Protein AF-0000000074024286 (afdb_homodimer)

Sequence (556 aa):
MKFRRRVKRRIKAISHGRWVHFLTFPLFAPNSTGPSRMLTDLTLEGIEQTVPRFRDLAAVGSNRNANVQSVEDFAMDSATQARSDALGEILTDEGSDKARKHNYNLLLAHVFTQPEQVTAMLEIGMGTNKTDVVSNMGKRGIPGASLRAFRRFLPNAHIYGADFDERILFQEDRISTFFVDQNKPDTLEALERNLPDELDLIIDDGLHSAHANLATLAFAPPRLRVGGWYICEDIADEALPVWEAATHMMRDGYVGHIIQTRGGLVFAVNRVSDLKSSMKFRRRVKRRIKAISHGRWVHFLTFPLFAPNSTGPSRMLTDLTLEGIEQTVPRFRDLAAVGSNRNANVQSVEDFAMDSATQARSDALGEILTDEGSDKARKHNYNLLLAHVFTQPEQVTAMLEIGMGTNKTDVVSNMGKRGIPGASLRAFRRFLPNAHIYGADFDERILFQEDRISTFFVDQNKPDTLEALERNLPDELDLIIDDGLHSAHANLATLAFAPPRLRVGGWYICEDIADEALPVWEAATHMMRDGYVGHIIQTRGGLVFAVNRVSDLKSS

Nearest PDB structures (foldseek):
  3ssn-assembly1_A  TM=6.584E-01  e=1.224E-09  Micromonospora griseorubida
  3ssm-assembly1_C  TM=6.765E-01  e=1.972E-09  Micromonospora griseorubida
  8iaa-assembly1_B  TM=6.190E-01  e=6.741E-10  Saccharopolyspora spinosa
  8ia9-assembly1_B-2  TM=7.475E-01  e=1.180E-08  Saccharopolyspora spinosa
  3ssm-assembly1_A  TM=6.328E-01  e=3.372E-09  Micromonospora griseorubida

Structure (mmCIF, N/CA/C/O backbone):
data_AF-0000000074024286-model_v1
#
loop_
_entity.id
_entity.type
_entity.pdbx_description
1 polymer "Mycinamicin VI 2''-O-methyltransferase"
#
loop_
_atom_site.group_PDB
_atom_site.id
_atom_site.type_symbol
_atom_site.label_atom_id
_atom_site.label_alt_id
_atom_site.label_comp_id
_atom_site.label_asym_id
_atom_site.label_entity_id
_atom_site.label_seq_id
_atom_site.pdbx_PDB_ins_code
_atom_site.Cartn_x
_atom_site.Cartn_y
_atom_site.Cartn_z
_atom_site.occupancy
_atom_site.B_iso_or_equiv
_atom_site.auth_seq_id
_atom_site.auth_comp_id
_atom_site.auth_asym_id
_atom_site.auth_atom_id
_atom_site.pdbx_PDB_model_num
ATOM 1 N N . MET A 1 1 ? 20.891 -29.531 4.359 1 17.72 1 MET A N 1
ATOM 2 C CA . MET A 1 1 ? 19.766 -28.641 4.543 1 17.72 1 MET A CA 1
ATOM 3 C C . MET A 1 1 ? 20.109 -27.219 4.098 1 17.72 1 MET A C 1
ATOM 5 O O . MET A 1 1 ? 20.922 -26.547 4.727 1 17.72 1 MET A O 1
ATOM 9 N N . LYS A 1 2 ? 20.328 -27.078 2.797 1 22.44 2 LYS A N 1
ATOM 10 C CA . LYS A 1 2 ? 21.078 -25.891 2.354 1 22.44 2 LYS A CA 1
ATOM 11 C C . LYS A 1 2 ? 20.453 -24.609 2.889 1 22.44 2 LYS A C 1
ATOM 13 O O . LYS A 1 2 ? 19.25 -24.375 2.709 1 22.44 2 LYS A O 1
ATOM 18 N N . PHE A 1 3 ? 20.922 -24.219 3.988 1 23.23 3 PHE A N 1
ATOM 19 C CA . PHE A 1 3 ? 20.766 -22.859 4.5 1 23.23 3 PHE A CA 1
ATOM 20 C C . PHE A 1 3 ? 20.781 -21.844 3.363 1 23.23 3 PHE A C 1
ATOM 22 O O . PHE A 1 3 ? 21.75 -21.797 2.598 1 23.23 3 PHE A O 1
ATOM 29 N N . ARG A 1 4 ? 19.641 -21.734 2.668 1 30.59 4 ARG A N 1
ATOM 30 C CA . ARG A 1 4 ? 19.703 -20.625 1.734 1 30.59 4 ARG A CA 1
ATOM 31 C C . ARG A 1 4 ? 20.359 -19.406 2.381 1 30.59 4 ARG A C 1
ATOM 33 O O . ARG A 1 4 ? 19.906 -18.938 3.438 1 30.59 4 ARG A O 1
ATOM 40 N N . ARG A 1 5 ? 21.609 -19.312 2.242 1 31.56 5 ARG A N 1
ATOM 41 C CA . ARG A 1 5 ? 22.359 -18.125 2.592 1 31.56 5 ARG A CA 1
ATOM 42 C C . ARG A 1 5 ? 21.562 -16.859 2.289 1 31.56 5 ARG A C 1
ATOM 44 O O . ARG A 1 5 ? 21.016 -16.703 1.19 1 31.56 5 ARG A O 1
ATOM 51 N N . ARG A 1 6 ? 20.922 -16.328 3.377 1 33.12 6 ARG A N 1
ATOM 52 C CA . ARG A 1 6 ? 20.375 -14.984 3.389 1 33.12 6 ARG A CA 1
ATOM 53 C C . ARG A 1 6 ? 21.188 -14.047 2.496 1 33.12 6 ARG A C 1
ATOM 55 O O . ARG A 1 6 ? 22.297 -13.664 2.844 1 33.12 6 ARG A O 1
ATOM 62 N N . VAL A 1 7 ? 21.25 -14.352 1.313 1 30.05 7 VAL A N 1
ATOM 63 C CA . VAL A 1 7 ? 21.953 -13.398 0.461 1 30.05 7 VAL A CA 1
ATOM 64 C C . VAL A 1 7 ? 21.562 -11.977 0.849 1 30.05 7 VAL A C 1
ATOM 66 O O . VAL A 1 7 ? 20.406 -11.578 0.69 1 30.05 7 VAL A O 1
ATOM 69 N N . LYS A 1 8 ? 22.172 -11.516 1.87 1 34.94 8 LYS A N 1
ATOM 70 C CA . LYS A 1 8 ? 22.234 -10.078 2.145 1 34.94 8 LYS A CA 1
ATOM 71 C C . LYS A 1 8 ? 22.469 -9.281 0.863 1 34.94 8 LYS A C 1
ATOM 73 O O . LYS A 1 8 ? 23.562 -9.305 0.3 1 34.94 8 LYS A O 1
ATOM 78 N N . ARG A 1 9 ? 21.5 -9.273 -0.082 1 38.06 9 ARG A N 1
ATOM 79 C CA . ARG A 1 9 ? 21.578 -8.469 -1.297 1 38.06 9 ARG A CA 1
ATOM 80 C C . ARG A 1 9 ? 21.875 -7.008 -0.968 1 38.06 9 ARG A C 1
ATOM 82 O O . ARG A 1 9 ? 21 -6.301 -0.454 1 38.06 9 ARG A O 1
ATOM 89 N N . ARG A 1 10 ? 23.062 -6.867 -0.649 1 40.66 10 ARG A N 1
ATOM 90 C CA . ARG A 1 10 ? 23.688 -5.609 -0.235 1 40.66 10 ARG A CA 1
ATOM 91 C C . ARG A 1 10 ? 23.672 -4.59 -1.369 1 40.66 10 ARG A C 1
ATOM 93 O O . ARG A 1 10 ? 24.047 -4.906 -2.5 1 40.66 10 ARG A O 1
ATOM 100 N N . ILE A 1 11 ? 22.672 -3.875 -1.455 1 45.5 11 ILE A N 1
ATOM 101 C CA . ILE A 1 11 ? 22.812 -2.689 -2.293 1 45.5 11 ILE A CA 1
ATOM 102 C C . ILE A 1 11 ? 23.906 -1.782 -1.717 1 45.5 11 ILE A C 1
ATOM 104 O O . ILE A 1 11 ? 23.875 -1.457 -0.527 1 45.5 11 ILE A O 1
ATOM 108 N N . LYS A 1 12 ? 25.031 -1.775 -2.311 1 44.12 12 LYS A N 1
ATOM 109 C CA . LYS A 1 12 ? 26.094 -0.872 -1.871 1 44.12 12 LYS A CA 1
ATOM 110 C C . LYS A 1 12 ? 25.672 0.586 -2.045 1 44.12 12 LYS A C 1
ATOM 112 O O . LYS A 1 12 ? 25.25 0.992 -3.131 1 44.12 12 LYS A O 1
ATOM 117 N N . ALA A 1 13 ? 25.125 1.12 -1 1 41.56 13 ALA A N 1
ATOM 118 C CA . ALA A 1 13 ? 24.922 2.566 -1.056 1 41.56 13 ALA A CA 1
ATOM 119 C C . ALA A 1 13 ? 26.141 3.311 -0.499 1 41.56 13 ALA A C 1
ATOM 121 O O . ALA A 1 13 ? 26.781 2.844 0.444 1 41.56 13 ALA A O 1
ATOM 122 N N . ILE A 1 14 ? 26.953 3.963 -1.316 1 39.34 14 ILE A N 1
ATOM 123 C CA . ILE A 1 14 ? 28.078 4.738 -0.808 1 39.34 14 ILE A CA 1
ATOM 124 C C . ILE A 1 14 ? 27.578 6.055 -0.22 1 39.34 14 ILE A C 1
ATOM 126 O O . ILE A 1 14 ? 26.844 6.801 -0.882 1 39.34 14 ILE A O 1
ATOM 130 N N . SER A 1 15 ? 27.469 6.066 0.969 1 39.69 15 SER A N 1
ATOM 131 C CA . SER A 1 15 ? 27.312 7.359 1.624 1 39.69 15 SER A CA 1
ATOM 132 C C . SER A 1 15 ? 28.656 7.898 2.096 1 39.69 15 SER A C 1
ATOM 134 O O . SER A 1 15 ? 29.422 7.195 2.768 1 39.69 15 SER A O 1
ATOM 136 N N . HIS A 1 16 ? 29.016 9.242 1.776 1 39.62 16 HIS A N 1
ATOM 137 C CA . HIS A 1 16 ? 30.141 10.094 2.141 1 39.62 16 HIS A CA 1
ATOM 138 C C . HIS A 1 16 ? 31.469 9.445 1.755 1 39.62 16 HIS A C 1
ATOM 140 O O . HIS A 1 16 ? 32.438 9.508 2.516 1 39.62 16 HIS A O 1
ATOM 146 N N . GLY A 1 17 ? 31.734 8.969 0.695 1 39.44 17 GLY A N 1
ATOM 147 C CA . GLY A 1 17 ? 33.031 8.555 0.216 1 39.44 17 GLY A CA 1
ATOM 148 C C . GLY A 1 17 ? 33.469 7.184 0.722 1 39.44 17 GLY A C 1
ATOM 149 O O . GLY A 1 17 ? 34.531 6.68 0.36 1 39.44 17 GLY A O 1
ATOM 150 N N . ARG A 1 18 ? 33.188 6.879 1.893 1 40.16 18 ARG A N 1
ATOM 151 C CA . ARG A 1 18 ? 33.5 5.582 2.475 1 40.16 18 ARG A CA 1
ATOM 152 C C . ARG A 1 18 ? 32.469 4.523 2.047 1 40.16 18 ARG A C 1
ATOM 154 O O . ARG A 1 18 ? 31.328 4.844 1.768 1 40.16 18 ARG A O 1
ATOM 161 N N . TRP A 1 19 ? 33.094 3.416 1.551 1 39.41 19 TRP A N 1
ATOM 162 C CA . TRP A 1 19 ? 32.375 2.199 1.183 1 39.41 19 TRP A CA 1
ATOM 163 C C . TRP A 1 19 ? 31.266 1.902 2.176 1 39.41 19 TRP A C 1
ATOM 165 O O . TRP A 1 19 ? 31.516 1.704 3.365 1 39.41 19 TRP A O 1
ATOM 175 N N . VAL A 1 20 ? 30.234 2.664 2.213 1 39.06 20 VAL A N 1
ATOM 176 C CA . VAL A 1 20 ? 29.25 2.24 3.207 1 39.06 20 VAL A CA 1
ATOM 177 C C . VAL A 1 20 ? 28.688 0.878 2.822 1 39.06 20 VAL A C 1
ATOM 179 O O . VAL A 1 20 ? 28.812 0.442 1.678 1 39.06 20 VAL A O 1
ATOM 182 N N . HIS A 1 21 ? 27.688 0.369 3.779 1 42.94 21 HIS A N 1
ATOM 183 C CA . HIS A 1 21 ? 26.953 -0.855 4.074 1 42.94 21 HIS A CA 1
ATOM 184 C C . HIS A 1 21 ? 26.016 -1.231 2.926 1 42.94 21 HIS A C 1
ATOM 186 O O . HIS A 1 21 ? 25.562 -0.362 2.18 1 42.94 21 HIS A O 1
ATOM 192 N N . PHE A 1 22 ? 26.266 -2.404 2.297 1 50.06 22 PHE A N 1
ATOM 193 C CA . PHE A 1 22 ? 25.328 -3.135 1.461 1 50.06 22 PHE A CA 1
ATOM 194 C C . PHE A 1 22 ? 23.906 -2.988 1.994 1 50.06 22 PHE A C 1
ATOM 196 O O . PHE A 1 22 ? 23.656 -3.221 3.178 1 50.06 22 PHE A O 1
ATOM 203 N N . LEU A 1 23 ? 23.203 -1.991 1.332 1 60.41 23 LEU A N 1
ATOM 204 C CA . LEU A 1 23 ? 21.812 -1.895 1.746 1 60.41 23 LEU A CA 1
ATOM 205 C C . LEU A 1 23 ? 21.016 -3.082 1.227 1 60.41 23 LEU A C 1
ATOM 207 O O . LEU A 1 23 ? 21.203 -3.518 0.089 1 60.41 23 LEU A O 1
ATOM 211 N N . THR A 1 24 ? 20.531 -3.895 2.068 1 74.31 24 THR A N 1
ATOM 212 C CA . THR A 1 24 ? 19.609 -4.965 1.726 1 74.31 24 THR A CA 1
ATOM 213 C C . THR A 1 24 ? 18.172 -4.531 1.973 1 74.31 24 THR A C 1
ATOM 215 O O . THR A 1 24 ? 17.875 -3.844 2.955 1 74.31 24 THR A O 1
ATOM 218 N N . PHE A 1 25 ? 17.406 -4.598 0.861 1 86.12 25 PHE A N 1
ATOM 219 C CA . PHE A 1 25 ? 15.969 -4.402 0.981 1 86.12 25 PHE A CA 1
ATOM 220 C C . PHE A 1 25 ? 15.227 -5.719 0.784 1 86.12 25 PHE A C 1
ATOM 222 O O . PHE A 1 25 ? 14.625 -5.949 -0.27 1 86.12 25 PHE A O 1
ATOM 229 N N . PRO A 1 26 ? 15.258 -6.508 1.831 1 87.5 26 PRO A N 1
ATOM 230 C CA . PRO A 1 26 ? 14.789 -7.883 1.662 1 87.5 26 PRO A CA 1
ATOM 231 C C . PRO A 1 26 ? 13.312 -7.953 1.262 1 87.5 26 PRO A C 1
ATOM 233 O O . PRO A 1 26 ? 12.906 -8.875 0.553 1 87.5 26 PRO A O 1
ATOM 236 N N . LEU A 1 27 ? 12.547 -7.016 1.682 1 92.19 27 LEU A N 1
ATOM 237 C CA . LEU A 1 27 ? 11.133 -7.008 1.329 1 92.19 27 LEU A CA 1
ATOM 238 C C . LEU A 1 27 ? 10.945 -6.934 -0.183 1 92.19 27 LEU A C 1
ATOM 240 O O . LEU A 1 27 ? 10 -7.504 -0.725 1 92.19 27 LEU A O 1
ATOM 244 N N . PHE A 1 28 ? 11.883 -6.312 -0.86 1 92.62 28 PHE A N 1
ATOM 245 C CA . PHE A 1 28 ? 11.703 -6.027 -2.279 1 92.62 28 PHE A CA 1
ATOM 246 C C . PHE A 1 28 ? 12.508 -7 -3.133 1 92.62 28 PHE A C 1
ATOM 248 O O . PHE A 1 28 ? 12.383 -7.008 -4.359 1 92.62 28 PHE A O 1
ATOM 255 N N . ALA A 1 29 ? 13.297 -7.789 -2.523 1 89.12 29 ALA A N 1
ATOM 256 C CA . ALA A 1 29 ? 14.133 -8.742 -3.254 1 89.12 29 ALA A CA 1
ATOM 257 C C . ALA A 1 29 ? 13.305 -9.938 -3.73 1 89.12 29 ALA A C 1
ATOM 259 O O . ALA A 1 29 ? 12.461 -10.445 -2.994 1 89.12 29 ALA A O 1
ATOM 260 N N . PRO A 1 30 ? 13.531 -10.344 -5.008 1 90.31 30 PRO A N 1
ATOM 261 C CA . PRO A 1 30 ? 12.859 -11.562 -5.449 1 90.31 30 PRO A CA 1
ATOM 262 C C . PRO A 1 30 ? 13.344 -12.805 -4.707 1 90.31 30 PRO A C 1
ATOM 264 O O . PRO A 1 30 ? 14.523 -12.914 -4.383 1 90.31 30 PRO A O 1
ATOM 267 N N . ASN A 1 31 ? 12.43 -13.656 -4.355 1 90.69 31 ASN A N 1
ATOM 268 C CA . ASN A 1 31 ? 12.75 -14.977 -3.824 1 90.69 31 ASN A CA 1
ATOM 269 C C . ASN A 1 31 ? 12.992 -15.984 -4.941 1 90.69 31 ASN A C 1
ATOM 271 O O . ASN A 1 31 ? 12.273 -16.984 -5.047 1 90.69 31 ASN A O 1
ATOM 275 N N . SER A 1 32 ? 13.969 -15.695 -5.734 1 87.56 32 SER A N 1
ATOM 276 C CA . SER A 1 32 ? 14.203 -16.453 -6.961 1 87.56 32 SER A CA 1
ATOM 277 C C . SER A 1 32 ? 15.688 -16.734 -7.16 1 87.56 32 SER A C 1
ATOM 279 O O . SER A 1 32 ? 16.547 -16.062 -6.578 1 87.56 32 SER A O 1
ATOM 281 N N . THR A 1 33 ? 15.969 -17.734 -7.949 1 84.31 33 THR A N 1
ATOM 282 C CA . THR A 1 33 ? 17.312 -18.016 -8.422 1 84.31 33 THR A CA 1
ATOM 283 C C . THR A 1 33 ? 17.688 -17.125 -9.594 1 84.31 33 THR A C 1
ATOM 285 O O . THR A 1 33 ? 16.812 -16.531 -10.227 1 84.31 33 THR A O 1
ATOM 288 N N . GLY A 1 34 ? 18.969 -16.922 -9.828 1 82.38 34 GLY A N 1
ATOM 289 C CA . GLY A 1 34 ? 19.422 -16.172 -10.992 1 82.38 34 GLY A CA 1
ATOM 290 C C . GLY A 1 34 ? 20.703 -15.406 -10.75 1 82.38 34 GLY A C 1
ATOM 291 O O . GLY A 1 34 ? 21.203 -15.367 -9.625 1 82.38 34 GLY A O 1
ATOM 292 N N . PRO A 1 35 ? 21.156 -14.875 -11.836 1 79.81 35 PRO A N 1
ATOM 293 C CA . PRO A 1 35 ? 22.391 -14.078 -11.695 1 79.81 35 PRO A CA 1
ATOM 294 C C . PRO A 1 35 ? 22.219 -12.906 -10.727 1 79.81 35 PRO A C 1
ATOM 296 O O . PRO A 1 35 ? 21.156 -12.266 -10.703 1 79.81 35 PRO A O 1
ATOM 299 N N . SER A 1 36 ? 23.234 -12.609 -10.023 1 77.62 36 SER A N 1
ATOM 300 C CA . SER A 1 36 ? 23.203 -11.602 -8.969 1 77.62 36 SER A CA 1
ATOM 301 C C . SER A 1 36 ? 22.812 -10.234 -9.516 1 77.62 36 SER A C 1
ATOM 303 O O . SER A 1 36 ? 22.016 -9.516 -8.898 1 77.62 36 SER A O 1
ATOM 305 N N . ARG A 1 37 ? 23.375 -9.93 -10.633 1 78.25 37 ARG A N 1
ATOM 306 C CA . ARG A 1 37 ? 23.078 -8.633 -11.242 1 78.25 37 ARG A CA 1
ATOM 307 C C . ARG A 1 37 ? 21.594 -8.484 -11.547 1 78.25 37 ARG A C 1
ATOM 309 O O . ARG A 1 37 ? 21.016 -7.426 -11.312 1 78.25 37 ARG A O 1
ATOM 316 N N . MET A 1 38 ? 21.016 -9.547 -12.031 1 82.38 38 MET A N 1
ATOM 317 C CA . MET A 1 38 ? 19.594 -9.508 -12.367 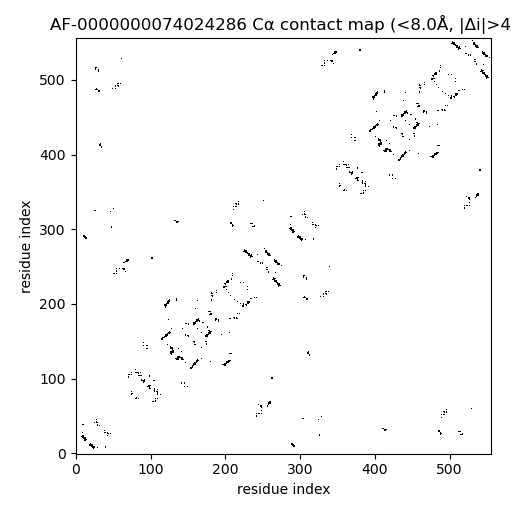1 82.38 38 MET A CA 1
ATOM 318 C C . MET A 1 38 ? 18.75 -9.398 -11.109 1 82.38 38 MET A C 1
ATOM 320 O O . MET A 1 38 ? 17.75 -8.672 -11.086 1 82.38 38 MET A O 1
ATOM 324 N N . LEU A 1 39 ? 19.156 -10.062 -10.07 1 83.81 39 LEU A N 1
ATOM 325 C CA . LEU A 1 39 ? 18.438 -10.023 -8.812 1 83.81 39 LEU A CA 1
ATOM 326 C C . LEU A 1 39 ? 18.5 -8.625 -8.188 1 83.81 39 LEU A C 1
ATOM 328 O O . LEU A 1 39 ? 17.516 -8.148 -7.621 1 83.81 39 LEU A O 1
ATOM 332 N N . THR A 1 40 ? 19.609 -7.973 -8.336 1 82.5 40 THR A N 1
ATOM 333 C CA . THR A 1 40 ? 19.766 -6.605 -7.852 1 82.5 40 THR A CA 1
ATOM 334 C C . THR A 1 40 ? 18.875 -5.648 -8.633 1 82.5 40 THR A C 1
ATOM 336 O O . THR A 1 40 ? 18.188 -4.816 -8.039 1 82.5 40 THR A O 1
ATOM 339 N N . ASP A 1 41 ? 18.891 -5.77 -9.938 1 84.56 41 ASP A N 1
ATOM 340 C CA . ASP A 1 41 ? 18.047 -4.922 -10.781 1 84.56 41 ASP A CA 1
ATOM 341 C C . ASP A 1 41 ? 16.578 -5.102 -10.445 1 84.56 41 ASP A C 1
ATOM 343 O O . ASP A 1 41 ? 15.82 -4.125 -10.383 1 84.56 41 ASP A O 1
ATOM 347 N N . LEU A 1 42 ? 16.219 -6.324 -10.227 1 87.44 42 LEU A N 1
ATOM 348 C CA . LEU A 1 42 ? 14.828 -6.621 -9.891 1 87.44 42 LEU A CA 1
ATOM 349 C C . LEU A 1 42 ? 14.469 -6.051 -8.523 1 87.44 42 LEU A C 1
ATOM 351 O O . LEU A 1 42 ? 13.328 -5.625 -8.305 1 87.44 42 LEU A O 1
ATOM 355 N N . THR A 1 43 ? 15.414 -6.051 -7.578 1 88.19 43 THR A N 1
ATOM 356 C CA . THR A 1 43 ? 15.18 -5.457 -6.266 1 88.19 43 THR A CA 1
ATOM 357 C C . THR A 1 43 ? 14.93 -3.957 -6.387 1 88.19 43 THR A C 1
ATOM 359 O O . THR A 1 43 ? 14 -3.426 -5.781 1 88.19 43 THR A O 1
ATOM 362 N N . LEU A 1 44 ? 15.734 -3.305 -7.199 1 85.62 44 LEU A N 1
ATOM 363 C CA . LEU A 1 44 ? 15.57 -1.873 -7.422 1 85.62 44 LEU A CA 1
ATOM 364 C C . LEU A 1 44 ? 14.227 -1.577 -8.094 1 85.62 44 LEU A C 1
ATOM 366 O O . LEU A 1 44 ? 13.539 -0.627 -7.715 1 85.62 44 LEU A O 1
ATOM 370 N N . GLU A 1 45 ? 13.906 -2.387 -9.031 1 89.31 45 GLU A N 1
ATOM 371 C CA . GLU A 1 45 ? 12.602 -2.26 -9.672 1 89.31 45 GLU A CA 1
ATOM 372 C C . GLU A 1 45 ? 11.469 -2.473 -8.664 1 89.31 45 GLU A C 1
ATOM 374 O O . GLU A 1 45 ? 10.461 -1.771 -8.703 1 89.31 45 GLU A O 1
ATOM 379 N N . GLY A 1 46 ? 11.664 -3.453 -7.797 1 92.81 46 GLY A N 1
ATOM 380 C CA . GLY A 1 46 ? 10.688 -3.705 -6.746 1 92.81 46 GLY A CA 1
ATOM 381 C C . GLY A 1 46 ? 10.469 -2.51 -5.84 1 92.81 46 GLY A C 1
ATOM 382 O O . GLY A 1 46 ? 9.328 -2.191 -5.492 1 92.81 46 GLY A O 1
ATOM 383 N N . ILE A 1 47 ? 11.547 -1.844 -5.488 1 91.31 47 ILE A N 1
ATOM 384 C CA . ILE A 1 47 ? 11.445 -0.655 -4.648 1 91.31 47 ILE A CA 1
ATOM 385 C C . ILE A 1 47 ? 10.609 0.407 -5.359 1 91.31 47 ILE A C 1
ATOM 387 O O . ILE A 1 47 ? 9.719 1.011 -4.754 1 91.31 47 ILE A O 1
ATOM 391 N N . GLU A 1 48 ? 10.789 0.578 -6.594 1 91.31 48 GLU A N 1
ATOM 392 C CA . GLU A 1 48 ? 10.141 1.639 -7.359 1 91.31 48 GLU A CA 1
ATOM 393 C C . GLU A 1 48 ? 8.688 1.288 -7.664 1 91.31 48 GLU A C 1
ATOM 395 O O . GLU A 1 48 ? 7.828 2.17 -7.723 1 91.31 48 GLU A O 1
ATOM 400 N N . GLN A 1 49 ? 8.43 0.005 -7.832 1 94.94 49 GLN A N 1
ATOM 401 C CA . GLN A 1 49 ? 7.156 -0.351 -8.453 1 94.94 49 GLN A CA 1
ATOM 402 C C . GLN A 1 49 ? 6.168 -0.883 -7.422 1 94.94 49 GLN A C 1
ATOM 404 O O . GLN A 1 49 ? 4.969 -0.983 -7.695 1 94.94 49 GLN A O 1
ATOM 409 N N . THR A 1 50 ? 6.59 -1.202 -6.238 1 96.69 50 THR A N 1
ATOM 410 C CA . THR A 1 50 ? 5.703 -1.848 -5.273 1 96.69 50 THR A CA 1
ATOM 411 C C . THR A 1 50 ? 4.547 -0.923 -4.902 1 96.69 50 THR A C 1
ATOM 413 O O . THR A 1 50 ? 3.387 -1.342 -4.895 1 96.69 50 THR A O 1
ATOM 416 N N . VAL A 1 51 ? 4.82 0.37 -4.684 1 96.69 51 VAL A N 1
ATOM 417 C CA . VAL A 1 51 ? 3.764 1.293 -4.273 1 96.69 51 VAL A CA 1
ATOM 418 C C . VAL A 1 51 ? 2.791 1.511 -5.43 1 96.69 51 VAL A C 1
ATOM 420 O O . VAL A 1 51 ? 1.577 1.38 -5.262 1 96.69 51 VAL A O 1
ATOM 423 N N . PRO A 1 52 ? 3.229 1.758 -6.645 1 96.38 52 PRO A N 1
ATOM 424 C CA . PRO A 1 52 ? 2.297 1.825 -7.773 1 96.38 52 PRO A CA 1
ATOM 425 C C . PRO A 1 52 ? 1.461 0.557 -7.926 1 96.38 52 PRO A C 1
ATOM 427 O O . PRO A 1 52 ? 0.28 0.63 -8.273 1 96.38 52 PRO A O 1
ATOM 430 N N . ARG A 1 53 ? 2.035 -0.585 -7.691 1 96.62 53 ARG A N 1
ATOM 431 C CA . ARG A 1 53 ? 1.279 -1.829 -7.797 1 96.62 53 ARG A CA 1
ATOM 432 C C . ARG A 1 53 ? 0.219 -1.918 -6.703 1 96.62 53 ARG A C 1
ATOM 434 O O . ARG A 1 53 ? -0.877 -2.432 -6.934 1 96.62 53 ARG A O 1
ATOM 441 N N . PHE A 1 54 ? 0.557 -1.436 -5.492 1 96.12 54 PHE A N 1
ATOM 442 C CA . PHE A 1 54 ? -0.447 -1.346 -4.441 1 96.12 54 PHE A CA 1
ATOM 443 C C . PHE A 1 54 ? -1.607 -0.458 -4.871 1 96.12 54 PHE A C 1
ATOM 445 O O . PHE A 1 54 ? -2.77 -0.783 -4.625 1 96.12 54 PHE A O 1
ATOM 452 N N . ARG A 1 55 ? -1.262 0.646 -5.445 1 96.56 55 ARG A N 1
ATOM 453 C CA . ARG A 1 55 ? -2.281 1.552 -5.961 1 96.56 55 ARG A CA 1
ATOM 454 C C . ARG A 1 55 ? -3.189 0.843 -6.961 1 96.56 55 ARG A C 1
ATOM 456 O O . ARG A 1 55 ? -4.414 0.951 -6.883 1 96.56 55 ARG A O 1
ATOM 463 N N . ASP A 1 56 ? -2.598 0.118 -7.91 1 95.25 56 ASP A N 1
ATOM 464 C CA . ASP A 1 56 ? -3.373 -0.604 -8.914 1 95.25 56 ASP A CA 1
ATOM 465 C C . ASP A 1 56 ? -4.285 -1.641 -8.266 1 95.25 56 ASP A C 1
ATOM 467 O O . ASP A 1 56 ? -5.445 -1.784 -8.648 1 95.25 56 ASP A O 1
ATOM 471 N N . LEU A 1 57 ? -3.75 -2.379 -7.301 1 94.69 57 LEU A N 1
ATOM 472 C CA . LEU A 1 57 ? -4.543 -3.379 -6.59 1 94.69 57 LEU A CA 1
ATOM 473 C C . LEU A 1 57 ? -5.723 -2.73 -5.871 1 94.69 57 LEU A C 1
ATOM 475 O O . LEU A 1 57 ? -6.852 -3.207 -5.977 1 94.69 57 LEU A O 1
ATOM 479 N N . ALA A 1 58 ? -5.41 -1.644 -5.125 1 94.56 58 ALA A N 1
ATOM 480 C CA . ALA A 1 58 ? -6.445 -0.95 -4.363 1 94.56 58 ALA A CA 1
ATOM 481 C C . ALA A 1 58 ? -7.531 -0.404 -5.285 1 94.56 58 ALA A C 1
ATOM 483 O O . ALA A 1 58 ? -8.688 -0.259 -4.879 1 94.56 58 ALA A O 1
ATOM 484 N N . ALA A 1 59 ? -7.203 -0.12 -6.492 1 94.44 59 ALA A N 1
ATOM 485 C CA . ALA A 1 59 ? -8.133 0.475 -7.445 1 94.44 59 ALA A CA 1
ATOM 486 C C . ALA A 1 59 ? -9.109 -0.567 -7.984 1 94.44 59 ALA A C 1
ATOM 488 O O . ALA A 1 59 ? -10.172 -0.221 -8.5 1 94.44 59 ALA A O 1
ATOM 489 N N . VAL A 1 60 ? -8.703 -1.798 -7.926 1 91.06 60 VAL A N 1
ATOM 490 C CA . VAL A 1 60 ? -9.555 -2.857 -8.453 1 91.06 60 VAL A CA 1
ATOM 491 C C . VAL A 1 60 ? -10.906 -2.84 -7.738 1 91.06 60 VAL A C 1
ATOM 493 O O . VAL A 1 60 ? -10.977 -3.043 -6.523 1 91.06 60 VAL A O 1
ATOM 496 N N . GLY A 1 61 ? -12.008 -2.541 -8.438 1 86.44 61 GLY A N 1
ATOM 497 C CA . GLY A 1 61 ? -13.359 -2.539 -7.906 1 86.44 61 GLY A CA 1
ATOM 498 C C . GLY A 1 61 ? -13.672 -1.306 -7.082 1 86.44 61 GLY A C 1
ATOM 499 O O . GLY A 1 61 ? -14.719 -1.24 -6.43 1 86.44 61 GLY A O 1
ATOM 500 N N . SER A 1 62 ? -12.672 -0.411 -7 1 90.25 62 SER A N 1
ATOM 501 C CA . SER A 1 62 ? -12.883 0.807 -6.227 1 90.25 62 SER A CA 1
ATOM 502 C C . SER A 1 62 ? -13.773 1.793 -6.973 1 90.25 62 SER A C 1
ATOM 504 O O . SER A 1 62 ? -13.648 1.953 -8.188 1 90.25 62 SER A O 1
ATOM 506 N N . ASN A 1 63 ? -14.664 2.426 -6.246 1 89.56 63 ASN A N 1
ATOM 507 C CA . ASN A 1 63 ? -15.492 3.477 -6.82 1 89.56 63 ASN A CA 1
ATOM 508 C C . ASN A 1 63 ? -15.016 4.863 -6.398 1 89.56 63 ASN A C 1
ATOM 510 O O . ASN A 1 63 ? -15.727 5.852 -6.582 1 89.56 63 ASN A O 1
ATOM 514 N N . ARG A 1 64 ? -13.883 4.914 -5.84 1 93 64 ARG A N 1
ATOM 515 C CA . ARG A 1 64 ? -13.352 6.188 -5.359 1 93 64 ARG A CA 1
ATOM 516 C C . ARG A 1 64 ? -12.695 6.969 -6.488 1 93 64 ARG A C 1
ATOM 518 O O . ARG A 1 64 ? -12.133 6.379 -7.414 1 93 64 ARG A O 1
ATOM 525 N N . ASN A 1 65 ? -12.742 8.242 -6.371 1 90.12 65 ASN A N 1
ATOM 526 C CA . ASN A 1 65 ? -12.094 9.141 -7.316 1 90.12 65 ASN A CA 1
ATOM 527 C C . ASN A 1 65 ? -10.703 9.547 -6.836 1 90.12 65 ASN A C 1
ATOM 529 O O . ASN A 1 65 ? -10.57 10.32 -5.887 1 90.12 65 ASN A O 1
ATOM 533 N N . ALA A 1 66 ? -9.68 9.055 -7.52 1 95.75 66 ALA A N 1
ATOM 534 C CA . ALA A 1 66 ? -8.32 9.383 -7.105 1 95.75 66 ALA A CA 1
ATOM 535 C C . ALA A 1 66 ? -7.68 10.383 -8.062 1 95.75 66 ALA A C 1
ATOM 537 O O . ALA A 1 66 ? -6.457 10.531 -8.094 1 95.75 66 ALA A O 1
ATOM 538 N N . ASN A 1 67 ? -8.516 11.07 -8.859 1 96.69 67 ASN A N 1
ATOM 539 C CA . ASN A 1 67 ? -7.988 12.109 -9.734 1 96.69 67 ASN A CA 1
ATOM 540 C C . ASN A 1 67 ? -7.574 13.352 -8.953 1 96.69 67 ASN A C 1
ATOM 542 O O . ASN A 1 67 ? -8.234 13.719 -7.98 1 96.69 67 ASN A O 1
ATOM 546 N N . VAL A 1 68 ? -6.547 13.977 -9.438 1 98.31 68 VAL A N 1
ATOM 547 C CA . VAL A 1 68 ? -6.074 15.211 -8.82 1 98.31 68 VAL A CA 1
ATOM 548 C C . VAL A 1 68 ? -7.039 16.359 -9.133 1 98.31 68 VAL A C 1
ATOM 550 O O . VAL A 1 68 ? -7.402 16.562 -10.289 1 98.31 68 VAL A O 1
ATOM 553 N N . GLN A 1 69 ? -7.43 17.031 -8.164 1 98.12 69 GLN A N 1
ATOM 554 C CA . GLN A 1 69 ? -8.289 18.203 -8.289 1 98.12 69 GLN A CA 1
ATOM 555 C C . GLN A 1 69 ? -7.488 19.484 -8.094 1 98.12 69 GLN A C 1
ATOM 557 O O . GLN A 1 69 ? -6.402 19.469 -7.512 1 98.12 69 GLN A O 1
ATOM 562 N N . SER A 1 70 ? -8.039 20.547 -8.609 1 97.75 70 SER A N 1
ATOM 563 C CA . SER A 1 70 ? -7.43 21.844 -8.344 1 97.75 70 SER A CA 1
ATOM 564 C C . SER A 1 70 ? -7.902 22.422 -7.008 1 97.75 70 SER A C 1
ATOM 566 O O . SER A 1 70 ? -9.078 22.312 -6.664 1 97.75 70 SER A O 1
ATOM 568 N N . VAL A 1 71 ? -7.031 23.062 -6.328 1 98.12 71 VAL A N 1
ATOM 569 C CA . VAL A 1 71 ? -7.402 23.656 -5.047 1 98.12 71 VAL A CA 1
ATOM 570 C C . VAL A 1 71 ? -8.477 24.719 -5.258 1 98.12 71 VAL A C 1
ATOM 572 O O . VAL A 1 71 ? -9.328 24.938 -4.387 1 98.12 71 VAL A O 1
ATOM 575 N N . GLU A 1 72 ? -8.531 25.312 -6.422 1 97.19 72 GLU A N 1
ATOM 576 C CA . GLU A 1 72 ? -9.508 26.344 -6.754 1 97.19 72 GLU A CA 1
ATOM 577 C C . GLU A 1 72 ? -10.922 25.781 -6.77 1 97.19 72 GLU A C 1
ATOM 579 O O . GLU A 1 72 ? -11.891 26.5 -6.531 1 97.19 72 GLU A O 1
ATOM 584 N N . ASP A 1 73 ? -11.062 24.469 -7.008 1 96.94 73 ASP A N 1
ATOM 585 C CA . ASP A 1 73 ? -12.367 23.812 -7.039 1 96.94 73 ASP A CA 1
ATOM 586 C C . ASP A 1 73 ? -13.039 23.859 -5.668 1 96.94 73 ASP A C 1
ATOM 588 O O . ASP A 1 73 ? -14.25 23.672 -5.559 1 96.94 73 ASP A O 1
ATOM 592 N N . PHE A 1 74 ? -12.289 24.156 -4.613 1 96.94 74 PHE A N 1
ATOM 593 C CA . PHE A 1 74 ? -12.805 24.156 -3.25 1 96.94 74 PHE A CA 1
ATOM 594 C C . PHE A 1 74 ? -13.18 25.578 -2.809 1 96.94 74 PHE A C 1
ATOM 596 O O . PHE A 1 74 ? -13.695 25.766 -1.706 1 96.94 74 PHE A O 1
ATOM 603 N N . ALA A 1 75 ? -12.891 26.547 -3.584 1 96 75 ALA A N 1
ATOM 604 C CA . ALA A 1 75 ? -13.156 27.938 -3.25 1 96 75 ALA A CA 1
ATOM 605 C C . ALA A 1 75 ? -13.797 28.672 -4.426 1 96 75 ALA A C 1
ATOM 607 O O . ALA A 1 75 ? -13.344 29.75 -4.805 1 96 75 ALA A O 1
ATOM 608 N N . MET A 1 76 ? -14.859 28.125 -4.883 1 92.5 76 MET A N 1
ATOM 609 C CA . MET A 1 76 ? -15.445 28.672 -6.109 1 92.5 76 MET A CA 1
ATOM 610 C C . MET A 1 76 ? -16.484 29.734 -5.797 1 92.5 76 MET A C 1
ATOM 612 O O . MET A 1 76 ? -16.641 30.703 -6.555 1 92.5 76 MET A O 1
ATOM 616 N N . ASP A 1 77 ? -17.203 29.672 -4.688 1 95.81 77 ASP A N 1
ATOM 617 C CA . ASP A 1 77 ? -18.266 30.625 -4.359 1 95.81 77 ASP A CA 1
ATOM 618 C C . ASP A 1 77 ? -17.703 31.844 -3.631 1 95.81 77 ASP A C 1
ATOM 620 O O . ASP A 1 77 ? -16.641 31.766 -3.004 1 95.81 77 ASP A O 1
ATOM 624 N N . SER A 1 78 ? -18.469 32.875 -3.621 1 96.75 78 SER A N 1
ATOM 625 C CA . SER A 1 78 ? -18 34.156 -3.115 1 96.75 78 SER A CA 1
ATOM 626 C C . SER A 1 78 ? -17.781 34.125 -1.608 1 96.75 78 SER A C 1
ATOM 628 O O . SER A 1 78 ? -16.844 34.75 -1.098 1 96.75 78 SER A O 1
ATOM 630 N N . ALA A 1 79 ? -18.578 33.469 -0.925 1 96.94 79 ALA A N 1
ATOM 631 C CA . ALA A 1 79 ? -18.453 33.406 0.528 1 96.94 79 ALA A CA 1
ATOM 632 C C . ALA A 1 79 ? -17.156 32.688 0.925 1 96.94 79 ALA A C 1
ATOM 634 O O . ALA A 1 79 ? -16.438 33.156 1.811 1 96.94 79 ALA A O 1
ATOM 635 N N . THR A 1 80 ? -16.812 31.625 0.288 1 97.62 80 THR A N 1
ATOM 636 C CA . THR A 1 80 ? -15.586 30.891 0.562 1 97.62 80 THR A CA 1
ATOM 637 C C . THR A 1 80 ? -14.359 31.703 0.173 1 97.62 80 THR A C 1
ATOM 639 O O . THR A 1 80 ? -13.352 31.703 0.879 1 97.62 80 THR A O 1
ATOM 642 N N . GLN A 1 81 ? -14.461 32.406 -0.903 1 97.44 81 GLN A N 1
ATOM 643 C CA . GLN A 1 81 ? -13.352 33.25 -1.335 1 97.44 81 GLN A CA 1
ATOM 644 C C . GLN A 1 81 ? -13.062 34.344 -0.312 1 97.44 81 GLN A C 1
ATOM 646 O O . GLN A 1 81 ? -11.906 34.625 -0.007 1 97.44 81 GLN A O 1
ATOM 651 N N . ALA A 1 82 ? -14.117 34.906 0.141 1 97.88 82 ALA A N 1
ATOM 652 C CA . ALA A 1 82 ? -13.953 35.938 1.152 1 97.88 82 ALA A CA 1
ATOM 653 C C . ALA A 1 82 ? -13.305 35.406 2.414 1 97.88 82 ALA A C 1
ATOM 655 O O . ALA A 1 82 ? -12.414 36.031 2.988 1 97.88 82 ALA A O 1
ATOM 656 N N . ARG A 1 83 ? -13.781 34.281 2.863 1 97.94 83 ARG A N 1
ATOM 657 C CA . ARG A 1 83 ? -13.195 33.594 4.02 1 97.94 83 ARG A CA 1
ATOM 658 C C . ARG A 1 83 ? -11.734 33.25 3.777 1 97.94 83 ARG A C 1
ATOM 660 O O . ARG A 1 83 ? -10.898 33.406 4.68 1 97.94 83 ARG A O 1
ATOM 667 N N . SER A 1 84 ? -11.43 32.812 2.574 1 98.06 84 SER A N 1
ATOM 668 C CA . SER A 1 84 ? -10.062 32.469 2.191 1 98.06 84 SER A CA 1
ATOM 669 C C . SER A 1 84 ? -9.156 33.688 2.266 1 98.06 84 SER A C 1
ATOM 671 O O . SER A 1 84 ? -8.047 33.625 2.787 1 98.06 84 SER A O 1
ATOM 673 N N . ASP A 1 85 ? -9.609 34.812 1.739 1 97.62 85 ASP A N 1
ATOM 674 C CA . ASP A 1 85 ? -8.844 36.062 1.773 1 97.62 85 ASP A CA 1
ATOM 675 C C . ASP A 1 85 ? -8.562 36.469 3.211 1 97.62 85 ASP A C 1
ATOM 677 O O . ASP A 1 85 ? -7.438 36.844 3.545 1 97.62 85 ASP A O 1
ATOM 681 N N . ALA A 1 86 ? -9.609 36.438 4.008 1 98.19 86 ALA A N 1
ATOM 682 C CA . ALA A 1 86 ? -9.461 36.812 5.41 1 98.19 86 ALA A CA 1
ATOM 683 C C . ALA A 1 86 ? -8.453 35.906 6.121 1 98.19 86 ALA A C 1
ATOM 685 O O . ALA A 1 86 ? -7.562 36.406 6.816 1 98.19 86 ALA A O 1
ATOM 686 N N . LEU A 1 87 ? -8.594 34.625 5.945 1 98.38 87 LEU A N 1
ATOM 687 C CA . LEU A 1 87 ? -7.668 33.688 6.547 1 98.38 87 LEU A CA 1
ATOM 688 C C . LEU A 1 87 ? -6.254 33.906 6.027 1 98.38 87 LEU A C 1
ATOM 690 O O . LEU A 1 87 ? -5.289 33.812 6.793 1 98.38 87 LEU A O 1
ATOM 694 N N . GLY A 1 88 ? -6.137 34.094 4.742 1 98.31 88 GLY A N 1
ATOM 695 C CA . GLY A 1 88 ? -4.836 34.344 4.141 1 98.31 88 GLY A CA 1
ATOM 696 C C . GLY A 1 88 ? -4.113 35.531 4.754 1 98.31 88 GLY A C 1
ATOM 697 O O . GLY A 1 88 ? -2.906 35.469 4.992 1 98.31 88 GLY A O 1
ATOM 698 N N . GLU A 1 89 ? -4.836 36.562 4.953 1 98.31 89 GLU A N 1
ATOM 699 C CA . GLU A 1 89 ? -4.266 37.75 5.582 1 98.31 89 GLU A CA 1
ATOM 700 C C . GLU A 1 89 ? -3.773 37.438 6.992 1 98.31 89 GLU A C 1
ATOM 702 O O . GLU A 1 89 ? -2.676 37.875 7.375 1 98.31 89 GLU A O 1
ATOM 707 N N . ILE A 1 90 ? -4.559 36.781 7.746 1 98.5 90 ILE A N 1
ATOM 708 C CA . ILE A 1 90 ? -4.215 36.438 9.125 1 98.5 90 ILE A CA 1
ATOM 709 C C . ILE A 1 90 ? -2.986 35.531 9.141 1 98.5 90 ILE A C 1
ATOM 711 O O . ILE A 1 90 ? -2.068 35.75 9.938 1 98.5 90 ILE A O 1
ATOM 715 N N . LEU A 1 91 ? -2.998 34.5 8.289 1 98.31 91 LEU A N 1
ATOM 716 C CA . LEU A 1 91 ? -1.853 33.625 8.188 1 98.31 91 LEU A CA 1
ATOM 717 C C . LEU A 1 91 ? -0.579 34.375 7.875 1 98.31 91 LEU A C 1
ATOM 719 O O . LEU A 1 91 ? 0.454 34.188 8.516 1 98.31 91 LEU A O 1
ATOM 723 N N . THR A 1 92 ? -0.656 35.281 6.938 1 97.12 92 THR A N 1
ATOM 724 C CA . THR A 1 92 ? 0.487 36.094 6.543 1 97.12 92 THR A CA 1
ATOM 725 C C . THR A 1 92 ? 0.946 36.969 7.695 1 97.12 92 THR A C 1
ATOM 727 O O . THR A 1 92 ? 2.143 37.062 7.977 1 97.12 92 THR A O 1
ATOM 730 N N . ASP A 1 93 ? -0.013 37.594 8.305 1 97.75 93 ASP A N 1
ATOM 731 C CA . ASP A 1 93 ? 0.279 38.5 9.422 1 97.75 93 ASP A CA 1
ATOM 732 C C . ASP A 1 93 ? 1.02 37.75 10.539 1 97.75 93 ASP A C 1
ATOM 734 O O . ASP A 1 93 ? 1.896 38.312 11.188 1 97.75 93 ASP A O 1
ATOM 738 N N . GLU A 1 94 ? 0.683 36.5 10.805 1 97.44 94 GLU A N 1
ATOM 739 C CA . GLU A 1 94 ? 1.267 35.719 11.891 1 97.44 94 GLU A CA 1
ATOM 740 C C . GLU A 1 94 ? 2.57 35.062 11.453 1 97.44 94 GLU A C 1
ATOM 742 O O . GLU A 1 94 ? 3.242 34.406 12.266 1 97.44 94 GLU A O 1
ATOM 747 N N . GLY A 1 95 ? 2.891 35.156 10.188 1 95.25 95 GLY A N 1
ATOM 748 C CA . GLY A 1 95 ? 4.184 34.688 9.719 1 95.25 95 GLY A CA 1
ATOM 749 C C . GLY A 1 95 ? 4.121 33.312 9.102 1 95.25 95 GLY A C 1
ATOM 750 O O . GLY A 1 95 ? 5.152 32.656 8.922 1 95.25 95 GLY A O 1
ATOM 751 N N . SER A 1 96 ? 2.973 32.781 8.828 1 95.5 96 SER A N 1
ATOM 752 C CA . SER A 1 96 ? 2.824 31.484 8.164 1 95.5 96 SER A CA 1
ATOM 753 C C . SER A 1 96 ? 2.893 31.641 6.648 1 95.5 96 SER A C 1
ATOM 755 O O . SER A 1 96 ? 2.414 32.625 6.094 1 95.5 96 SER A O 1
ATOM 757 N N . ASP A 1 97 ? 3.447 30.672 5.977 1 91.75 97 ASP A N 1
ATOM 758 C CA . ASP A 1 97 ? 3.572 30.734 4.527 1 91.75 97 ASP A CA 1
ATOM 759 C C . ASP A 1 97 ? 2.447 29.969 3.836 1 91.75 97 ASP A C 1
ATOM 761 O O . ASP A 1 97 ? 2.518 29.703 2.635 1 91.75 97 ASP A O 1
ATOM 765 N N . LYS A 1 98 ? 1.427 29.578 4.59 1 95.75 98 LYS A N 1
ATOM 766 C CA . LYS A 1 98 ? 0.342 28.75 4.078 1 95.75 98 LYS A CA 1
ATOM 767 C C . LYS A 1 98 ? -0.474 29.5 3.023 1 95.75 98 LYS A C 1
ATOM 769 O O . LYS A 1 98 ? -1.192 28.875 2.236 1 95.75 98 LYS A O 1
ATOM 774 N N . ALA A 1 99 ? -0.38 30.812 2.979 1 95 99 ALA A N 1
ATOM 775 C CA . ALA A 1 99 ? -1.178 31.594 2.037 1 95 99 ALA A CA 1
ATOM 776 C C . ALA A 1 99 ? -0.284 32.406 1.092 1 95 99 ALA A C 1
ATOM 778 O O . ALA A 1 99 ? -0.777 33.094 0.207 1 95 99 ALA A O 1
ATOM 779 N N . ARG A 1 100 ? 0.99 32.406 1.234 1 88.12 100 ARG A N 1
ATOM 780 C CA . ARG A 1 100 ? 1.906 33.156 0.375 1 88.12 100 ARG A CA 1
ATOM 781 C C . ARG A 1 100 ? 2.637 32.219 -0.583 1 88.12 100 ARG A C 1
ATOM 783 O O . ARG A 1 100 ? 2.355 32.188 -1.783 1 88.12 100 ARG A O 1
ATOM 790 N N . LYS A 1 101 ? 3.404 31.375 0.006 1 85.44 101 LYS A N 1
ATOM 791 C CA . LYS A 1 101 ? 4.133 30.391 -0.786 1 85.44 101 LYS A CA 1
ATOM 792 C C . LYS A 1 101 ? 3.199 29.297 -1.296 1 85.44 101 LYS A C 1
ATOM 794 O O . LYS A 1 101 ? 3.348 28.828 -2.426 1 85.44 101 LYS A O 1
ATOM 799 N N . HIS A 1 102 ? 2.291 29.078 -0.417 1 92.88 102 HIS A N 1
ATOM 800 C CA . HIS A 1 102 ? 1.281 28.078 -0.746 1 92.88 102 HIS A CA 1
ATOM 801 C C . HIS A 1 102 ? -0.097 28.719 -0.89 1 92.88 102 HIS A C 1
ATOM 803 O O . HIS A 1 102 ? -0.222 29.938 -0.882 1 92.88 102 HIS A O 1
ATOM 809 N N . ASN A 1 103 ? -1.053 28.141 -1.269 1 96.69 103 ASN A N 1
ATOM 810 C CA . ASN A 1 103 ? -2.434 28.609 -1.317 1 96.69 103 ASN A CA 1
ATOM 811 C C . ASN A 1 103 ? -3.381 27.641 -0.625 1 96.69 103 ASN A C 1
ATOM 813 O O . ASN A 1 103 ? -4.453 27.328 -1.147 1 96.69 103 ASN A O 1
ATOM 817 N N . TYR A 1 104 ? -2.865 27.156 0.549 1 97.81 104 TYR A N 1
ATOM 818 C CA . TYR A 1 104 ? -3.658 26.219 1.345 1 97.81 104 TYR A CA 1
ATOM 819 C C . TYR A 1 104 ? -4.895 26.906 1.913 1 97.81 104 TYR A C 1
ATOM 821 O O . TYR A 1 104 ? -5.852 26.25 2.316 1 97.81 104 TYR A O 1
ATOM 829 N N . ASN A 1 105 ? -4.867 28.312 2.037 1 97.69 105 ASN A N 1
ATOM 830 C CA . ASN A 1 105 ? -5.992 29.078 2.561 1 97.69 105 ASN A CA 1
ATOM 831 C C . ASN A 1 105 ? -7.266 28.812 1.755 1 97.69 105 ASN A C 1
ATOM 833 O O . ASN A 1 105 ? -8.375 28.891 2.291 1 97.69 105 ASN A O 1
ATOM 837 N N . LEU A 1 106 ? -7.105 28.453 0.457 1 97.81 106 LEU A N 1
ATOM 838 C CA . LEU A 1 106 ? -8.266 28.125 -0.367 1 97.81 106 LEU A CA 1
ATOM 839 C C . LEU A 1 106 ? -8.984 26.891 0.154 1 97.81 106 LEU A C 1
ATOM 841 O O . LEU A 1 106 ? -10.195 26.906 0.364 1 97.81 106 LEU A O 1
ATOM 845 N N . LEU A 1 107 ? -8.289 25.812 0.386 1 98.31 107 LEU A N 1
ATOM 846 C CA . LEU A 1 107 ? -8.867 24.578 0.918 1 98.31 107 LEU A CA 1
ATOM 847 C C . LEU A 1 107 ? -9.328 24.781 2.357 1 98.31 107 LEU A C 1
ATOM 849 O O . LEU A 1 107 ? -10.406 24.312 2.734 1 98.31 107 LEU A O 1
ATOM 853 N N . LEU A 1 108 ? -8.508 25.453 3.16 1 98.56 108 LEU A N 1
ATOM 854 C CA . LEU A 1 108 ? -8.836 25.656 4.566 1 98.56 108 LEU A CA 1
ATOM 855 C C . LEU A 1 108 ? -10.117 26.469 4.715 1 98.56 108 LEU A C 1
ATOM 857 O O . LEU A 1 108 ? -10.922 26.203 5.613 1 98.56 108 LEU A O 1
ATOM 861 N N . ALA A 1 109 ? -10.312 27.453 3.871 1 98.12 109 ALA A N 1
ATOM 862 C CA . ALA A 1 109 ? -11.531 28.25 3.896 1 98.12 109 ALA A CA 1
ATOM 863 C C . ALA A 1 109 ? -12.758 27.391 3.625 1 98.12 109 ALA A C 1
ATOM 865 O O . ALA A 1 109 ? -13.836 27.641 4.168 1 98.12 109 ALA A O 1
ATOM 866 N N . HIS A 1 110 ? -12.586 26.438 2.742 1 97.62 110 HIS A N 1
ATOM 867 C CA . HIS A 1 110 ? -13.648 25.484 2.457 1 97.62 110 HIS A CA 1
ATOM 868 C C . HIS A 1 110 ? -13.961 24.625 3.678 1 97.62 110 HIS A C 1
ATOM 870 O O . HIS A 1 110 ? -15.125 24.328 3.955 1 97.62 110 HIS A O 1
ATOM 876 N N . VAL A 1 111 ? -12.961 24.203 4.41 1 97.69 111 VAL A N 1
ATOM 877 C CA . VAL A 1 111 ? -13.086 23.344 5.59 1 97.69 111 VAL A CA 1
ATOM 878 C C . VAL A 1 111 ? -13.75 24.141 6.719 1 97.69 111 VAL A C 1
ATOM 880 O O . VAL A 1 111 ? -14.625 23.609 7.414 1 97.69 111 VAL A O 1
ATOM 883 N N . PHE A 1 112 ? -13.344 25.406 6.84 1 96.5 112 PHE A N 1
ATOM 884 C CA . PHE A 1 112 ? -13.867 26.281 7.891 1 96.5 112 PHE A CA 1
ATOM 885 C C . PHE A 1 112 ? -15.141 26.984 7.43 1 96.5 112 PHE A C 1
ATOM 887 O O . PHE A 1 112 ? -15.242 28.203 7.508 1 96.5 112 PHE A O 1
ATOM 894 N N . THR A 1 113 ? -16.094 26.312 7.035 1 94.69 113 THR A N 1
ATOM 895 C CA . THR A 1 113 ? -17.328 26.891 6.535 1 94.69 113 THR A CA 1
ATOM 896 C C . THR A 1 113 ? -17.984 27.781 7.602 1 94.69 113 THR A C 1
ATOM 898 O O . THR A 1 113 ? -18.562 28.812 7.285 1 94.69 113 THR A O 1
ATOM 901 N N . GLN A 1 114 ? -17.922 27.328 8.844 1 95.5 114 GLN A N 1
ATOM 902 C CA . GLN A 1 114 ? -18.406 28.062 10.016 1 95.5 114 GLN A CA 1
ATOM 903 C C . GLN A 1 114 ? -17.344 28.125 11.102 1 95.5 114 GLN A C 1
ATOM 905 O O . GLN A 1 114 ? -17.359 27.344 12.055 1 95.5 114 GLN A O 1
ATOM 910 N N . PRO A 1 115 ? -16.469 29.109 10.977 1 97.75 115 PRO A N 1
ATOM 911 C CA . PRO A 1 115 ? -15.32 29.188 11.883 1 97.75 115 PRO A CA 1
ATOM 912 C C . PRO A 1 115 ? -15.727 29.188 13.352 1 97.75 115 PRO A C 1
ATOM 914 O O . PRO A 1 115 ? -15.008 28.656 14.195 1 97.75 115 PRO A O 1
ATOM 917 N N . GLU A 1 116 ? -16.938 29.75 13.656 1 97.75 116 GLU A N 1
ATOM 918 C CA . GLU A 1 116 ? -17.375 29.875 15.039 1 97.75 116 GLU A CA 1
ATOM 919 C C . GLU A 1 116 ? -17.781 28.531 15.617 1 97.75 116 GLU A C 1
ATOM 921 O O . GLU A 1 116 ? -17.891 28.375 16.828 1 97.75 116 GLU A O 1
ATOM 926 N N . GLN A 1 117 ? -17.953 27.562 14.789 1 97.62 117 GLN A N 1
ATOM 927 C CA . GLN A 1 117 ? -18.406 26.25 15.234 1 97.62 117 GLN A CA 1
ATOM 928 C C . GLN A 1 117 ? -17.234 25.297 15.453 1 97.62 117 GLN A C 1
ATOM 930 O O . GLN A 1 117 ? -17.406 24.219 15.992 1 97.62 117 GLN A O 1
ATOM 935 N N . VAL A 1 118 ? -16.062 25.703 15.039 1 98.44 118 VAL A N 1
ATOM 936 C CA . VAL A 1 118 ? -14.883 24.875 15.25 1 98.44 118 VAL A CA 1
ATOM 937 C C . VAL A 1 118 ? -14.469 24.938 16.719 1 98.44 118 VAL A C 1
ATOM 939 O O . VAL A 1 118 ? -14.359 26.016 17.297 1 98.44 118 VAL A O 1
ATOM 942 N N . THR A 1 119 ? -14.234 23.75 17.312 1 98.38 119 THR A N 1
ATOM 943 C CA . THR A 1 119 ? -13.969 23.734 18.75 1 98.38 119 THR A CA 1
ATOM 944 C C . THR A 1 119 ? -12.57 23.203 19.031 1 98.38 119 THR A C 1
ATOM 946 O O . THR A 1 119 ? -11.969 23.516 20.062 1 98.38 119 THR A O 1
ATOM 949 N N . ALA A 1 120 ? -12.094 22.375 18.141 1 98.75 120 ALA A N 1
ATOM 950 C CA . ALA A 1 120 ? -10.789 21.766 18.391 1 98.75 120 ALA A CA 1
ATOM 951 C C . ALA A 1 120 ? -10.094 21.391 17.094 1 98.75 120 ALA A C 1
ATOM 953 O O . ALA A 1 120 ? -10.719 20.812 16.188 1 98.75 120 ALA A O 1
ATOM 954 N N . MET A 1 121 ? -8.82 21.688 16.969 1 98.62 121 MET A N 1
ATOM 955 C CA . MET A 1 121 ? -8.016 21.266 15.828 1 98.62 121 MET A CA 1
ATOM 956 C C . MET A 1 121 ? -6.598 20.906 16.25 1 98.62 121 MET A C 1
ATOM 958 O O . MET A 1 121 ? -6.125 21.359 17.297 1 98.62 121 MET A O 1
ATOM 962 N N . LEU A 1 122 ? -5.969 20.031 15.492 1 98.88 122 LEU A N 1
ATOM 963 C CA . LEU A 1 122 ? -4.59 19.609 15.703 1 98.88 122 LEU A CA 1
ATOM 964 C C . LEU A 1 122 ? -3.736 19.891 14.469 1 98.88 122 LEU A C 1
ATOM 966 O O . LEU A 1 122 ? -4.16 19.641 13.344 1 98.88 122 LEU A O 1
ATOM 970 N N . GLU A 1 123 ? -2.625 20.469 14.664 1 98.88 123 GLU A N 1
ATOM 971 C CA . GLU A 1 123 ? -1.607 20.562 13.625 1 98.88 123 GLU A CA 1
ATOM 972 C C . GLU A 1 123 ? -0.312 19.875 14.047 1 98.88 123 GLU A C 1
ATOM 974 O O . GLU A 1 123 ? 0.264 20.219 15.078 1 98.88 123 GLU A O 1
ATOM 979 N N . ILE A 1 124 ? 0.055 18.922 13.266 1 98.62 124 ILE A N 1
ATOM 980 C CA . ILE A 1 124 ? 1.352 18.281 13.445 1 98.62 124 ILE A CA 1
ATOM 981 C C . ILE A 1 124 ? 2.387 18.938 12.531 1 98.62 124 ILE A C 1
ATOM 983 O O . ILE A 1 124 ? 2.244 18.922 11.312 1 98.62 124 ILE A O 1
ATOM 987 N N . GLY A 1 125 ? 3.463 19.406 13.094 1 98.06 125 GLY A N 1
ATOM 988 C CA . GLY A 1 125 ? 4.418 20.266 12.422 1 98.06 125 GLY A CA 1
ATOM 989 C C . GLY A 1 125 ? 4.191 21.75 12.703 1 98.06 125 GLY A C 1
ATOM 990 O O . GLY A 1 125 ? 3.291 22.359 12.133 1 98.06 125 GLY A O 1
ATOM 991 N N . MET A 1 126 ? 5.043 22.312 13.531 1 97.75 126 MET A N 1
ATOM 992 C CA . MET A 1 126 ? 4.844 23.688 13.984 1 97.75 126 MET A CA 1
ATOM 993 C C . MET A 1 126 ? 5.922 24.609 13.414 1 97.75 126 MET A C 1
ATOM 995 O O . MET A 1 126 ? 5.895 25.812 13.648 1 97.75 126 MET A O 1
ATOM 999 N N . GLY A 1 127 ? 6.848 24.016 12.695 1 95.75 127 GLY A N 1
ATOM 1000 C CA . GLY A 1 127 ? 7.852 24.797 12 1 95.75 127 GLY A CA 1
ATOM 1001 C C . GLY A 1 127 ? 8.969 25.281 12.906 1 95.75 127 GLY A C 1
ATOM 1002 O O . GLY A 1 127 ? 9.039 26.469 13.234 1 95.75 127 GLY A O 1
ATOM 1003 N N . THR A 1 128 ? 9.906 24.375 13.195 1 96 128 THR A N 1
ATOM 1004 C CA . THR A 1 128 ? 11.031 24.719 14.062 1 96 128 THR A CA 1
ATOM 1005 C C . THR A 1 128 ? 11.992 25.656 13.344 1 96 128 THR A C 1
ATOM 1007 O O . THR A 1 128 ? 12.188 25.547 12.125 1 96 128 THR A O 1
ATOM 1010 N N . ASN A 1 129 ? 12.602 26.625 14.125 1 95.69 129 ASN A N 1
ATOM 1011 C CA . ASN A 1 129 ? 13.625 27.516 13.586 1 95.69 129 ASN A CA 1
ATOM 1012 C C . ASN A 1 129 ? 15.031 27.031 13.93 1 95.69 129 ASN A C 1
ATOM 1014 O O . ASN A 1 129 ? 16 27.766 13.781 1 95.69 129 ASN A O 1
ATOM 1018 N N . LYS A 1 130 ? 15.102 25.812 14.5 1 94.88 130 LYS A N 1
ATOM 1019 C CA . LYS A 1 130 ? 16.375 25.125 14.703 1 94.88 130 LYS A CA 1
ATOM 1020 C C . LYS A 1 130 ? 16.828 24.406 13.43 1 94.88 130 LYS A C 1
ATOM 1022 O O . LYS A 1 130 ? 16.156 23.5 12.961 1 94.88 130 LYS A O 1
ATOM 1027 N N . THR A 1 131 ? 17.938 24.75 12.914 1 92.19 131 THR A N 1
ATOM 1028 C CA . THR A 1 131 ? 18.328 24.312 11.57 1 92.19 131 THR A CA 1
ATOM 1029 C C . THR A 1 131 ? 19.031 22.969 11.609 1 92.19 131 THR A C 1
ATOM 1031 O O . THR A 1 131 ? 19.359 22.406 10.57 1 92.19 131 THR A O 1
ATOM 1034 N N . ASP A 1 132 ? 19.25 22.422 12.773 1 91 132 ASP A N 1
ATOM 1035 C CA . ASP A 1 132 ? 19.922 21.141 12.922 1 91 132 ASP A CA 1
ATOM 1036 C C . ASP A 1 132 ? 18.938 19.969 12.844 1 91 132 ASP A C 1
ATOM 1038 O O . ASP A 1 132 ? 19.312 18.812 13.023 1 91 132 ASP A O 1
ATOM 1042 N N . VAL A 1 133 ? 17.656 20.297 12.625 1 90.75 133 VAL A N 1
ATOM 1043 C CA . VAL A 1 133 ? 16.625 19.281 12.469 1 90.75 133 VAL A CA 1
ATOM 1044 C C . VAL A 1 133 ? 16.031 19.344 11.062 1 90.75 133 VAL A C 1
ATOM 1046 O O . VAL A 1 133 ? 16.031 20.406 10.438 1 90.75 133 VAL A O 1
ATOM 1049 N N . VAL A 1 134 ? 15.555 18.188 10.57 1 90 134 VAL A N 1
ATOM 1050 C CA . VAL A 1 134 ? 14.922 18.141 9.258 1 90 134 VAL A CA 1
ATOM 1051 C C . VAL A 1 134 ? 13.578 18.875 9.305 1 90 134 VAL A C 1
ATOM 1053 O O . VAL A 1 134 ? 12.945 18.953 10.367 1 90 134 VAL A O 1
ATOM 1056 N N . SER A 1 135 ? 13.195 19.469 8.125 1 91.38 135 SER A N 1
ATOM 1057 C CA . SER A 1 135 ? 11.914 20.141 7.961 1 91.38 135 SER A CA 1
ATOM 1058 C C . SER A 1 135 ? 11.82 21.375 8.844 1 91.38 135 SER A C 1
ATOM 1060 O O . SER A 1 135 ? 10.805 21.609 9.5 1 91.38 135 SER A O 1
ATOM 1062 N N . ASN A 1 136 ? 12.914 22.047 8.977 1 92.31 136 ASN A N 1
ATOM 1063 C CA . ASN A 1 136 ? 12.93 23.312 9.711 1 92.31 136 ASN A CA 1
ATOM 1064 C C . ASN A 1 136 ? 12.516 24.484 8.82 1 92.31 136 ASN A C 1
ATOM 1066 O O . ASN A 1 136 ? 12.461 24.344 7.598 1 92.31 136 ASN A O 1
ATOM 1070 N N . MET A 1 137 ? 12.203 25.625 9.422 1 90.81 137 MET A N 1
ATOM 1071 C CA . MET A 1 137 ? 11.734 26.797 8.672 1 90.81 137 MET A CA 1
ATOM 1072 C C . MET A 1 137 ? 12.82 27.859 8.594 1 90.81 137 MET A C 1
ATOM 1074 O O . MET A 1 137 ? 12.531 29.016 8.297 1 90.81 137 MET A O 1
ATOM 1078 N N . GLY A 1 138 ? 14.047 27.422 8.891 1 91.06 138 GLY A N 1
ATOM 1079 C CA . GLY A 1 138 ? 15.141 28.375 8.891 1 91.06 138 GLY A CA 1
ATOM 1080 C C . GLY A 1 138 ? 15.211 29.188 10.172 1 91.06 138 GLY A C 1
ATOM 1081 O O . GLY A 1 138 ? 14.273 29.188 10.969 1 91.06 138 GLY A O 1
ATOM 1082 N N . LYS A 1 139 ? 16.234 29.953 10.297 1 92.69 139 LYS A N 1
ATOM 1083 C CA . LYS A 1 139 ? 16.547 30.688 11.523 1 92.69 139 LYS A CA 1
ATOM 1084 C C . LYS A 1 139 ? 15.508 31.766 11.797 1 92.69 139 LYS A C 1
ATOM 1086 O O . LYS A 1 139 ? 15.242 32.094 12.953 1 92.69 139 LYS A O 1
ATOM 1091 N N . ARG A 1 140 ? 14.883 32.25 10.812 1 91.81 140 ARG A N 1
ATOM 1092 C CA . ARG A 1 140 ? 13.961 33.375 10.969 1 91.81 140 ARG A CA 1
ATOM 1093 C C . ARG A 1 140 ? 12.523 32.906 11.102 1 91.81 140 ARG A C 1
ATOM 1095 O O . ARG A 1 140 ? 11.602 33.688 11.227 1 91.81 140 ARG A O 1
ATOM 1102 N N . GLY A 1 141 ? 12.359 31.609 11.039 1 92.12 141 GLY A N 1
ATOM 1103 C CA . GLY A 1 141 ? 11.023 31.047 11.211 1 92.12 141 GLY A CA 1
ATOM 1104 C C . GLY A 1 141 ? 10.43 31.328 12.578 1 92.12 141 GLY A C 1
ATOM 1105 O O . GLY A 1 141 ? 11.156 31.547 13.547 1 92.12 141 GLY A O 1
ATOM 1106 N N . ILE A 1 142 ? 9.102 31.359 12.633 1 93.94 142 ILE A N 1
ATOM 1107 C CA . ILE A 1 142 ? 8.375 31.594 13.875 1 93.94 142 ILE A CA 1
ATOM 1108 C C . ILE A 1 142 ? 7.57 30.344 14.25 1 93.94 142 ILE A C 1
ATOM 1110 O O . ILE A 1 142 ? 6.461 30.141 13.75 1 93.94 142 ILE A O 1
ATOM 1114 N N . PRO A 1 143 ? 8.18 29.562 15.148 1 96.88 143 PRO A N 1
ATOM 1115 C CA . PRO A 1 143 ? 7.441 28.359 15.531 1 96.88 143 PRO A CA 1
ATOM 1116 C C . PRO A 1 143 ? 6.023 28.672 16.016 1 96.88 143 PRO A C 1
ATOM 1118 O O . PRO A 1 143 ? 5.824 29.578 16.812 1 96.88 143 PRO A O 1
ATOM 1121 N N . GLY A 1 144 ? 5.043 27.938 15.438 1 98.25 144 GLY A N 1
ATOM 1122 C CA . GLY A 1 144 ? 3.662 28.094 15.867 1 98.25 144 GLY A CA 1
ATOM 1123 C C . GLY A 1 144 ? 2.934 29.219 15.156 1 98.25 144 GLY A C 1
ATOM 1124 O O . GLY A 1 144 ? 1.826 29.594 15.547 1 98.25 144 GLY A O 1
ATOM 1125 N N . ALA A 1 145 ? 3.537 29.766 14.133 1 97.88 145 ALA A N 1
ATOM 1126 C CA . ALA A 1 145 ? 2.914 30.859 13.398 1 97.88 145 ALA A CA 1
ATOM 1127 C C . ALA A 1 145 ? 1.511 30.484 12.938 1 97.88 145 ALA A C 1
ATOM 1129 O O . ALA A 1 145 ? 0.559 31.25 13.133 1 97.88 145 ALA A O 1
ATOM 1130 N N . SER A 1 146 ? 1.349 29.344 12.336 1 98.12 146 SER A N 1
ATOM 1131 C CA . SER A 1 146 ? 0.032 28.938 11.852 1 98.12 146 SER A CA 1
ATOM 1132 C C . SER A 1 146 ? -0.923 28.672 13.008 1 98.12 146 SER A C 1
ATOM 1134 O O . SER A 1 146 ? -2.121 28.953 12.906 1 98.12 146 SER A O 1
ATOM 1136 N N . LEU A 1 147 ? -0.434 28.109 14.156 1 98.81 147 LEU A N 1
ATOM 1137 C CA . LEU A 1 147 ? -1.285 27.891 15.32 1 98.81 147 LEU A CA 1
ATOM 1138 C C . LEU A 1 147 ? -1.908 29.203 15.789 1 98.81 147 LEU A C 1
ATOM 1140 O O . LEU A 1 147 ? -3.111 29.266 16.047 1 98.81 147 LEU A O 1
ATOM 1144 N N . ARG A 1 148 ? -1.117 30.219 15.875 1 98.75 148 ARG A N 1
ATOM 1145 C CA . ARG A 1 148 ? -1.604 31.516 16.328 1 98.75 148 ARG A CA 1
ATOM 1146 C C . ARG A 1 148 ? -2.574 32.125 15.312 1 98.75 148 ARG A C 1
ATOM 1148 O O . ARG A 1 148 ? -3.539 32.781 15.688 1 98.75 148 ARG A O 1
ATOM 1155 N N . ALA A 1 149 ? -2.27 31.891 14.055 1 98.69 149 ALA A N 1
ATOM 1156 C CA . ALA A 1 149 ? -3.201 32.344 13.023 1 98.69 149 ALA A CA 1
ATOM 1157 C C . ALA A 1 149 ? -4.555 31.656 13.164 1 98.69 149 ALA A C 1
ATOM 1159 O O . ALA A 1 149 ? -5.602 32.312 13.102 1 98.69 149 ALA A O 1
ATOM 1160 N N . PHE A 1 150 ? -4.562 30.328 13.383 1 98.81 150 PHE A N 1
ATOM 1161 C CA . PHE A 1 150 ? -5.805 29.578 13.539 1 98.81 150 PHE A CA 1
ATOM 1162 C C . PHE A 1 150 ? -6.555 30.016 14.789 1 98.81 150 PHE A C 1
ATOM 1164 O O . PHE A 1 150 ? -7.781 30.125 14.773 1 98.81 150 PHE A O 1
ATOM 1171 N N . ARG A 1 151 ? -5.812 30.312 15.852 1 98.75 151 ARG A N 1
ATOM 1172 C CA . ARG A 1 151 ? -6.453 30.812 17.062 1 98.75 151 ARG A CA 1
ATOM 1173 C C . ARG A 1 151 ? -7.203 32.125 16.797 1 98.75 151 ARG A C 1
ATOM 1175 O O . ARG A 1 151 ? -8.312 32.312 17.297 1 98.75 151 ARG A O 1
ATOM 1182 N N . ARG A 1 152 ? -6.613 33 16.047 1 98.56 152 ARG A N 1
ATOM 1183 C CA . ARG A 1 152 ? -7.227 34.281 15.719 1 98.56 152 ARG A CA 1
ATOM 1184 C C . ARG A 1 152 ? -8.445 34.062 14.828 1 98.56 152 ARG A C 1
ATOM 1186 O O . ARG A 1 152 ? -9.453 34.781 14.984 1 98.56 152 ARG A O 1
ATOM 1193 N N . PHE A 1 153 ? -8.375 33.188 13.906 1 98.69 153 PHE A N 1
ATOM 1194 C CA . PHE A 1 153 ? -9.406 32.969 12.891 1 98.69 153 PHE A CA 1
ATOM 1195 C C . PHE A 1 153 ? -10.578 32.188 13.461 1 98.69 153 PHE A C 1
ATOM 1197 O O . PHE A 1 153 ? -11.719 32.375 13.047 1 98.69 153 PHE A O 1
ATOM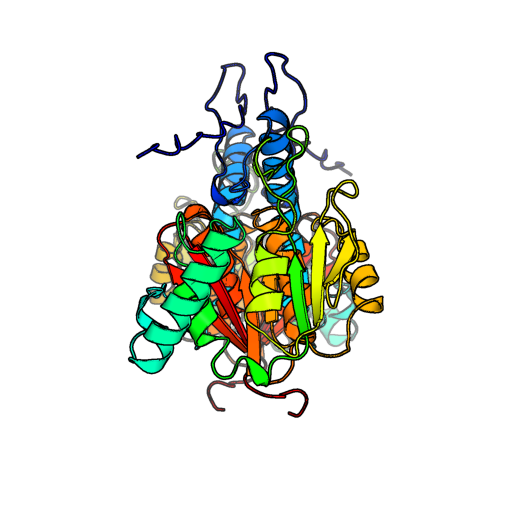 1204 N N . LEU A 1 154 ? -10.336 31.266 14.414 1 98.75 154 LEU A N 1
ATOM 1205 C CA . LEU A 1 154 ? -11.336 30.406 15.016 1 98.75 154 LEU A CA 1
ATOM 1206 C C . LEU A 1 154 ? -11.594 30.797 16.469 1 98.75 154 LEU A C 1
ATOM 1208 O O . LEU A 1 154 ? -11 30.219 17.391 1 98.75 154 LEU A O 1
ATOM 1212 N N . PRO A 1 155 ? -12.562 31.578 16.688 1 98.19 155 PRO A N 1
ATOM 1213 C CA . PRO A 1 155 ? -12.68 32.281 17.969 1 98.19 155 PRO A CA 1
ATOM 1214 C C . PRO A 1 155 ? -13.016 31.312 19.109 1 98.19 155 PRO A C 1
ATOM 1216 O O . PRO A 1 155 ? -12.773 31.641 20.281 1 98.19 155 PRO A O 1
ATOM 1219 N N . ASN A 1 156 ? -13.523 30.125 18.859 1 98.44 156 ASN A N 1
ATOM 1220 C CA . ASN A 1 156 ? -13.953 29.234 19.938 1 98.44 156 ASN A CA 1
ATOM 1221 C C . ASN A 1 156 ? -13.109 27.953 19.969 1 98.44 156 ASN A C 1
ATOM 1223 O O . ASN A 1 156 ? -13.383 27.047 20.75 1 98.44 156 ASN A O 1
ATOM 1227 N N . ALA A 1 157 ? -12.125 27.875 19.172 1 98.75 157 ALA A N 1
ATOM 1228 C CA . ALA A 1 157 ? -11.375 26.641 19.016 1 98.75 157 ALA A CA 1
ATOM 1229 C C . ALA A 1 157 ? -10.188 26.594 19.969 1 98.75 157 ALA A C 1
ATOM 1231 O O . ALA A 1 157 ? -9.508 27.594 20.172 1 98.75 157 ALA A O 1
ATOM 1232 N N . HIS A 1 158 ? -9.992 25.469 20.594 1 98.81 158 HIS A N 1
ATOM 1233 C CA . HIS A 1 158 ? -8.68 25.156 21.141 1 98.81 158 HIS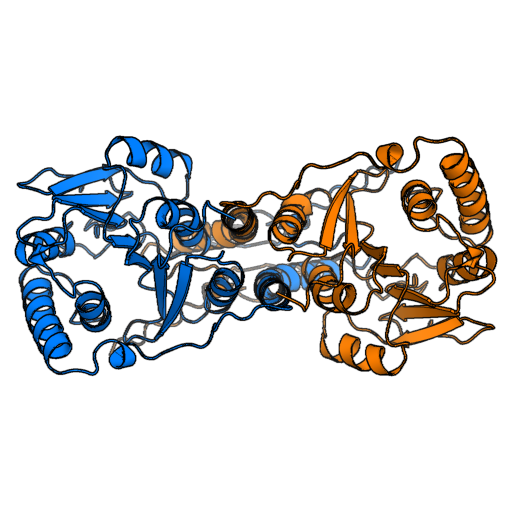 A CA 1
ATOM 1234 C C . HIS A 1 158 ? -7.758 24.578 20.078 1 98.81 158 HIS A C 1
ATOM 1236 O O . HIS A 1 158 ? -8.141 23.656 19.359 1 98.81 158 HIS A O 1
ATOM 1242 N N . ILE A 1 159 ? -6.578 25.156 19.953 1 98.88 159 ILE A N 1
ATOM 1243 C CA . ILE A 1 159 ? -5.617 24.766 18.938 1 98.88 159 ILE A CA 1
ATOM 1244 C C . ILE A 1 159 ? -4.531 23.891 19.562 1 98.88 159 ILE A C 1
ATOM 1246 O O . ILE A 1 159 ? -3.773 24.344 20.422 1 98.88 159 ILE A O 1
ATOM 1250 N N . TYR A 1 160 ? -4.48 22.672 19.125 1 98.88 160 TYR A N 1
ATOM 1251 C CA . TYR A 1 160 ? -3.434 21.75 19.562 1 98.88 160 TYR A CA 1
ATOM 1252 C C . TYR A 1 160 ? -2.316 21.672 18.531 1 98.88 160 TYR A C 1
ATOM 1254 O O . TYR A 1 160 ? -2.576 21.656 17.328 1 98.88 160 TYR A O 1
ATOM 1262 N N . GLY A 1 161 ? -1.082 21.703 18.969 1 98.81 161 GLY A N 1
ATOM 1263 C CA . GLY A 1 161 ? 0.088 21.531 18.125 1 98.81 161 GLY A CA 1
ATOM 1264 C C . GLY A 1 161 ? 0.982 20.391 18.562 1 98.81 161 GLY A C 1
ATOM 1265 O O . GLY A 1 161 ? 1.022 20.031 19.734 1 98.81 161 GLY A O 1
ATOM 1266 N N . ALA A 1 162 ? 1.671 19.797 17.625 1 98.75 162 ALA A N 1
ATOM 1267 C CA . ALA A 1 162 ? 2.652 18.766 17.922 1 98.75 162 ALA A CA 1
ATOM 1268 C C . ALA A 1 162 ? 3.879 18.891 17.031 1 98.75 162 ALA A C 1
ATOM 1270 O O . ALA A 1 162 ? 3.762 19.234 15.852 1 98.75 162 ALA A O 1
ATOM 1271 N N . ASP A 1 163 ? 4.988 18.609 17.547 1 98.5 163 ASP A N 1
ATOM 1272 C CA . ASP A 1 163 ? 6.238 18.688 16.797 1 98.5 163 ASP A CA 1
ATOM 1273 C C . ASP A 1 163 ? 7.289 17.734 17.359 1 98.5 163 ASP A C 1
ATOM 1275 O O . ASP A 1 163 ? 7.23 17.375 18.531 1 98.5 163 ASP A O 1
ATOM 1279 N N . PHE A 1 164 ? 8.125 17.375 16.438 1 97.19 164 PHE A N 1
ATOM 1280 C CA . PHE A 1 164 ? 9.25 16.531 16.812 1 97.19 164 PHE A CA 1
ATOM 1281 C C . PHE A 1 164 ? 10.25 17.281 17.672 1 97.19 164 PHE A C 1
ATOM 1283 O O . PHE A 1 164 ? 10.867 16.719 18.578 1 97.19 164 PHE A O 1
ATOM 1290 N N . ASP A 1 165 ? 10.484 18.609 17.406 1 97.56 165 ASP A N 1
ATOM 1291 C CA . ASP A 1 165 ? 11.453 19.422 18.141 1 97.56 165 ASP A CA 1
ATOM 1292 C C . ASP A 1 165 ? 10.859 19.922 19.453 1 97.56 165 ASP A C 1
ATOM 1294 O O . ASP A 1 165 ? 10.117 20.922 19.469 1 97.56 165 ASP A O 1
ATOM 1298 N N . GLU A 1 166 ? 11.328 19.344 20.516 1 97.88 166 GLU A N 1
ATOM 1299 C CA . GLU A 1 166 ? 10.766 19.672 21.812 1 97.88 166 GLU A CA 1
ATOM 1300 C C . GLU A 1 166 ? 11.102 21.094 22.234 1 97.88 166 GLU A C 1
ATOM 1302 O O . GLU A 1 166 ? 10.43 21.688 23.078 1 97.88 166 GLU A O 1
ATOM 1307 N N . ARG A 1 167 ? 12.094 21.688 21.594 1 97.44 167 ARG A N 1
ATOM 1308 C CA . ARG A 1 167 ? 12.594 23.016 21.984 1 97.44 167 ARG A CA 1
ATOM 1309 C C . ARG A 1 167 ? 11.594 24.109 21.625 1 97.44 167 ARG A C 1
ATOM 1311 O O . ARG A 1 167 ? 11.664 25.219 22.141 1 97.44 167 ARG A O 1
ATOM 1318 N N . ILE A 1 168 ? 10.617 23.734 20.781 1 98.25 168 ILE A N 1
ATOM 1319 C CA . ILE A 1 168 ? 9.742 24.812 20.312 1 98.25 168 ILE A CA 1
ATOM 1320 C C . ILE A 1 168 ? 8.336 24.594 20.859 1 98.25 168 ILE A C 1
ATOM 1322 O O . ILE A 1 168 ? 7.387 25.266 20.438 1 98.25 168 ILE A O 1
ATOM 1326 N N . LEU A 1 169 ? 8.164 23.688 21.797 1 98.62 169 LEU A N 1
ATOM 1327 C CA . LEU A 1 169 ? 6.859 23.469 22.422 1 98.62 169 LEU A CA 1
ATOM 1328 C C . LEU A 1 169 ? 6.516 24.625 23.359 1 98.62 169 LEU A C 1
ATOM 1330 O O . LEU A 1 169 ? 7.402 25.203 24 1 98.62 169 LEU A O 1
ATOM 1334 N N . PHE A 1 170 ? 5.191 24.984 23.438 1 98.44 170 PHE A N 1
ATOM 1335 C CA . PHE A 1 170 ? 4.746 26.094 24.297 1 98.44 170 PHE A CA 1
ATOM 1336 C C . PHE A 1 170 ? 3.277 25.922 24.656 1 98.44 170 PHE A C 1
ATOM 1338 O O . PHE A 1 170 ? 2.588 25.047 24.125 1 98.44 170 PHE A O 1
ATOM 1345 N N . GLN A 1 171 ? 2.809 26.719 25.641 1 98.31 171 GLN A N 1
ATOM 1346 C CA . GLN A 1 171 ? 1.412 26.875 26.031 1 98.31 171 GLN A CA 1
ATOM 1347 C C . GLN A 1 171 ? 0.999 28.344 25.984 1 98.31 171 GLN A C 1
ATOM 1349 O O . GLN A 1 171 ? 1.732 29.219 26.453 1 98.31 171 GLN A O 1
ATOM 1354 N N . GLU A 1 172 ? -0.037 28.609 25.312 1 98.25 172 GLU A N 1
ATOM 1355 C CA . GLU A 1 172 ? -0.671 29.922 25.266 1 98.25 172 GLU A CA 1
ATOM 1356 C C . GLU A 1 172 ? -2.186 29.812 25.422 1 98.25 172 GLU A C 1
ATOM 1358 O O . GLU A 1 172 ? -2.717 28.719 25.594 1 98.25 172 GLU A O 1
ATOM 1363 N N . ASP A 1 173 ? -2.83 30.984 25.469 1 98 173 ASP A N 1
ATOM 1364 C CA . ASP A 1 173 ? -4.289 31 25.5 1 98 173 ASP A CA 1
ATOM 1365 C C . ASP A 1 173 ? -4.875 30.172 24.359 1 98 173 ASP A C 1
ATOM 1367 O O . ASP A 1 173 ? -4.629 30.469 23.188 1 98 173 ASP A O 1
ATOM 1371 N N . ARG A 1 174 ? -5.547 29.141 24.672 1 98.62 174 ARG A N 1
ATOM 1372 C CA . ARG A 1 174 ? -6.246 28.234 23.781 1 98.62 174 ARG A CA 1
ATOM 1373 C C . ARG A 1 174 ? -5.273 27.547 22.828 1 98.62 174 ARG A C 1
ATOM 1375 O O . ARG A 1 174 ? -5.656 27.141 21.719 1 98.62 174 ARG A O 1
ATOM 1382 N N . ILE A 1 175 ? -3.986 27.453 23.109 1 98.88 175 ILE A N 1
ATOM 1383 C CA . ILE A 1 175 ? -3.004 26.688 22.359 1 98.88 175 ILE A CA 1
ATOM 1384 C C . ILE A 1 175 ? -2.244 25.75 23.297 1 98.88 175 ILE A C 1
ATOM 1386 O O . ILE A 1 175 ? -1.706 26.188 24.312 1 98.88 175 ILE A O 1
ATOM 1390 N N . SER A 1 176 ? -2.207 24.484 23.047 1 98.88 176 SER A N 1
ATOM 1391 C CA . SER A 1 176 ? -1.415 23.484 23.75 1 98.88 176 SER A CA 1
ATOM 1392 C C . SER A 1 176 ? -0.568 22.672 22.766 1 98.88 176 SER A C 1
ATOM 1394 O O . SER A 1 176 ? -1.073 22.188 21.75 1 98.88 176 SER A O 1
ATOM 1396 N N . THR A 1 177 ? 0.714 22.547 23.078 1 98.81 177 THR A N 1
ATOM 1397 C CA . THR A 1 177 ? 1.587 21.844 22.141 1 98.81 177 THR A CA 1
ATOM 1398 C C . THR A 1 177 ? 2.254 20.656 22.828 1 98.81 177 THR A C 1
ATOM 1400 O O . THR A 1 177 ? 2.49 20.672 24.031 1 98.81 177 THR A O 1
ATOM 1403 N N . PHE A 1 178 ? 2.549 19.562 22.031 1 98.75 178 PHE A N 1
ATOM 1404 C CA . PHE A 1 178 ? 3.051 18.297 22.547 1 98.75 178 PHE A CA 1
ATOM 1405 C C . PHE A 1 178 ? 4.121 17.734 21.609 1 98.75 178 PHE A C 1
ATOM 1407 O O . PHE A 1 178 ? 4.285 18.203 20.484 1 98.75 178 PHE A O 1
ATOM 1414 N N . PHE A 1 179 ? 4.82 16.781 22.109 1 98.56 179 PHE A N 1
ATOM 1415 C CA . PHE A 1 179 ? 5.844 16.094 21.344 1 98.56 179 PHE A CA 1
ATOM 1416 C C . PHE A 1 179 ? 5.227 14.992 20.484 1 98.56 179 PHE A C 1
ATOM 1418 O O . PHE A 1 179 ? 4.363 14.242 20.953 1 98.56 179 PHE A O 1
ATOM 1425 N N . VAL A 1 180 ? 5.66 14.859 19.234 1 98.19 180 VAL A N 1
ATOM 1426 C CA . VAL A 1 180 ? 5.332 13.727 18.375 1 98.19 180 VAL A CA 1
ATOM 1427 C C . VAL A 1 180 ? 6.504 13.43 17.438 1 98.19 180 VAL A C 1
ATOM 1429 O O . VAL A 1 180 ? 7.121 14.352 16.906 1 98.19 180 VAL A O 1
ATOM 1432 N N . ASP A 1 181 ? 6.898 12.242 17.406 1 97.25 181 ASP A N 1
ATOM 1433 C CA . ASP A 1 181 ? 7.73 11.695 16.344 1 97.25 181 ASP A CA 1
ATOM 1434 C C . ASP A 1 181 ? 6.898 10.844 15.383 1 97.25 181 ASP A C 1
ATOM 1436 O O . ASP A 1 181 ? 6.574 9.695 15.695 1 97.25 181 ASP A O 1
ATOM 1440 N N . GLN A 1 182 ? 6.57 11.344 14.219 1 96 182 GLN A N 1
ATOM 1441 C CA . GLN A 1 182 ? 5.664 10.672 13.289 1 96 182 GLN A CA 1
ATOM 1442 C C . GLN A 1 182 ? 6.215 9.312 12.875 1 96 182 GLN A C 1
ATOM 1444 O O . GLN A 1 182 ? 5.48 8.469 12.352 1 96 182 GLN A O 1
ATOM 1449 N N . ASN A 1 183 ? 7.5 9.102 13.016 1 92.12 183 ASN A N 1
ATOM 1450 C CA . ASN A 1 183 ? 8.094 7.816 12.672 1 92.12 183 ASN A CA 1
ATOM 1451 C C . ASN A 1 183 ? 7.93 6.805 13.797 1 92.12 183 ASN A C 1
ATOM 1453 O O . ASN A 1 183 ? 8.312 5.641 13.656 1 92.12 183 ASN A O 1
ATOM 1457 N N . LYS A 1 184 ? 7.457 7.27 14.914 1 94.56 184 LYS A N 1
ATOM 1458 C CA . LYS A 1 184 ? 7.156 6.41 16.047 1 94.56 184 LYS A CA 1
ATOM 1459 C C . LYS A 1 184 ? 5.676 6.469 16.406 1 94.56 184 LYS A C 1
ATOM 1461 O O . LYS A 1 184 ? 5.266 7.273 17.25 1 94.56 184 LYS A O 1
ATOM 1466 N N . PRO A 1 185 ? 4.926 5.543 15.898 1 91.38 185 PRO A N 1
ATOM 1467 C CA . PRO A 1 185 ? 3.469 5.578 16.062 1 91.38 185 PRO A CA 1
ATOM 1468 C C . PRO A 1 185 ? 3.041 5.629 17.531 1 91.38 185 PRO A C 1
ATOM 1470 O O . PRO A 1 185 ? 1.986 6.184 17.844 1 91.38 185 PRO A O 1
ATOM 1473 N N . ASP A 1 186 ? 3.85 5.152 18.406 1 94.81 186 ASP A N 1
ATOM 1474 C CA . ASP A 1 186 ? 3.512 5.176 19.812 1 94.81 186 ASP A CA 1
ATOM 1475 C C . ASP A 1 186 ? 3.41 6.609 20.344 1 94.81 186 ASP A C 1
ATOM 1477 O O . ASP A 1 186 ? 2.652 6.883 21.266 1 94.81 186 ASP A O 1
ATOM 1481 N N . THR A 1 187 ? 4.16 7.512 19.75 1 97.19 187 THR A N 1
ATOM 1482 C CA . THR A 1 187 ? 4.102 8.906 20.188 1 97.19 187 THR A CA 1
ATOM 1483 C C . THR A 1 187 ? 2.807 9.562 19.719 1 97.19 187 THR A C 1
ATOM 1485 O O . THR A 1 187 ? 2.305 10.484 20.359 1 97.19 187 THR A O 1
ATOM 1488 N N . LEU A 1 188 ? 2.268 9.133 18.609 1 95.5 188 LEU A N 1
ATOM 1489 C CA . LEU A 1 188 ? 0.953 9.586 18.172 1 95.5 188 LEU A CA 1
ATOM 1490 C C . LEU A 1 188 ? -0.137 9.102 19.125 1 95.5 188 LEU A C 1
ATOM 1492 O O . LEU A 1 188 ? -1.052 9.852 19.469 1 95.5 188 LEU A O 1
ATOM 1496 N N . GLU A 1 189 ? 0.022 7.914 19.547 1 93.31 189 GLU A N 1
ATOM 1497 C CA . GLU A 1 189 ? -0.917 7.359 20.516 1 93.31 189 GLU A CA 1
ATOM 1498 C C . GLU A 1 189 ? -0.863 8.125 21.844 1 93.31 189 GLU A C 1
ATOM 1500 O O . GLU A 1 189 ? -1.899 8.391 22.453 1 93.31 189 GLU A O 1
ATOM 1505 N N . ALA A 1 190 ? 0.304 8.398 22.25 1 96.44 190 ALA A N 1
ATOM 1506 C CA . ALA A 1 190 ? 0.476 9.18 23.484 1 96.44 190 ALA A CA 1
ATOM 1507 C C . ALA A 1 190 ? -0.161 10.555 23.359 1 96.44 190 ALA A C 1
ATOM 1509 O O . ALA A 1 190 ? -0.725 11.078 24.312 1 96.44 190 ALA A O 1
ATOM 1510 N N . LEU A 1 191 ? -0.045 11.156 22.188 1 97.25 191 LEU A N 1
ATOM 1511 C CA . LEU A 1 191 ? -0.646 12.453 21.922 1 97.25 191 LEU A CA 1
ATOM 1512 C C . LEU A 1 191 ? -2.156 12.406 22.125 1 97.25 191 LEU A C 1
ATOM 1514 O O . LEU A 1 191 ? -2.752 13.383 22.594 1 97.25 191 LEU A O 1
ATOM 1518 N N . GLU A 1 192 ? -2.768 11.312 21.844 1 94.31 192 GLU A N 1
ATOM 1519 C CA . GLU A 1 192 ? -4.215 11.133 21.922 1 94.31 192 GLU A CA 1
ATOM 1520 C C . GLU A 1 192 ? -4.734 11.438 23.328 1 94.31 192 GLU A C 1
ATOM 1522 O O . GLU A 1 192 ? -5.828 11.977 23.484 1 94.31 192 GLU A O 1
ATOM 1527 N N . ARG A 1 193 ? -3.963 11.164 24.312 1 94.69 193 ARG A N 1
ATOM 1528 C CA . ARG A 1 193 ? -4.363 11.359 25.703 1 94.69 193 ARG A CA 1
ATOM 1529 C C . ARG A 1 193 ? -4.543 12.844 26.016 1 94.69 193 ARG A C 1
ATOM 1531 O O . ARG A 1 193 ? -5.227 13.195 26.984 1 94.69 193 ARG A O 1
ATOM 1538 N N . ASN A 1 194 ? -3.959 13.625 25.219 1 96.81 194 ASN A N 1
ATOM 1539 C CA . ASN A 1 194 ? -3.988 15.07 25.469 1 96.81 194 ASN A CA 1
ATOM 1540 C C . ASN A 1 194 ? -5.016 15.766 24.578 1 96.81 194 ASN A C 1
ATOM 1542 O O . ASN A 1 194 ? -5.141 16.984 24.609 1 96.81 194 ASN A O 1
ATOM 1546 N N . LEU A 1 195 ? -5.719 15.062 23.797 1 97.81 195 LEU A N 1
ATOM 1547 C CA . LEU A 1 195 ? -6.664 15.617 22.828 1 97.81 195 LEU A CA 1
ATOM 1548 C C . LEU A 1 195 ? -8.102 15.273 23.219 1 97.81 195 LEU A C 1
ATOM 1550 O O . LEU A 1 195 ? -8.344 14.297 23.938 1 97.81 195 LEU A O 1
ATOM 1554 N N . PRO A 1 196 ? -9.047 16.109 22.828 1 97.38 196 PRO A N 1
ATOM 1555 C CA . PRO A 1 196 ? -10.445 15.672 22.969 1 97.38 196 PRO A CA 1
ATOM 1556 C C . PRO A 1 196 ? -10.773 14.453 22.109 1 97.38 196 PRO A C 1
ATOM 1558 O O . PRO A 1 196 ? -9.969 14.055 21.266 1 97.38 196 PRO A O 1
ATOM 1561 N N . ASP A 1 197 ? -11.953 13.859 22.297 1 94 197 ASP A N 1
ATOM 1562 C CA . ASP A 1 197 ? -12.359 12.633 21.609 1 94 197 ASP A CA 1
ATOM 1563 C C . ASP A 1 197 ? -12.516 12.859 20.109 1 94 197 ASP A C 1
ATOM 1565 O O . ASP A 1 197 ? -12.234 11.961 19.312 1 94 197 ASP A O 1
ATOM 1569 N N . GLU A 1 198 ? -13 14.023 19.781 1 96.25 198 GLU A N 1
ATOM 1570 C CA . GLU A 1 198 ? -13.211 14.328 18.375 1 96.25 198 GLU A CA 1
ATOM 1571 C C . GLU A 1 198 ? -12.602 15.68 18.016 1 96.25 198 GLU A C 1
ATOM 1573 O O . GLU A 1 198 ? -12.625 16.609 18.812 1 96.25 198 GLU A O 1
ATOM 1578 N N . LEU A 1 199 ? -12.094 15.727 16.859 1 98.38 199 LEU A N 1
ATOM 1579 C CA . LEU A 1 199 ? -11.5 16.953 16.344 1 98.38 199 LEU A CA 1
ATOM 1580 C C . LEU A 1 199 ? -12.219 17.406 15.078 1 98.38 199 LEU A C 1
ATOM 1582 O O . LEU A 1 199 ? -12.75 16.578 14.32 1 98.38 199 LEU A O 1
ATOM 1586 N N . ASP A 1 200 ? -12.219 18.688 14.883 1 98.69 200 ASP A N 1
ATOM 1587 C CA . ASP A 1 200 ? -12.82 19.266 13.68 1 98.69 200 ASP A CA 1
ATOM 1588 C C . ASP A 1 200 ? -11.852 19.188 12.492 1 98.69 200 ASP A C 1
ATOM 1590 O O . ASP A 1 200 ? -12.281 19.047 11.352 1 98.69 200 ASP A O 1
ATOM 1594 N N . LEU A 1 201 ? -10.562 19.312 12.789 1 98.75 201 LEU A N 1
ATOM 1595 C CA . LEU A 1 201 ? -9.539 19.375 11.75 1 98.75 201 LEU A CA 1
ATOM 1596 C C . LEU A 1 201 ? -8.203 18.875 12.281 1 98.75 201 LEU A C 1
ATOM 1598 O O . LEU A 1 201 ? -7.812 19.188 13.406 1 98.75 201 LEU A O 1
ATOM 1602 N N . ILE A 1 202 ? -7.578 18.047 11.531 1 98.81 202 ILE A N 1
ATOM 1603 C CA . ILE A 1 202 ? -6.195 17.641 11.758 1 98.81 202 ILE A CA 1
ATOM 1604 C C . ILE A 1 202 ? -5.344 17.984 10.539 1 98.81 202 ILE A C 1
ATOM 1606 O O . ILE A 1 202 ? -5.668 17.594 9.414 1 98.81 202 ILE A O 1
ATOM 1610 N N . ILE A 1 203 ? -4.285 18.719 10.727 1 98.81 203 ILE A N 1
ATOM 1611 C CA . ILE A 1 203 ? -3.342 19.078 9.672 1 98.81 203 ILE A CA 1
ATOM 1612 C C . ILE A 1 203 ? -2.01 18.359 9.906 1 98.81 203 ILE A C 1
ATOM 1614 O O . ILE A 1 203 ? -1.446 18.438 11 1 98.81 203 ILE A O 1
ATOM 1618 N N . ASP A 1 204 ? -1.596 17.641 8.953 1 98.62 204 ASP A N 1
ATOM 1619 C CA . ASP A 1 204 ? -0.252 17.078 8.922 1 98.62 204 ASP A CA 1
ATOM 1620 C C . ASP A 1 204 ? 0.691 17.938 8.086 1 98.62 204 ASP A C 1
ATOM 1622 O O . ASP A 1 204 ? 0.722 17.828 6.863 1 98.62 204 ASP A O 1
ATOM 1626 N N . ASP A 1 205 ? 1.447 18.781 8.688 1 97.62 205 ASP A N 1
ATOM 1627 C CA . ASP A 1 205 ? 2.488 19.625 8.117 1 97.62 205 ASP A CA 1
ATOM 1628 C C . ASP A 1 205 ? 3.848 19.328 8.742 1 97.62 205 ASP A C 1
ATOM 1630 O O . ASP A 1 205 ? 4.602 20.234 9.086 1 97.62 205 ASP A O 1
ATOM 1634 N N . GLY A 1 206 ? 4.098 18 8.969 1 95.94 206 GLY A N 1
ATOM 1635 C CA . GLY A 1 206 ? 5.273 17.562 9.688 1 95.94 206 GLY A CA 1
ATOM 1636 C C . GLY A 1 206 ? 6.449 17.234 8.781 1 95.94 206 GLY A C 1
ATOM 1637 O O . GLY A 1 206 ? 6.953 18.109 8.078 1 95.94 206 GLY A O 1
ATOM 1638 N N . LEU A 1 207 ? 6.824 16.031 8.789 1 94.19 207 LEU A N 1
ATOM 1639 C CA . LEU A 1 207 ? 8.078 15.586 8.188 1 94.19 207 LEU A CA 1
ATOM 1640 C C . LEU A 1 207 ? 7.996 15.625 6.668 1 94.19 207 LEU A C 1
ATOM 1642 O O . LEU A 1 207 ? 9.023 15.695 5.988 1 94.19 207 LEU A O 1
ATOM 1646 N N . HIS A 1 208 ? 6.879 15.5 6.023 1 94.88 208 HIS A N 1
ATOM 1647 C CA . HIS A 1 208 ? 6.637 15.539 4.582 1 94.88 208 HIS A CA 1
ATOM 1648 C C . HIS A 1 208 ? 7.297 14.359 3.881 1 94.88 208 HIS A C 1
ATOM 1650 O O . HIS A 1 208 ? 7.973 14.531 2.863 1 94.88 208 HIS A O 1
ATOM 1656 N N . SER A 1 209 ? 7.242 13.258 4.465 1 95.31 209 SER A N 1
ATOM 1657 C CA . SER A 1 209 ? 7.637 11.992 3.867 1 95.31 209 SER A CA 1
ATOM 1658 C C . SER A 1 209 ? 6.488 10.984 3.887 1 95.31 209 SER A C 1
ATOM 1660 O O . SER A 1 209 ? 5.703 10.953 4.836 1 95.31 209 SER A O 1
ATOM 1662 N N . ALA A 1 210 ? 6.453 10.164 2.906 1 96.31 210 ALA A N 1
ATOM 1663 C CA . ALA A 1 210 ? 5.309 9.281 2.711 1 96.31 210 ALA A CA 1
ATOM 1664 C C . ALA A 1 210 ? 5.07 8.414 3.945 1 96.31 210 ALA A C 1
ATOM 1666 O O . ALA A 1 210 ? 3.945 8.328 4.445 1 96.31 210 ALA A O 1
ATOM 1667 N N . HIS A 1 211 ? 6.117 7.797 4.434 1 96.38 211 HIS A N 1
ATOM 1668 C CA . HIS A 1 211 ? 5.938 6.859 5.535 1 96.38 211 HIS A CA 1
ATOM 1669 C C . HIS A 1 211 ? 5.473 7.578 6.797 1 96.38 211 HIS A C 1
ATOM 1671 O O . HIS A 1 211 ? 4.602 7.086 7.516 1 96.38 211 HIS A O 1
ATOM 1677 N N . ALA A 1 212 ? 6.016 8.727 7.086 1 97.12 212 ALA A N 1
ATOM 1678 C CA . ALA A 1 212 ? 5.578 9.5 8.242 1 97.12 212 ALA A CA 1
ATOM 1679 C C . ALA A 1 212 ? 4.141 9.977 8.07 1 97.12 212 ALA A C 1
ATOM 1681 O O . ALA A 1 212 ? 3.342 9.914 9.008 1 97.12 212 ALA A O 1
ATOM 1682 N N . ASN A 1 213 ? 3.844 10.469 6.902 1 97.94 213 ASN A N 1
ATOM 1683 C CA . ASN A 1 213 ? 2.506 10.984 6.629 1 97.94 213 ASN A CA 1
ATOM 1684 C C . ASN A 1 213 ? 1.457 9.875 6.684 1 97.94 213 ASN A C 1
ATOM 1686 O O . ASN A 1 213 ? 0.333 10.102 7.137 1 97.94 213 ASN A O 1
ATOM 1690 N N . LEU A 1 214 ? 1.839 8.711 6.211 1 97.69 214 LEU A N 1
ATOM 1691 C CA . LEU A 1 214 ? 0.929 7.574 6.281 1 97.69 214 LEU A CA 1
ATOM 1692 C C . LEU A 1 214 ? 0.635 7.207 7.73 1 97.69 214 LEU A C 1
ATOM 1694 O O . LEU A 1 214 ? -0.482 6.801 8.062 1 97.69 214 LEU A O 1
ATOM 1698 N N . ALA A 1 215 ? 1.622 7.277 8.594 1 97.12 215 ALA A N 1
ATOM 1699 C CA . ALA A 1 215 ? 1.399 7.027 10.016 1 97.12 215 ALA A CA 1
ATOM 1700 C C . ALA A 1 215 ? 0.369 7.996 10.586 1 97.12 215 ALA A C 1
ATOM 1702 O O . ALA A 1 215 ? -0.524 7.59 11.336 1 97.12 215 ALA A O 1
ATOM 1703 N N . THR A 1 216 ? 0.499 9.234 10.227 1 97.81 216 THR A N 1
ATOM 1704 C CA . THR A 1 216 ? -0.447 10.234 10.703 1 97.81 216 THR A CA 1
ATOM 1705 C C . THR A 1 216 ? -1.831 10 10.102 1 97.81 216 THR A C 1
ATOM 1707 O O . THR A 1 216 ? -2.844 10.18 10.781 1 97.81 216 THR A O 1
ATOM 1710 N N . LEU A 1 217 ? -1.847 9.633 8.812 1 97.94 217 LEU A N 1
ATOM 1711 C CA . LEU A 1 217 ? -3.121 9.344 8.164 1 97.94 217 LEU A CA 1
ATOM 1712 C C . LEU A 1 217 ? -3.834 8.188 8.844 1 97.94 217 LEU A C 1
ATOM 1714 O O . LEU A 1 217 ? -5.059 8.188 8.969 1 97.94 217 LEU A O 1
ATOM 1718 N N . ALA A 1 218 ? -3.107 7.18 9.266 1 95.81 218 ALA A N 1
ATOM 1719 C CA . ALA A 1 218 ? -3.709 6.055 9.977 1 95.81 218 ALA A CA 1
ATOM 1720 C C . ALA A 1 218 ? -4.25 6.488 11.336 1 95.81 218 ALA A C 1
ATOM 1722 O O . ALA A 1 218 ? -5.238 5.93 11.82 1 95.81 218 ALA A O 1
ATOM 1723 N N . PHE A 1 219 ? -3.713 7.449 11.891 1 95.31 219 PHE A N 1
ATOM 1724 C CA . PHE A 1 219 ? -4.035 7.949 13.219 1 95.31 219 PHE A CA 1
ATOM 1725 C C . PHE A 1 219 ? -5.238 8.891 13.172 1 95.31 219 PHE A C 1
ATOM 1727 O O . PHE A 1 219 ? -6.109 8.836 14.039 1 95.31 219 PHE A O 1
ATOM 1734 N N . ALA A 1 220 ? -5.41 9.648 12.219 1 95.44 220 ALA A N 1
ATOM 1735 C CA . ALA A 1 220 ? -6.172 10.898 12.273 1 95.44 220 ALA A CA 1
ATOM 1736 C C . ALA A 1 220 ? -7.652 10.648 11.992 1 95.44 220 ALA A C 1
ATOM 1738 O O . ALA A 1 220 ? -8.516 11.062 12.766 1 95.44 220 ALA A O 1
ATOM 1739 N N . PRO A 1 221 ? -7.988 9.945 10.906 1 92.75 221 PRO A N 1
ATOM 1740 C CA . PRO A 1 221 ? -9.383 9.938 10.469 1 92.75 221 PRO A CA 1
ATOM 1741 C C . PRO A 1 221 ? -10.336 9.406 11.547 1 92.75 221 PRO A C 1
ATOM 1743 O O . PRO A 1 221 ? -11.398 9.984 11.773 1 92.75 221 PRO A O 1
ATOM 1746 N N . PRO A 1 222 ? -9.914 8.406 12.359 1 91.06 222 PRO A N 1
ATOM 1747 C CA . PRO A 1 222 ? -10.836 7.906 13.383 1 91.06 222 PRO A CA 1
ATOM 1748 C C . PRO A 1 222 ? -11.078 8.922 14.5 1 91.06 222 PRO A C 1
ATOM 1750 O O . PRO A 1 222 ? -11.977 8.742 15.32 1 91.06 222 PRO A O 1
ATOM 1753 N N . ARG A 1 223 ? -10.398 9.984 14.5 1 94.88 223 ARG A N 1
ATOM 1754 C CA . ARG A 1 223 ? -10.477 10.969 15.57 1 94.88 223 ARG A CA 1
ATOM 1755 C C . ARG A 1 223 ? -11.227 12.219 15.109 1 94.88 223 ARG A C 1
ATOM 1757 O O . ARG A 1 223 ? -11.359 13.18 15.859 1 94.88 223 ARG A O 1
ATOM 1764 N N . LEU A 1 224 ? -11.711 12.164 13.961 1 97 224 LEU A N 1
ATOM 1765 C CA . LEU A 1 224 ? -12.484 13.266 13.414 1 97 224 LEU A CA 1
ATOM 1766 C C . LEU A 1 224 ? -13.961 13.117 13.742 1 97 224 LEU A C 1
ATOM 1768 O O . LEU A 1 224 ? -14.5 12.008 13.703 1 97 224 LEU A O 1
ATOM 1772 N N . ARG A 1 225 ? -14.57 14.164 14.078 1 96.81 225 ARG A N 1
ATOM 1773 C CA . ARG A 1 225 ? -16.031 14.164 14.117 1 96.81 225 ARG A CA 1
ATOM 1774 C C . ARG A 1 225 ? -16.609 14.008 12.711 1 96.81 225 ARG A C 1
ATOM 1776 O O . ARG A 1 225 ? -15.914 14.25 11.719 1 96.81 225 ARG A O 1
ATOM 1783 N N . VAL A 1 226 ? -17.922 13.594 12.648 1 96.25 226 VAL A N 1
ATOM 1784 C CA . VAL A 1 226 ? -18.578 13.617 11.352 1 96.25 226 VAL A CA 1
ATOM 1785 C C . VAL A 1 226 ? -18.594 15.039 10.805 1 96.25 226 VAL A C 1
ATOM 1787 O O . VAL A 1 226 ? -18.938 15.992 11.516 1 96.25 226 VAL A O 1
ATOM 1790 N N . GLY A 1 227 ? -18.156 15.164 9.602 1 96.94 227 GLY A N 1
ATOM 1791 C CA . GLY A 1 227 ? -18 16.469 9 1 96.94 227 GLY A CA 1
ATOM 1792 C C . GLY A 1 227 ? -16.594 17.031 9.117 1 96.94 227 GLY A C 1
ATOM 1793 O O . GLY A 1 227 ? -16.234 18 8.461 1 96.94 227 GLY A O 1
ATOM 1794 N N . GLY A 1 228 ? -15.742 16.391 9.961 1 98.06 228 GLY A N 1
ATOM 1795 C CA . GLY A 1 228 ? -14.367 16.828 10.172 1 98.06 228 GLY A CA 1
ATOM 1796 C C . GLY A 1 228 ? -13.445 16.484 9.016 1 98.06 228 GLY A C 1
ATOM 1797 O O . GLY A 1 228 ? -13.812 15.695 8.141 1 98.06 228 GLY A O 1
ATOM 1798 N N . TRP A 1 229 ? -12.211 17.125 9.055 1 98.5 229 TRP A N 1
ATOM 1799 C CA . TRP A 1 229 ? -11.289 16.969 7.934 1 98.5 229 TRP A CA 1
ATOM 1800 C C . TRP A 1 229 ? -9.883 16.641 8.422 1 98.5 229 TRP A C 1
ATOM 1802 O O . TRP A 1 229 ? -9.484 17.078 9.508 1 98.5 229 TRP A O 1
ATOM 1812 N N . TYR A 1 230 ? -9.203 15.867 7.664 1 98.69 230 TYR A N 1
ATOM 1813 C CA . TYR A 1 230 ? -7.754 15.672 7.719 1 98.69 230 TYR A CA 1
ATOM 1814 C C . TYR A 1 230 ? -7.078 16.25 6.484 1 98.69 230 TYR A C 1
ATOM 1816 O O . TYR A 1 230 ? -7.57 16.094 5.363 1 98.69 230 TYR A O 1
ATOM 1824 N N . ILE A 1 231 ? -5.949 16.984 6.688 1 98.81 231 ILE A N 1
ATOM 1825 C CA . ILE A 1 231 ? -5.207 17.594 5.582 1 98.81 231 ILE A CA 1
ATOM 1826 C C . ILE A 1 231 ? -3.717 17.297 5.746 1 98.81 231 ILE A C 1
ATOM 1828 O O . ILE A 1 231 ? -3.123 17.641 6.773 1 98.81 231 ILE A O 1
ATOM 1832 N N . CYS A 1 232 ? -3.145 16.672 4.762 1 98.69 232 CYS A N 1
ATOM 1833 C CA . CYS A 1 232 ? -1.699 16.5 4.676 1 98.69 232 CYS A CA 1
ATOM 1834 C C . CYS A 1 232 ? -1.088 17.453 3.66 1 98.69 232 CYS A C 1
ATOM 1836 O O . CYS A 1 232 ? -1.43 17.406 2.477 1 98.69 232 CYS A O 1
ATOM 1838 N N . GLU A 1 233 ? -0.177 18.297 4.102 1 97.81 233 GLU A N 1
ATOM 1839 C CA . GLU A 1 233 ? 0.379 19.375 3.273 1 97.81 233 GLU A CA 1
ATOM 1840 C C . GLU A 1 233 ? 1.753 18.984 2.73 1 97.81 233 GLU A C 1
ATOM 1842 O O . GLU A 1 233 ? 2.346 18 3.17 1 97.81 233 GLU A O 1
ATOM 1847 N N . ASP A 1 234 ? 2.26 19.688 1.742 1 96.25 234 ASP A N 1
ATOM 1848 C CA . ASP A 1 234 ? 3.625 19.672 1.226 1 96.25 234 ASP A CA 1
ATOM 1849 C C . ASP A 1 234 ? 4 18.281 0.695 1 96.25 234 ASP A C 1
ATOM 1851 O O . ASP A 1 234 ? 5.094 17.797 0.964 1 96.25 234 ASP A O 1
ATOM 1855 N N . ILE A 1 235 ? 3.068 17.703 0.009 1 97 235 ILE A N 1
ATOM 1856 C CA . ILE A 1 235 ? 3.33 16.422 -0.637 1 97 235 ILE A CA 1
ATOM 1857 C C . ILE A 1 235 ? 4.027 16.641 -1.977 1 97 235 ILE A C 1
ATOM 1859 O O . ILE A 1 235 ? 3.547 17.422 -2.809 1 97 235 ILE A O 1
ATOM 1863 N N . ALA A 1 236 ? 5.172 16.031 -2.135 1 94.25 236 ALA A N 1
ATOM 1864 C CA . ALA A 1 236 ? 5.855 16.109 -3.422 1 94.25 236 ALA A CA 1
ATOM 1865 C C . ALA A 1 236 ? 5.051 15.398 -4.512 1 94.25 236 ALA A C 1
ATOM 1867 O O . ALA A 1 236 ? 4.418 14.367 -4.258 1 94.25 236 ALA A O 1
ATOM 1868 N N . ASP A 1 237 ? 5.148 15.836 -5.727 1 94.69 237 ASP A N 1
ATOM 1869 C CA . ASP A 1 237 ? 4.395 15.266 -6.84 1 94.69 237 ASP A CA 1
ATOM 1870 C C . ASP A 1 237 ? 4.746 13.797 -7.047 1 94.69 237 ASP A C 1
ATOM 1872 O O . ASP A 1 237 ? 3.895 13 -7.445 1 94.69 237 ASP A O 1
ATOM 1876 N N . GLU A 1 238 ? 5.949 13.445 -6.766 1 93.5 238 GLU A N 1
ATOM 1877 C CA . GLU A 1 238 ? 6.449 12.094 -6.996 1 93.5 238 GLU A CA 1
ATOM 1878 C C . GLU A 1 238 ? 5.773 11.094 -6.066 1 93.5 238 GLU A C 1
ATOM 1880 O O . GLU A 1 238 ? 5.812 9.883 -6.312 1 93.5 238 GLU A O 1
ATOM 1885 N N . ALA A 1 239 ? 5.16 11.586 -5.039 1 96.12 239 ALA A N 1
ATOM 1886 C CA . ALA A 1 239 ? 4.531 10.695 -4.07 1 96.12 239 ALA A CA 1
ATOM 1887 C C . ALA A 1 239 ? 3.068 10.438 -4.43 1 96.12 239 ALA A C 1
ATOM 1889 O O . ALA A 1 239 ? 2.344 9.781 -3.682 1 96.12 239 ALA A O 1
ATOM 1890 N N . LEU A 1 240 ? 2.605 10.891 -5.582 1 97.75 240 LEU A N 1
ATOM 1891 C CA . LEU A 1 240 ? 1.212 10.812 -6.008 1 97.75 240 LEU A CA 1
ATOM 1892 C C . LEU A 1 240 ? 0.686 9.391 -5.879 1 97.75 240 LEU A C 1
ATOM 1894 O O . LEU A 1 240 ? -0.412 9.172 -5.363 1 97.75 240 LEU A O 1
ATOM 1898 N N . PRO A 1 241 ? 1.441 8.305 -6.234 1 97.69 241 PRO A N 1
ATOM 1899 C CA . PRO A 1 241 ? 0.899 6.949 -6.141 1 97.69 241 PRO A CA 1
ATOM 1900 C C . PRO A 1 241 ? 0.538 6.555 -4.711 1 97.69 241 PRO A C 1
ATOM 1902 O O . PRO A 1 241 ? -0.385 5.762 -4.504 1 97.69 241 PRO A O 1
ATOM 1905 N N . VAL A 1 242 ? 1.271 7.086 -3.736 1 98.25 242 VAL A N 1
ATOM 1906 C CA . VAL A 1 242 ? 0.974 6.809 -2.334 1 98.25 242 VAL A CA 1
ATOM 1907 C C . VAL A 1 242 ? -0.448 7.262 -2.008 1 98.25 242 VAL A C 1
ATOM 1909 O O . VAL A 1 242 ? -1.22 6.512 -1.402 1 98.25 242 VAL A O 1
ATOM 1912 N N . TRP A 1 243 ? -0.787 8.352 -2.475 1 98.5 243 TRP A N 1
ATOM 1913 C CA . TRP A 1 243 ? -2.043 8.984 -2.08 1 98.5 243 TRP A CA 1
ATOM 1914 C C . TRP A 1 243 ? -3.197 8.477 -2.939 1 98.5 243 TRP A C 1
ATOM 1916 O O . TRP A 1 243 ? -4.34 8.414 -2.482 1 98.5 243 TRP A O 1
ATOM 1926 N N . GLU A 1 244 ? -2.908 8.117 -4.207 1 98.38 244 GLU A N 1
ATOM 1927 C CA . GLU A 1 244 ? -3.904 7.379 -4.977 1 98.38 244 GLU A CA 1
ATOM 1928 C C . GLU A 1 244 ? -4.277 6.07 -4.289 1 98.38 244 GLU A C 1
ATOM 1930 O O . GLU A 1 244 ? -5.457 5.742 -4.16 1 98.38 244 GLU A O 1
ATOM 1935 N N . ALA A 1 245 ? -3.256 5.355 -3.85 1 97.25 245 ALA A N 1
ATOM 1936 C CA . ALA A 1 245 ? -3.502 4.113 -3.127 1 97.25 245 ALA A CA 1
ATOM 1937 C C . ALA A 1 245 ? -4.32 4.363 -1.864 1 97.25 245 ALA A C 1
ATOM 1939 O O . ALA A 1 245 ? -5.305 3.666 -1.606 1 97.25 245 ALA A O 1
ATOM 1940 N N . ALA A 1 246 ? -3.914 5.348 -1.091 1 96.94 246 ALA A N 1
ATOM 1941 C CA . ALA A 1 246 ? -4.625 5.684 0.141 1 96.94 246 ALA A CA 1
ATOM 1942 C C . ALA A 1 246 ? -6.09 6 -0.141 1 96.94 246 ALA A C 1
ATOM 1944 O O . ALA A 1 246 ? -6.977 5.582 0.609 1 96.94 246 ALA A O 1
ATOM 1945 N N . THR A 1 247 ? -6.379 6.734 -1.205 1 97.12 247 THR A N 1
ATOM 1946 C CA . THR A 1 247 ? -7.738 7.098 -1.578 1 97.12 247 THR A CA 1
ATOM 1947 C C . THR A 1 247 ? -8.578 5.848 -1.841 1 97.12 247 THR A C 1
ATOM 1949 O O . THR A 1 247 ? -9.688 5.715 -1.315 1 97.12 247 THR A O 1
ATOM 1952 N N . HIS A 1 248 ? -8.023 4.945 -2.59 1 94.88 248 HIS A N 1
ATOM 1953 C CA . HIS A 1 248 ? -8.758 3.736 -2.955 1 94.88 248 HIS A CA 1
ATOM 1954 C C . HIS A 1 248 ? -8.961 2.826 -1.747 1 94.88 248 HIS A C 1
ATOM 1956 O O . HIS A 1 248 ? -9.891 2.023 -1.718 1 94.88 248 HIS A O 1
ATOM 1962 N N . MET A 1 249 ? -8.156 2.959 -0.725 1 90.38 249 MET A N 1
ATOM 1963 C CA . MET A 1 249 ? -8.211 2.1 0.456 1 90.38 249 MET A CA 1
ATOM 1964 C C . MET A 1 249 ? -9.195 2.65 1.482 1 90.38 249 MET A C 1
ATOM 1966 O O . MET A 1 249 ? -9.523 1.979 2.463 1 90.38 249 MET A O 1
ATOM 1970 N N . MET A 1 250 ? -9.633 3.836 1.293 1 90.19 250 MET A N 1
ATOM 1971 C CA . MET A 1 250 ? -10.477 4.48 2.293 1 90.19 250 MET A CA 1
ATOM 1972 C C . MET A 1 250 ? -11.773 3.705 2.492 1 90.19 250 MET A C 1
ATOM 1974 O O . MET A 1 250 ? -12.359 3.205 1.528 1 90.19 250 MET A O 1
ATOM 1978 N N . ARG A 1 251 ? -12.172 3.654 3.656 1 87.75 251 ARG A N 1
ATOM 1979 C CA . ARG A 1 251 ? -13.406 2.963 4.004 1 87.75 251 ARG A CA 1
ATOM 1980 C C . ARG A 1 251 ? -14.617 3.871 3.814 1 87.75 251 ARG A C 1
ATOM 1982 O O . ARG A 1 251 ? -14.469 5.086 3.646 1 87.75 251 ARG A O 1
ATOM 1989 N N . ASP A 1 252 ? -15.758 3.199 3.889 1 87.69 252 ASP A N 1
ATOM 1990 C CA . ASP A 1 252 ? -16.984 3.977 3.779 1 87.69 252 ASP A CA 1
ATOM 1991 C C . ASP A 1 252 ? -17.094 5.008 4.902 1 87.69 252 ASP A C 1
ATOM 1993 O O . ASP A 1 252 ? -16.656 4.75 6.027 1 87.69 252 ASP A O 1
ATOM 1997 N N . GLY A 1 253 ? -17.547 6.078 4.668 1 92.75 253 GLY A N 1
ATOM 1998 C CA . GLY A 1 253 ? -17.688 7.156 5.637 1 92.75 253 GLY A CA 1
ATOM 1999 C C . GLY A 1 253 ? -16.609 8.219 5.512 1 92.75 253 GLY A C 1
ATOM 2000 O O . GLY A 1 253 ? -16.688 9.266 6.156 1 92.75 253 GLY A O 1
ATOM 2001 N N . TYR A 1 254 ? -15.641 7.871 4.691 1 94.69 254 TYR A N 1
ATOM 2002 C CA . TYR A 1 254 ? -14.57 8.836 4.438 1 94.69 254 TYR A CA 1
ATOM 2003 C C . TYR A 1 254 ? -14.43 9.109 2.945 1 94.69 254 TYR A C 1
ATOM 2005 O O . TYR A 1 254 ? -14.578 8.195 2.125 1 94.69 254 TYR A O 1
ATOM 2013 N N . VAL A 1 255 ? -14.148 10.32 2.619 1 96.19 255 VAL A N 1
ATOM 2014 C CA . VAL A 1 255 ? -13.914 10.719 1.236 1 96.19 255 VAL A CA 1
ATOM 2015 C C . VAL A 1 255 ? -12.531 11.359 1.115 1 96.19 255 VAL A C 1
ATOM 2017 O O . VAL A 1 255 ? -12.219 12.312 1.833 1 96.19 255 VAL A O 1
ATOM 2020 N N . GLY A 1 256 ? -11.742 10.797 0.237 1 97.31 256 GLY A N 1
ATOM 2021 C CA . GLY A 1 256 ? -10.398 11.312 0.009 1 97.31 256 GLY A CA 1
ATOM 2022 C C . GLY A 1 256 ? -10.312 12.227 -1.199 1 97.31 256 GLY A C 1
ATOM 2023 O O . GLY A 1 256 ? -11.039 12.047 -2.178 1 97.31 256 GLY A O 1
ATOM 2024 N N . HIS A 1 257 ? -9.398 13.211 -1.124 1 98.25 257 HIS A N 1
ATOM 2025 C CA . HIS A 1 257 ? -9.133 14.164 -2.195 1 98.25 257 HIS A CA 1
ATOM 2026 C C . HIS A 1 257 ? -7.633 14.359 -2.391 1 98.25 257 HIS A C 1
ATOM 2028 O O . HIS A 1 257 ? -6.902 14.602 -1.427 1 98.25 257 HIS A O 1
ATOM 2034 N N . ILE A 1 258 ? -7.207 14.219 -3.57 1 98.75 258 ILE A N 1
ATOM 2035 C CA . ILE A 1 258 ? -5.867 14.641 -3.951 1 98.75 258 ILE A CA 1
ATOM 2036 C C . ILE A 1 258 ? -5.934 16 -4.648 1 98.75 258 ILE A C 1
ATOM 2038 O O . ILE A 1 258 ? -6.633 16.156 -5.652 1 98.75 258 ILE A O 1
ATOM 2042 N N . ILE A 1 259 ? -5.195 16.953 -4.129 1 98.69 259 ILE A N 1
ATOM 2043 C CA . ILE A 1 259 ? -5.422 18.344 -4.531 1 98.69 259 ILE A CA 1
ATOM 2044 C C . ILE A 1 259 ? -4.105 18.969 -4.977 1 98.69 259 ILE A C 1
ATOM 2046 O O . ILE A 1 259 ? -3.115 18.938 -4.242 1 98.69 259 ILE A O 1
ATOM 2050 N N . GLN A 1 260 ? -4.086 19.531 -6.137 1 98.19 260 GLN A N 1
ATOM 2051 C CA . GLN A 1 260 ? -2.939 20.297 -6.629 1 98.19 260 GLN A CA 1
ATOM 2052 C C . GLN A 1 260 ? -2.959 21.719 -6.098 1 98.19 260 GLN A C 1
ATOM 2054 O O . GLN A 1 260 ? -3.963 22.422 -6.227 1 98.19 260 GLN A O 1
ATOM 2059 N N . THR A 1 261 ? -1.926 22.156 -5.527 1 97.12 261 THR A N 1
ATOM 2060 C CA . THR A 1 261 ? -1.742 23.531 -5.051 1 97.12 261 THR A CA 1
ATOM 2061 C C . THR A 1 261 ? -0.475 24.141 -5.641 1 97.12 261 THR A C 1
ATOM 2063 O O . THR A 1 261 ? 0.228 23.484 -6.422 1 97.12 261 THR A O 1
ATOM 2066 N N . ARG A 1 262 ? -0.234 25.391 -5.379 1 92.38 262 ARG A N 1
ATOM 2067 C CA . ARG A 1 262 ? 0.973 26.062 -5.848 1 92.38 262 ARG A CA 1
ATOM 2068 C C . ARG A 1 262 ? 2.225 25.406 -5.27 1 92.38 262 ARG A C 1
ATOM 2070 O O . ARG A 1 262 ? 3.262 25.344 -5.934 1 92.38 262 ARG A O 1
ATOM 2077 N N . GLY A 1 263 ? 2.168 24.797 -4.113 1 85 263 GLY A N 1
ATOM 2078 C CA . GLY A 1 263 ? 3.328 24.234 -3.441 1 85 263 GLY A CA 1
ATOM 2079 C C . GLY A 1 263 ? 3.387 22.719 -3.512 1 85 263 GLY A C 1
ATOM 2080 O O . GLY A 1 263 ? 4.109 22.078 -2.742 1 85 263 GLY A O 1
ATOM 2081 N N . GLY A 1 264 ? 2.703 22.141 -4.453 1 92.94 264 GLY A N 1
ATOM 2082 C CA . GLY A 1 264 ? 2.678 20.688 -4.559 1 92.94 264 GLY A CA 1
ATOM 2083 C C . GLY A 1 264 ? 1.306 20.094 -4.305 1 92.94 264 GLY A C 1
ATOM 2084 O O . GLY A 1 264 ? 0.287 20.719 -4.605 1 92.94 264 GLY A O 1
ATOM 2085 N N . LEU A 1 265 ? 1.295 18.891 -3.865 1 97.62 265 LEU A N 1
ATOM 2086 C CA . LEU A 1 265 ? 0.027 18.219 -3.625 1 97.62 265 LEU A CA 1
ATOM 2087 C C . LEU A 1 265 ? -0.389 18.328 -2.162 1 97.62 265 LEU A C 1
ATOM 2089 O O . LEU A 1 265 ? 0.458 18.516 -1.286 1 97.62 265 LEU A O 1
ATOM 2093 N N . VAL A 1 266 ? -1.59 18.344 -1.984 1 98.56 266 VAL A N 1
ATOM 2094 C CA . VAL A 1 266 ? -2.238 18.172 -0.688 1 98.56 266 VAL A CA 1
ATOM 2095 C C . VAL A 1 266 ? -3.186 16.984 -0.729 1 98.56 266 VAL A C 1
ATOM 2097 O O . VAL A 1 266 ? -3.834 16.734 -1.748 1 98.56 266 VAL A O 1
ATOM 2100 N N . PHE A 1 267 ? -3.176 16.172 0.31 1 98.75 267 PHE A N 1
ATOM 2101 C CA . PHE A 1 267 ? -4.168 15.117 0.472 1 98.75 267 PHE A CA 1
ATOM 2102 C C . PHE A 1 267 ? -5.141 15.461 1.594 1 98.75 267 PHE A C 1
ATOM 2104 O O . PHE A 1 267 ? -4.727 15.836 2.691 1 98.75 267 PHE A O 1
ATOM 2111 N N . ALA A 1 268 ? -6.441 15.336 1.289 1 98.69 268 ALA A N 1
ATOM 2112 C CA . ALA A 1 268 ? -7.457 15.664 2.285 1 98.69 268 ALA A CA 1
ATOM 2113 C C . ALA A 1 268 ? -8.484 14.547 2.408 1 98.69 268 ALA A C 1
ATOM 2115 O O . ALA A 1 268 ? -8.805 13.875 1.423 1 98.69 268 ALA A O 1
ATOM 2116 N N . VAL A 1 269 ? -8.938 14.305 3.605 1 98 269 VAL A N 1
ATOM 2117 C CA . VAL A 1 269 ? -9.984 13.328 3.893 1 98 269 VAL A CA 1
ATOM 2118 C C . VAL A 1 269 ? -11.109 13.984 4.688 1 98 269 VAL A C 1
ATOM 2120 O O . VAL A 1 269 ? -10.859 14.672 5.68 1 98 269 VAL A O 1
ATOM 2123 N N . ASN A 1 270 ? -12.305 13.828 4.262 1 97.31 270 ASN A N 1
ATOM 2124 C CA . ASN A 1 270 ? -13.5 14.258 4.988 1 97.31 270 ASN A CA 1
ATOM 2125 C C . ASN A 1 270 ? -14.273 13.07 5.547 1 97.31 270 ASN A C 1
ATOM 2127 O O . ASN A 1 270 ? -14.555 12.109 4.82 1 97.31 270 ASN A O 1
ATOM 2131 N N . ARG A 1 271 ? -14.547 13.125 6.84 1 96.88 271 ARG A N 1
ATOM 2132 C CA . ARG A 1 271 ? -15.461 12.133 7.402 1 96.88 271 ARG A CA 1
ATOM 2133 C C . ARG A 1 271 ? -16.922 12.523 7.145 1 96.88 271 ARG A C 1
ATOM 2135 O O . ARG A 1 271 ? -17.391 13.539 7.656 1 96.88 271 ARG A O 1
ATOM 2142 N N . VAL A 1 272 ? -17.688 11.633 6.434 1 95.31 272 VAL A N 1
ATOM 2143 C CA . VAL A 1 272 ? -19 12.062 5.961 1 95.31 272 VAL A CA 1
ATOM 2144 C C . VAL A 1 272 ? -20.094 11.273 6.668 1 95.31 272 VAL A C 1
ATOM 2146 O O . VAL A 1 272 ? -21.266 11.633 6.609 1 95.31 272 VAL A O 1
ATOM 2149 N N . SER A 1 273 ? -19.812 10.164 7.254 1 91.25 273 SER A N 1
ATOM 2150 C CA . SER A 1 273 ? -20.844 9.398 7.957 1 91.25 273 SER A CA 1
ATOM 2151 C C . SER A 1 273 ? -20.234 8.562 9.078 1 91.25 273 SER A C 1
ATOM 2153 O O . SER A 1 273 ? -19.016 8.461 9.188 1 91.25 273 SER A O 1
ATOM 2155 N N . ASP A 1 274 ? -21.156 8.109 10.023 1 74.62 274 ASP A N 1
ATOM 2156 C CA . ASP A 1 274 ? -20.766 7.262 11.148 1 74.62 274 ASP A CA 1
ATOM 2157 C C . ASP A 1 274 ? -20.656 5.801 10.719 1 74.62 274 ASP A C 1
ATOM 2159 O O . ASP A 1 274 ? -20.469 4.918 11.562 1 74.62 274 ASP A O 1
ATOM 2163 N N . LEU A 1 275 ? -20.594 5.422 9.719 1 56.84 275 LEU A N 1
ATOM 2164 C CA . LEU A 1 275 ? -20.844 4.051 9.289 1 56.84 275 LEU A CA 1
ATOM 2165 C C . LEU A 1 275 ? -20.297 3.057 10.305 1 56.84 275 LEU A C 1
ATOM 2167 O O . LEU A 1 275 ? -20.172 1.865 10.016 1 56.84 275 LEU A O 1
ATOM 2171 N N . LYS A 1 276 ? -20.031 3.176 11.648 1 43.38 276 LYS A N 1
ATOM 2172 C CA . LYS A 1 276 ? -19.906 1.899 12.352 1 43.38 276 LYS A CA 1
ATOM 2173 C C . LYS A 1 276 ? -20.969 0.91 11.875 1 43.38 276 LYS A C 1
ATOM 2175 O O . LYS A 1 276 ? -20.984 -0.245 12.305 1 43.38 276 LYS A O 1
ATOM 2180 N N . SER A 1 277 ? -22.234 1.268 11.617 1 33.88 277 SER A N 1
ATOM 2181 C CA . SER A 1 277 ? -23.484 0.533 11.758 1 33.88 277 SER A CA 1
ATOM 2182 C C . SER A 1 277 ? -23.625 -0.549 10.695 1 33.88 277 SER A C 1
ATOM 2184 O O . SER A 1 277 ? -24.594 -1.306 10.688 1 33.88 277 SER A O 1
ATOM 2186 N N . SER A 1 278 ? -23.219 -0.652 9.406 1 27.64 278 SER A N 1
ATOM 2187 C CA . SER A 1 278 ? -23.766 -1.953 9.023 1 27.64 278 SER A CA 1
ATOM 2188 C C . SER A 1 278 ? -22.953 -3.09 9.641 1 27.64 278 SER A C 1
ATOM 2190 O O . SER A 1 278 ? -21.734 -2.963 9.828 1 27.64 278 SER A O 1
ATOM 2192 N N . MET B 1 1 ? 12.867 32.938 -8.641 1 17.84 1 MET B N 1
ATOM 2193 C CA . MET B 1 1 ? 11.906 31.828 -8.594 1 17.84 1 MET B CA 1
ATOM 2194 C C . MET B 1 1 ? 12.609 30.5 -8.305 1 17.84 1 MET B C 1
ATOM 2196 O O . MET B 1 1 ? 13.352 30 -9.141 1 17.84 1 MET B O 1
ATOM 2200 N N . LYS B 1 2 ? 13.195 30.438 -7.094 1 22.27 2 LYS B N 1
ATOM 2201 C CA . LYS B 1 2 ? 14.227 29.438 -6.891 1 22.27 2 LYS B CA 1
ATOM 2202 C C . LYS B 1 2 ? 13.734 28.047 -7.293 1 22.27 2 LYS B C 1
ATOM 2204 O O . LYS B 1 2 ? 12.68 27.594 -6.832 1 22.27 2 LYS B O 1
ATOM 2209 N N . PHE B 1 3 ? 13.984 27.688 -8.508 1 22.91 3 PHE B N 1
ATOM 2210 C CA . PHE B 1 3 ? 13.969 26.312 -9.016 1 22.91 3 PHE B CA 1
ATOM 2211 C C . PHE B 1 3 ? 14.461 25.328 -7.961 1 22.91 3 PHE B C 1
ATOM 2213 O O . PHE B 1 3 ? 15.578 25.484 -7.449 1 22.91 3 PHE B O 1
ATOM 2220 N N . ARG B 1 4 ? 13.586 25.016 -7.016 1 30.8 4 ARG B N 1
ATOM 2221 C CA . ARG B 1 4 ? 14.07 23.938 -6.164 1 30.8 4 ARG B CA 1
ATOM 2222 C C . ARG B 1 4 ? 14.805 22.875 -6.988 1 30.8 4 ARG B C 1
ATOM 2224 O O . ARG B 1 4 ? 14.242 22.328 -7.93 1 30.8 4 ARG B O 1
ATOM 2231 N N . ARG B 1 5 ? 16.047 23.062 -7.152 1 31.22 5 ARG B N 1
ATOM 2232 C CA . ARG B 1 5 ? 16.922 22.031 -7.684 1 31.22 5 ARG B CA 1
ATOM 2233 C C . ARG B 1 5 ? 16.484 20.656 -7.223 1 31.22 5 ARG B C 1
ATOM 2235 O O . ARG B 1 5 ? 16.281 20.422 -6.031 1 31.22 5 ARG B O 1
ATOM 2242 N N . ARG B 1 6 ? 15.719 19.953 -8.133 1 33.47 6 ARG B N 1
ATOM 2243 C CA . ARG B 1 6 ? 15.469 18.516 -8.039 1 33.47 6 ARG B CA 1
ATOM 2244 C C . ARG B 1 6 ? 16.656 17.797 -7.402 1 33.47 6 ARG B C 1
ATOM 2246 O O . ARG B 1 6 ? 17.703 17.625 -8.039 1 33.47 6 ARG B O 1
ATOM 2253 N N . VAL B 1 7 ? 16.969 18.141 -6.246 1 31.47 7 VAL B N 1
ATOM 2254 C CA . VAL B 1 7 ? 18.031 17.406 -5.578 1 31.47 7 VAL B CA 1
ATOM 2255 C C . VAL B 1 7 ? 17.922 15.914 -5.926 1 31.47 7 VAL B C 1
ATOM 2257 O O . VAL B 1 7 ? 16.938 15.266 -5.574 1 31.47 7 VAL B O 1
ATOM 2260 N N . LYS B 1 8 ? 18.438 15.578 -7.051 1 34.69 8 LYS B N 1
ATOM 2261 C CA . LYS B 1 8 ? 18.766 14.203 -7.414 1 34.69 8 LYS B CA 1
ATOM 2262 C C . LYS B 1 8 ? 19.344 13.445 -6.227 1 34.69 8 LYS B C 1
ATOM 2264 O O . LYS B 1 8 ? 20.5 13.68 -5.84 1 34.69 8 LYS B O 1
ATOM 2269 N N . ARG B 1 9 ? 18.625 13.258 -5.168 1 38.84 9 ARG B N 1
ATOM 2270 C CA . ARG B 1 9 ? 19.047 12.469 -4.012 1 38.84 9 ARG B CA 1
ATOM 2271 C C . ARG B 1 9 ? 19.547 11.094 -4.441 1 38.84 9 ARG B C 1
ATOM 2273 O O . ARG B 1 9 ? 18.75 10.211 -4.766 1 38.84 9 ARG B O 1
ATOM 2280 N N . ARG B 1 10 ? 20.641 11.234 -5.102 1 41.5 10 ARG B N 1
ATOM 2281 C CA . ARG B 1 10 ? 21.391 10.125 -5.68 1 41.5 10 ARG B CA 1
ATOM 2282 C C . ARG B 1 10 ? 21.859 9.156 -4.594 1 41.5 10 ARG B C 1
ATOM 2284 O O . ARG B 1 10 ? 22.438 9.578 -3.59 1 41.5 10 ARG B O 1
ATOM 2291 N N . ILE B 1 11 ? 21.094 8.273 -4.301 1 45.56 11 ILE B N 1
ATOM 2292 C CA . ILE B 1 11 ? 21.688 7.18 -3.537 1 45.56 11 ILE B CA 1
ATOM 2293 C C . ILE B 1 11 ? 22.781 6.508 -4.359 1 45.56 11 ILE B C 1
ATOM 2295 O O . ILE B 1 11 ? 22.562 6.152 -5.523 1 45.56 11 ILE B O 1
ATOM 2299 N N . LYS B 1 12 ? 24 6.828 -4.066 1 44.88 12 LYS B N 1
ATOM 2300 C CA . LYS B 1 12 ? 25.109 6.164 -4.746 1 44.88 12 LYS B CA 1
ATOM 2301 C C . LYS B 1 12 ? 25.094 4.66 -4.5 1 44.88 12 LYS B C 1
ATOM 2303 O O . LYS B 1 12 ? 24.984 4.215 -3.354 1 44.88 12 LYS B O 1
ATOM 2308 N N . ALA B 1 13 ? 24.5 3.996 -5.438 1 42.09 13 ALA B N 1
ATOM 2309 C CA . ALA B 1 13 ? 24.641 2.543 -5.359 1 42.09 13 ALA B CA 1
ATOM 2310 C C . ALA B 1 13 ? 25.859 2.068 -6.141 1 42.09 13 ALA B C 1
ATOM 2312 O O . ALA B 1 13 ? 26.219 2.658 -7.164 1 42.09 13 ALA B O 1
ATOM 2313 N N . ILE B 1 14 ? 26.906 1.595 -5.5 1 40.06 14 ILE B N 1
ATOM 2314 C CA . ILE B 1 14 ? 28.062 1.045 -6.211 1 40.06 14 ILE B CA 1
ATOM 2315 C C . ILE B 1 14 ? 27.719 -0.337 -6.762 1 40.06 14 ILE B C 1
ATOM 2317 O O . ILE B 1 14 ? 27.234 -1.204 -6.023 1 40.06 14 ILE B O 1
ATOM 2321 N N . SER B 1 15 ? 27.453 -0.346 -7.938 1 40.12 15 SER B N 1
ATOM 2322 C CA . SER B 1 15 ? 27.438 -1.642 -8.609 1 40.12 15 SER B CA 1
ATOM 2323 C C . SER B 1 15 ? 28.766 -1.91 -9.312 1 40.12 15 SER B C 1
ATOM 2325 O O . SER B 1 15 ? 29.25 -1.069 -10.07 1 40.12 15 SER B O 1
ATOM 2327 N N . HIS B 1 16 ? 29.406 -3.168 -9.055 1 39.78 16 HIS B N 1
ATOM 2328 C CA . HIS B 1 16 ? 30.625 -3.752 -9.625 1 39.78 16 HIS B CA 1
ATOM 2329 C C . HIS B 1 16 ? 31.828 -2.832 -9.422 1 39.78 16 HIS B C 1
ATOM 2331 O O . HIS B 1 16 ? 32.656 -2.676 -10.328 1 39.78 16 HIS B O 1
ATOM 2337 N N . GLY B 1 17 ? 32.125 -2.283 -8.422 1 39.66 17 GLY B N 1
ATOM 2338 C CA . GLY B 1 17 ? 33.375 -1.595 -8.125 1 39.66 17 GLY B CA 1
ATOM 2339 C C . GLY B 1 17 ? 33.375 -0.153 -8.602 1 39.66 17 GLY B C 1
ATOM 2340 O O . GLY B 1 17 ? 34.344 0.569 -8.383 1 39.66 17 GLY B O 1
ATOM 2341 N N . ARG B 1 18 ? 32.781 0.138 -9.664 1 40.5 18 ARG B N 1
ATOM 2342 C CA . ARG B 1 18 ? 32.688 1.487 -10.219 1 40.5 18 ARG B CA 1
ATOM 2343 C C . ARG B 1 18 ? 31.516 2.254 -9.602 1 40.5 18 ARG B C 1
ATOM 2345 O O . ARG B 1 18 ? 30.5 1.662 -9.242 1 40.5 18 ARG B O 1
ATOM 2352 N N . TRP B 1 19 ? 31.922 3.41 -9.062 1 40.56 19 TRP B N 1
ATOM 2353 C CA . TRP B 1 19 ? 30.969 4.395 -8.578 1 40.56 19 TRP B CA 1
ATOM 2354 C C . TRP B 1 19 ? 29.844 4.613 -9.594 1 40.56 19 TRP B C 1
ATOM 2356 O O . TRP B 1 19 ? 30.109 5.047 -10.719 1 40.56 19 TRP B O 1
ATOM 2366 N N . VAL B 1 20 ? 28.938 3.699 -9.953 1 40.72 20 VAL B N 1
ATOM 2367 C CA . VAL B 1 20 ? 28.094 4.121 -11.078 1 40.72 20 VAL B CA 1
ATOM 2368 C C . VAL B 1 20 ? 27.141 5.223 -10.625 1 40.72 20 VAL B C 1
ATOM 2370 O O . VAL B 1 20 ? 27.125 6.312 -11.203 1 40.72 20 VAL B O 1
ATOM 2373 N N . HIS B 1 21 ? 25.594 4.848 -10.641 1 42.59 21 HIS B N 1
ATOM 2374 C CA . HIS B 1 21 ? 24.422 5.695 -10.812 1 42.59 21 HIS B CA 1
ATOM 2375 C C . HIS B 1 21 ? 23.781 6.027 -9.477 1 42.59 21 HIS B C 1
ATOM 2377 O O . HIS B 1 21 ? 23.812 5.215 -8.547 1 42.59 21 HIS B O 1
ATOM 2383 N N . PHE B 1 22 ? 23.859 7.316 -9 1 50.22 22 PHE B N 1
ATOM 2384 C CA . PHE B 1 22 ? 23.016 7.93 -7.98 1 50.22 22 PHE B CA 1
ATOM 2385 C C . PHE B 1 22 ? 21.562 7.469 -8.125 1 50.22 22 PHE B C 1
ATOM 2387 O O . PHE B 1 22 ? 20.984 7.57 -9.203 1 50.22 22 PHE B O 1
ATOM 2394 N N . LEU B 1 23 ? 21.25 6.41 -7.211 1 60.66 23 LEU B N 1
ATOM 2395 C CA . LEU B 1 23 ? 19.844 6.016 -7.266 1 60.66 23 LEU B CA 1
ATOM 2396 C C . LEU B 1 23 ? 18.969 7.027 -6.535 1 60.66 23 LEU B C 1
ATOM 2398 O O . LEU B 1 23 ? 19.344 7.531 -5.477 1 60.66 23 LEU B O 1
ATOM 2402 N N . THR B 1 24 ? 18.141 7.684 -7.188 1 74.69 24 THR B N 1
ATOM 2403 C CA . THR B 1 24 ? 17.109 8.547 -6.598 1 74.69 24 THR B CA 1
ATOM 2404 C C . THR B 1 24 ? 15.781 7.805 -6.492 1 74.69 24 THR B C 1
ATOM 2406 O O . THR B 1 24 ? 15.414 7.043 -7.391 1 74.69 24 THR B O 1
ATOM 2409 N N . PHE B 1 25 ? 15.32 7.742 -5.215 1 86.25 25 PHE B N 1
ATOM 2410 C CA . PHE B 1 25 ? 13.969 7.242 -4.977 1 86.25 25 PHE B CA 1
ATOM 2411 C C . PHE B 1 25 ? 13.039 8.375 -4.566 1 86.25 25 PHE B C 1
ATOM 2413 O O . PHE B 1 25 ? 12.68 8.5 -3.393 1 86.25 25 PHE B O 1
ATOM 2420 N N . PRO B 1 26 ? 12.648 9.133 -5.57 1 87.5 26 PRO B N 1
ATOM 2421 C CA . PRO B 1 26 ? 11.953 10.383 -5.25 1 87.5 26 PRO B CA 1
ATOM 2422 C C . PRO B 1 26 ? 10.641 10.156 -4.508 1 87.5 26 PRO B C 1
ATOM 2424 O O . PRO B 1 26 ? 10.234 10.992 -3.695 1 87.5 26 PRO B O 1
ATOM 2427 N N . LEU B 1 27 ? 10.008 9.07 -4.754 1 92.44 27 LEU B N 1
ATOM 2428 C CA . LEU B 1 27 ? 8.75 8.773 -4.074 1 92.44 27 LEU B CA 1
ATOM 2429 C C . LEU B 1 27 ? 8.953 8.703 -2.564 1 92.44 27 LEU B C 1
ATOM 2431 O O . LEU B 1 27 ? 8.062 9.078 -1.795 1 92.44 27 LEU B O 1
ATOM 2435 N N . PHE B 1 28 ? 10.133 8.305 -2.145 1 92.88 28 PHE B N 1
ATOM 2436 C CA . PHE B 1 28 ? 10.375 8.023 -0.733 1 92.88 28 PHE B CA 1
ATOM 2437 C C . PHE B 1 28 ? 11.133 9.164 -0.075 1 92.88 28 PHE B C 1
ATOM 2439 O O . PHE B 1 28 ? 11.312 9.18 1.146 1 92.88 28 PHE B O 1
ATOM 2446 N N . ALA B 1 29 ? 11.578 10.094 -0.838 1 89.44 29 ALA B N 1
ATOM 2447 C CA . ALA B 1 29 ? 12.344 11.211 -0.304 1 89.44 29 ALA B CA 1
ATOM 2448 C C . ALA B 1 29 ? 11.43 12.219 0.388 1 89.44 29 ALA B C 1
ATOM 2450 O O . ALA B 1 29 ? 10.344 12.531 -0.109 1 89.44 29 ALA B O 1
ATOM 2451 N N . PRO B 1 30 ? 11.859 12.695 1.584 1 90.69 30 PRO B N 1
ATOM 2452 C CA . PRO B 1 30 ? 11.078 13.766 2.207 1 90.69 30 PRO B CA 1
ATOM 2453 C C . PRO B 1 30 ? 11.094 15.062 1.397 1 90.69 30 PRO B C 1
ATOM 2455 O O . PRO B 1 30 ? 12.117 15.398 0.796 1 90.69 30 PRO B O 1
ATOM 2458 N N . ASN B 1 31 ? 9.984 15.688 1.298 1 91.06 31 ASN B N 1
ATOM 2459 C CA . ASN B 1 31 ? 9.883 17.031 0.739 1 91.06 31 ASN B CA 1
ATOM 2460 C C . ASN B 1 31 ? 10.164 18.094 1.792 1 91.06 31 ASN B C 1
ATOM 2462 O O . ASN B 1 31 ? 9.297 18.922 2.09 1 91.06 31 ASN B O 1
ATOM 2466 N N . SER B 1 32 ? 11.344 18.047 2.33 1 87.81 32 SER B N 1
ATOM 2467 C CA . SER B 1 32 ? 11.703 18.859 3.482 1 87.81 32 SER B CA 1
ATOM 2468 C C . SER B 1 32 ? 13.102 19.453 3.324 1 87.81 32 SER B C 1
ATOM 2470 O O . SER B 1 32 ? 13.906 18.969 2.529 1 87.81 32 SER B O 1
ATOM 2472 N N . THR B 1 33 ? 13.344 20.516 4.047 1 84.56 33 THR B N 1
ATOM 2473 C CA . THR B 1 33 ? 14.68 21.094 4.18 1 84.56 33 THR B CA 1
ATOM 2474 C C . THR B 1 33 ? 15.5 20.312 5.203 1 84.56 33 THR B C 1
ATOM 2476 O O . THR B 1 33 ? 14.945 19.562 6.004 1 84.56 33 THR B O 1
ATOM 2479 N N . GLY B 1 34 ? 16.812 20.375 5.113 1 82.81 34 GLY B N 1
ATOM 2480 C CA . GLY B 1 34 ? 17.672 19.766 6.113 1 82.81 34 GLY B CA 1
ATOM 2481 C C . GLY B 1 34 ? 18.984 19.281 5.547 1 82.81 34 GLY B C 1
ATOM 2482 O O . GLY B 1 34 ? 19.203 19.328 4.332 1 82.81 34 GLY B O 1
ATOM 2483 N N . PRO B 1 35 ? 19.812 18.906 6.477 1 79.75 35 PRO B N 1
ATOM 2484 C CA . PRO B 1 35 ? 21.094 18.375 6.02 1 79.75 35 PRO B CA 1
ATOM 2485 C C . PRO B 1 35 ? 20.953 17.172 5.094 1 79.75 35 PRO B C 1
ATOM 2487 O O . PRO B 1 35 ? 20.078 16.328 5.316 1 79.75 35 PRO B O 1
ATOM 2490 N N . SER B 1 36 ? 21.812 17.078 4.152 1 77.44 36 SER B N 1
ATOM 2491 C CA . SER B 1 36 ? 21.719 16.047 3.113 1 77.44 36 SER B CA 1
ATOM 2492 C C . SER B 1 36 ? 21.766 14.648 3.711 1 77.44 36 SER B C 1
ATOM 2494 O O . SER B 1 36 ? 21.031 13.766 3.287 1 77.44 36 SER B O 1
ATOM 2496 N N . ARG B 1 37 ? 22.625 14.5 4.652 1 78.31 37 ARG B N 1
ATOM 2497 C CA . ARG B 1 37 ? 22.781 13.195 5.277 1 78.31 37 ARG B CA 1
ATOM 2498 C C . ARG B 1 37 ? 21.469 12.75 5.93 1 78.31 37 ARG B C 1
ATOM 2500 O O . ARG B 1 37 ? 21.078 11.586 5.82 1 78.31 37 ARG B O 1
ATOM 2507 N N . MET B 1 38 ? 20.828 13.664 6.555 1 82.44 38 MET B N 1
ATOM 2508 C CA . MET B 1 38 ? 19.562 13.344 7.223 1 82.44 38 MET B CA 1
ATOM 2509 C C . MET B 1 38 ? 18.469 13.023 6.207 1 82.44 38 MET B C 1
ATOM 2511 O O . MET B 1 38 ? 17.672 12.102 6.41 1 82.44 38 MET B O 1
ATOM 2515 N N . LEU B 1 39 ? 18.484 13.734 5.117 1 83.88 39 LEU B N 1
ATOM 2516 C CA . LEU B 1 39 ? 17.5 13.508 4.066 1 83.88 39 LEU B CA 1
ATOM 2517 C C . LEU B 1 39 ? 17.688 12.141 3.418 1 83.88 39 LEU B C 1
ATOM 2519 O O . LEU B 1 39 ? 16.719 11.453 3.094 1 83.88 39 LEU B O 1
ATOM 2523 N N . THR B 1 40 ? 18.922 11.75 3.277 1 82.69 40 THR B N 1
ATOM 2524 C CA . THR B 1 40 ? 19.234 10.43 2.732 1 82.69 40 THR B CA 1
ATOM 2525 C C . THR B 1 40 ? 18.781 9.328 3.68 1 82.69 40 THR B C 1
ATOM 2527 O O . THR B 1 40 ? 18.156 8.352 3.252 1 82.69 40 THR B O 1
ATOM 2530 N N . ASP B 1 41 ? 19.094 9.492 4.953 1 84.69 41 ASP B N 1
ATOM 2531 C CA . ASP B 1 41 ? 18.688 8.508 5.949 1 84.69 41 ASP B CA 1
ATOM 2532 C C . ASP B 1 41 ? 17.156 8.359 5.984 1 84.69 41 ASP B C 1
ATOM 2534 O O . ASP B 1 41 ? 16.641 7.25 6.078 1 84.69 41 ASP B O 1
ATOM 2538 N N . LEU B 1 42 ? 16.516 9.469 5.887 1 87.62 42 LEU B N 1
ATOM 2539 C CA . LEU B 1 42 ? 15.062 9.461 5.906 1 87.62 42 LEU B CA 1
ATOM 2540 C C . LEU B 1 42 ? 14.5 8.789 4.656 1 87.62 42 LEU B C 1
ATOM 2542 O O . LEU B 1 42 ? 13.461 8.133 4.711 1 87.62 42 LEU B O 1
ATOM 2546 N N . THR B 1 43 ? 15.164 8.961 3.51 1 88.31 43 THR B N 1
ATOM 2547 C CA . THR B 1 43 ? 14.75 8.297 2.277 1 88.31 43 THR B CA 1
ATOM 2548 C C . THR B 1 43 ? 14.859 6.785 2.414 1 88.31 43 THR B C 1
ATOM 2550 O O . THR B 1 43 ? 13.945 6.051 2.041 1 88.31 43 THR B O 1
ATOM 2553 N N . LEU B 1 44 ? 15.961 6.336 2.99 1 85.88 44 LEU B N 1
ATOM 2554 C CA . LEU B 1 44 ? 16.156 4.91 3.205 1 85.88 44 LEU B CA 1
ATOM 2555 C C . LEU B 1 44 ? 15.117 4.352 4.172 1 85.88 44 LEU B C 1
ATOM 2557 O O . LEU B 1 44 ? 14.57 3.271 3.947 1 85.88 44 LEU B O 1
ATOM 2561 N N . GLU B 1 45 ? 14.867 5.102 5.188 1 89.5 45 GLU B N 1
ATOM 2562 C CA . GLU B 1 45 ? 13.812 4.719 6.117 1 89.5 45 GLU B CA 1
ATOM 2563 C C . GLU B 1 45 ? 12.453 4.66 5.422 1 89.5 45 GLU B C 1
ATOM 2565 O O . GLU B 1 45 ? 11.656 3.76 5.68 1 89.5 45 GLU B O 1
ATOM 2570 N N . GLY B 1 46 ? 12.219 5.637 4.559 1 92.94 46 GLY B N 1
ATOM 2571 C CA . GLY B 1 46 ? 10.984 5.652 3.787 1 92.94 46 GLY B CA 1
ATOM 2572 C C . GLY B 1 46 ? 10.805 4.414 2.926 1 92.94 46 GLY B C 1
ATOM 2573 O O . GLY B 1 46 ? 9.711 3.857 2.854 1 92.94 46 GLY B O 1
ATOM 2574 N N . ILE B 1 47 ? 11.891 3.986 2.301 1 91.5 47 ILE B N 1
ATOM 2575 C CA . ILE B 1 47 ? 11.844 2.783 1.479 1 91.5 47 ILE B CA 1
ATOM 2576 C C . ILE B 1 47 ? 11.445 1.586 2.34 1 91.5 47 ILE B C 1
ATOM 2578 O O . ILE B 1 47 ? 10.578 0.793 1.951 1 91.5 47 ILE B O 1
ATOM 2582 N N . GLU B 1 48 ? 11.945 1.486 3.49 1 91.5 48 GLU B N 1
ATOM 2583 C CA . GLU B 1 48 ? 11.734 0.335 4.363 1 91.5 48 GLU B CA 1
ATOM 2584 C C . GLU B 1 48 ? 10.359 0.383 5.02 1 91.5 48 GLU B C 1
ATOM 2586 O O . GLU B 1 48 ? 9.742 -0.657 5.262 1 91.5 48 GLU B O 1
ATOM 2591 N N . GLN B 1 49 ? 9.883 1.585 5.277 1 95 49 GLN B N 1
ATOM 2592 C CA . GLN B 1 49 ? 8.75 1.687 6.199 1 95 49 GLN B CA 1
ATOM 2593 C C . GLN B 1 49 ? 7.457 1.974 5.449 1 95 49 GLN B C 1
ATOM 2595 O O . GLN B 1 49 ? 6.367 1.831 6.008 1 95 49 GLN B O 1
ATOM 2600 N N . THR B 1 50 ? 7.496 2.346 4.211 1 96.69 50 THR B N 1
ATOM 2601 C CA . THR B 1 50 ? 6.285 2.764 3.508 1 96.69 50 THR B CA 1
ATOM 2602 C C . THR B 1 50 ? 5.293 1.61 3.402 1 96.69 50 THR B C 1
ATOM 2604 O O . THR B 1 50 ? 4.105 1.777 3.686 1 96.69 50 THR B O 1
ATOM 2607 N N . VAL B 1 51 ? 5.777 0.4 3.09 1 96.69 51 VAL B N 1
ATOM 2608 C CA . VAL B 1 51 ? 4.871 -0.733 2.928 1 96.69 51 VAL B CA 1
ATOM 2609 C C . VAL B 1 51 ? 4.277 -1.117 4.281 1 96.69 51 VAL B C 1
ATOM 2611 O O . VAL B 1 51 ? 3.057 -1.245 4.414 1 96.69 51 VAL B O 1
ATOM 2614 N N . PRO B 1 52 ? 5.035 -1.246 5.344 1 96.31 52 PRO B N 1
ATOM 2615 C CA . PRO B 1 52 ? 4.441 -1.475 6.66 1 96.31 52 PRO B CA 1
ATOM 2616 C C . PRO B 1 52 ? 3.42 -0.405 7.043 1 96.31 52 PRO B C 1
ATOM 2618 O O . PRO B 1 52 ? 2.4 -0.713 7.664 1 96.31 52 PRO B O 1
ATOM 2621 N N . ARG B 1 53 ? 3.666 0.833 6.707 1 96.5 53 ARG B N 1
ATOM 2622 C CA . ARG B 1 53 ? 2.715 1.894 7.02 1 96.5 53 ARG B CA 1
ATOM 2623 C C . ARG B 1 53 ? 1.427 1.729 6.223 1 96.5 53 ARG B C 1
ATOM 2625 O O . ARG B 1 53 ? 0.337 2.008 6.727 1 96.5 53 ARG B O 1
ATOM 2632 N N . PHE B 1 54 ? 1.548 1.283 4.953 1 96 54 PHE B N 1
ATOM 2633 C CA . PHE B 1 54 ? 0.361 0.959 4.172 1 96 54 PHE B CA 1
ATOM 2634 C C . PHE B 1 54 ? -0.449 -0.141 4.848 1 96 54 PHE B C 1
ATOM 2636 O O . PHE B 1 54 ? -1.679 -0.071 4.898 1 96 54 PHE B O 1
ATOM 2643 N N . ARG B 1 55 ? 0.254 -1.133 5.289 1 96.5 55 ARG B N 1
ATOM 2644 C CA . ARG B 1 55 ? -0.397 -2.219 6.016 1 96.5 55 ARG B CA 1
ATOM 2645 C C . ARG B 1 55 ? -1.163 -1.688 7.223 1 96.5 55 ARG B C 1
ATOM 2647 O O . ARG B 1 55 ? -2.322 -2.049 7.438 1 96.5 55 ARG B O 1
ATOM 2654 N N . ASP B 1 56 ? -0.526 -0.828 8.023 1 95.12 56 ASP B N 1
ATOM 2655 C CA . ASP B 1 56 ? -1.168 -0.261 9.203 1 95.12 56 ASP B CA 1
ATOM 2656 C C . ASP B 1 56 ? -2.406 0.547 8.82 1 95.12 56 ASP B C 1
ATOM 2658 O O . ASP B 1 56 ? -3.441 0.456 9.484 1 95.12 56 ASP B O 1
ATOM 2662 N N . LEU B 1 57 ? -2.285 1.356 7.773 1 94.69 57 LEU B N 1
ATOM 2663 C CA . LEU B 1 57 ? -3.414 2.152 7.305 1 94.69 57 LEU B CA 1
ATOM 2664 C C . LEU B 1 57 ? -4.57 1.254 6.875 1 94.69 57 LEU B C 1
ATOM 2666 O O . LEU B 1 57 ? -5.719 1.488 7.262 1 94.69 57 LEU B O 1
ATOM 2670 N N . ALA B 1 58 ? -4.234 0.24 6.043 1 94.56 58 ALA B N 1
ATOM 2671 C CA . ALA B 1 58 ? -5.254 -0.672 5.535 1 94.56 58 ALA B CA 1
ATOM 2672 C C . ALA B 1 58 ? -5.945 -1.412 6.676 1 94.56 58 ALA B C 1
ATOM 2674 O O . ALA B 1 58 ? -7.109 -1.807 6.551 1 94.56 58 ALA B O 1
ATOM 2675 N N . ALA B 1 59 ? -5.281 -1.587 7.762 1 94.44 59 ALA B N 1
ATOM 2676 C CA . ALA B 1 59 ? -5.809 -2.342 8.898 1 94.44 59 ALA B CA 1
ATOM 2677 C C . ALA B 1 59 ? -6.82 -1.514 9.68 1 94.44 59 ALA B C 1
ATOM 2679 O O . ALA B 1 59 ? -7.633 -2.062 10.43 1 94.44 59 ALA B O 1
ATOM 2680 N N . VAL B 1 60 ? -6.707 -0.225 9.562 1 91 60 VAL B N 1
ATOM 2681 C CA . VAL B 1 60 ? -7.609 0.645 10.312 1 91 60 VAL B CA 1
ATOM 2682 C C . VAL B 1 60 ? -9.055 0.332 9.938 1 91 60 VAL B C 1
ATOM 2684 O O . VAL B 1 60 ? -9.453 0.488 8.781 1 91 60 VAL B O 1
ATOM 2687 N N . GLY B 1 61 ? -9.867 -0.176 10.875 1 86.38 61 GLY B N 1
ATOM 2688 C CA . GLY B 1 61 ? -11.281 -0.469 10.68 1 86.38 61 GLY B CA 1
ATOM 2689 C C . GLY B 1 61 ? -11.523 -1.761 9.914 1 86.38 61 GLY B C 1
ATOM 2690 O O . GLY B 1 61 ? -12.656 -2.057 9.531 1 86.38 61 GLY B O 1
ATOM 2691 N N . SER B 1 62 ? -10.406 -2.434 9.578 1 90.25 62 SER B N 1
ATOM 2692 C CA . SER B 1 62 ? -10.539 -3.686 8.836 1 90.25 62 SER B CA 1
ATOM 2693 C C . SER B 1 62 ? -11 -4.82 9.75 1 90.25 62 SER B C 1
ATOM 2695 O O . SER B 1 62 ? -10.555 -4.922 10.898 1 90.25 62 SER B O 1
ATOM 2697 N N . ASN B 1 63 ? -11.875 -5.637 9.242 1 89.5 63 ASN B N 1
ATOM 2698 C CA . ASN B 1 63 ? -12.305 -6.824 9.977 1 89.5 63 ASN B CA 1
ATOM 2699 C C . ASN B 1 63 ? -11.672 -8.094 9.414 1 89.5 63 ASN B C 1
ATOM 2701 O O . ASN B 1 63 ? -12.094 -9.203 9.734 1 89.5 63 ASN B O 1
ATOM 2705 N N . ARG B 1 64 ? -10.719 -7.93 8.602 1 93 64 ARG B N 1
ATOM 2706 C CA . ARG B 1 64 ? -10.07 -9.07 7.973 1 93 64 ARG B CA 1
ATOM 2707 C C . ARG B 1 64 ? -9 -9.664 8.883 1 93 64 ARG B C 1
ATOM 2709 O O . ARG B 1 64 ? -8.367 -8.945 9.656 1 93 64 ARG B O 1
ATOM 2716 N N . ASN B 1 65 ? -8.812 -10.922 8.734 1 90.19 65 ASN B N 1
ATOM 2717 C CA . ASN B 1 65 ? -7.773 -11.633 9.477 1 90.19 65 ASN B CA 1
ATOM 2718 C C . ASN B 1 65 ? -6.488 -11.75 8.664 1 90.19 65 ASN B C 1
ATOM 2720 O O . ASN B 1 65 ? -6.434 -12.508 7.684 1 90.19 65 ASN B O 1
ATOM 2724 N N . ALA B 1 66 ? -5.461 -11.062 9.094 1 95.81 66 ALA B N 1
ATOM 2725 C CA . ALA B 1 66 ? -4.203 -11.109 8.359 1 95.81 66 ALA B CA 1
ATOM 2726 C C . ALA B 1 66 ? -3.158 -11.938 9.102 1 95.81 66 ALA B C 1
ATOM 2728 O O . ALA B 1 66 ? -1.961 -11.828 8.828 1 95.81 66 ALA B O 1
ATOM 2729 N N . ASN B 1 67 ? -3.6 -12.742 10.055 1 96.69 67 ASN B N 1
ATOM 2730 C CA . ASN B 1 67 ? -2.676 -13.633 10.758 1 96.69 67 ASN B CA 1
ATOM 2731 C C . ASN B 1 67 ? -2.209 -14.773 9.859 1 96.69 67 ASN B C 1
ATOM 2733 O O . ASN B 1 67 ? -2.986 -15.297 9.062 1 96.69 67 ASN B O 1
ATOM 2737 N N . VAL B 1 68 ? -0.989 -15.172 10.078 1 98.31 68 VAL B N 1
ATOM 2738 C CA . VAL B 1 68 ? -0.428 -16.297 9.336 1 98.31 68 VAL B CA 1
ATOM 2739 C C . VAL B 1 68 ? -1.031 -17.609 9.844 1 98.31 68 VAL B C 1
ATOM 2741 O O . VAL B 1 68 ? -1.051 -17.859 11.047 1 98.31 68 VAL B O 1
ATOM 2744 N N . GLN B 1 69 ? -1.494 -18.359 8.984 1 98.19 69 GLN B N 1
ATOM 2745 C CA . GLN B 1 69 ? -2.031 -19.688 9.273 1 98.19 69 GLN B CA 1
ATOM 2746 C C . GLN B 1 69 ? -1.058 -20.781 8.852 1 98.19 69 GLN B C 1
ATOM 2748 O O . GLN B 1 69 ? -0.176 -20.547 8.023 1 98.19 69 GLN B O 1
ATOM 2753 N N . SER B 1 70 ? -1.23 -21.922 9.461 1 97.75 70 SER B N 1
ATOM 2754 C CA . SER B 1 70 ? -0.445 -23.078 9.023 1 97.75 70 SER B CA 1
ATOM 2755 C C . SER B 1 70 ? -1.096 -23.766 7.824 1 97.75 70 SER B C 1
ATOM 2757 O O . SER B 1 70 ? -2.318 -23.922 7.781 1 97.75 70 SER B O 1
ATOM 2759 N N . VAL B 1 71 ? -0.294 -24.234 6.938 1 98.12 71 VAL B N 1
ATOM 2760 C CA . VAL B 1 71 ? -0.833 -24.922 5.77 1 98.12 71 VAL B CA 1
ATOM 2761 C C . VAL B 1 71 ? -1.578 -26.172 6.207 1 98.12 71 VAL B C 1
ATOM 2763 O O . VAL B 1 71 ? -2.543 -26.594 5.562 1 98.12 71 VAL B O 1
ATOM 2766 N N . GLU B 1 72 ? -1.221 -26.75 7.328 1 97.19 72 GLU B N 1
ATOM 2767 C CA . GLU B 1 72 ? -1.851 -27.953 7.859 1 97.19 72 GLU B CA 1
ATOM 2768 C C . GLU B 1 72 ? -3.309 -27.703 8.227 1 97.19 72 GLU B C 1
ATOM 2770 O O . GLU B 1 72 ? -4.129 -28.625 8.211 1 97.19 72 GLU B O 1
ATOM 2775 N N . ASP B 1 73 ? -3.66 -26.438 8.539 1 96.94 73 ASP B N 1
ATOM 2776 C CA . ASP B 1 73 ? -5.027 -26.062 8.898 1 96.94 73 ASP B CA 1
ATOM 2777 C C . ASP B 1 73 ? -5.984 -26.297 7.73 1 96.94 73 ASP B C 1
ATOM 2779 O O . ASP B 1 73 ? -7.199 -26.375 7.922 1 96.94 73 ASP B O 1
ATOM 2783 N N . PHE B 1 74 ? -5.461 -26.453 6.52 1 96.94 74 PHE B N 1
ATOM 2784 C CA . PHE B 1 74 ? -6.281 -26.594 5.32 1 96.94 74 PHE B CA 1
ATOM 2785 C C . PHE B 1 74 ? -6.445 -28.062 4.945 1 96.94 74 PHE B C 1
ATOM 2787 O O . PHE B 1 74 ? -7.16 -28.391 3.996 1 96.94 74 PHE B O 1
ATOM 2794 N N . ALA B 1 75 ? -5.777 -28.938 5.586 1 95.94 75 ALA B N 1
ATOM 2795 C CA . ALA B 1 75 ? -5.82 -30.359 5.289 1 95.94 75 ALA B CA 1
ATOM 2796 C C . ALA B 1 75 ? -5.992 -31.188 6.562 1 95.94 75 ALA B C 1
ATOM 2798 O O . ALA B 1 75 ? -5.25 -32.156 6.801 1 95.94 75 ALA B O 1
ATOM 2799 N N . MET B 1 76 ? -7.004 -30.859 7.277 1 92.5 76 MET B N 1
ATOM 2800 C CA . MET B 1 76 ? -7.148 -31.469 8.594 1 92.5 76 MET B CA 1
ATOM 2801 C C . MET B 1 76 ? -7.988 -32.75 8.508 1 92.5 76 MET B C 1
ATOM 2803 O O . MET B 1 76 ? -7.754 -33.688 9.258 1 92.5 76 MET B O 1
ATOM 2807 N N . ASP B 1 77 ? -8.961 -32.875 7.617 1 95.81 77 ASP B N 1
ATOM 2808 C CA . ASP B 1 77 ? -9.844 -34.031 7.531 1 95.81 77 ASP B CA 1
ATOM 2809 C C . ASP B 1 77 ? -9.234 -35.125 6.652 1 95.81 77 ASP B C 1
ATOM 2811 O O . ASP B 1 77 ? -8.391 -34.844 5.797 1 95.81 77 ASP B O 1
ATOM 2815 N N . SER B 1 78 ? -9.734 -36.281 6.805 1 96.75 78 SER B N 1
ATOM 2816 C CA . SER B 1 78 ? -9.148 -37.469 6.168 1 96.75 78 SER B CA 1
ATOM 2817 C C . SER B 1 78 ? -9.305 -37.406 4.652 1 96.75 78 SER B C 1
ATOM 2819 O O . SER B 1 78 ? -8.414 -37.812 3.916 1 96.75 78 SER B O 1
ATOM 2821 N N . ALA B 1 79 ? -10.375 -36.969 4.203 1 96.88 79 ALA B N 1
ATOM 2822 C CA . ALA B 1 79 ? -10.617 -36.906 2.764 1 96.88 79 ALA B CA 1
ATOM 2823 C C . ALA B 1 79 ? -9.633 -35.938 2.084 1 96.88 79 ALA B C 1
ATOM 2825 O O . ALA B 1 79 ? -9.07 -36.281 1.038 1 96.88 79 ALA B O 1
ATOM 2826 N N . THR B 1 80 ? -9.375 -34.812 2.643 1 97.62 80 THR B N 1
ATOM 2827 C CA . THR B 1 80 ? -8.438 -33.844 2.1 1 97.62 80 THR B CA 1
ATOM 2828 C C . THR B 1 80 ? -7.008 -34.375 2.162 1 97.62 80 THR B C 1
ATOM 2830 O O . THR B 1 80 ? -6.227 -34.188 1.23 1 97.62 80 THR B O 1
ATOM 2833 N N . GLN B 1 81 ? -6.695 -35.062 3.203 1 97.38 81 GLN B N 1
ATOM 2834 C CA . GLN B 1 81 ? -5.363 -35.625 3.332 1 97.38 81 GLN B CA 1
ATOM 2835 C C . GLN B 1 81 ? -5.109 -36.656 2.242 1 97.38 81 GLN B C 1
ATOM 2837 O O . GLN B 1 81 ? -4.027 -36.719 1.657 1 97.38 81 GLN B O 1
ATOM 2842 N N . ALA B 1 82 ? -6.098 -37.469 2.051 1 97.88 82 ALA B N 1
ATOM 2843 C CA . ALA B 1 82 ? -5.969 -38.469 1.004 1 97.88 82 ALA B CA 1
ATOM 2844 C C . ALA B 1 82 ? -5.773 -37.812 -0.363 1 97.88 82 ALA B C 1
ATOM 2846 O O . ALA B 1 82 ? -4.934 -38.25 -1.152 1 97.88 82 ALA B O 1
ATOM 2847 N N . ARG B 1 83 ? -6.562 -36.844 -0.658 1 97.94 83 ARG B N 1
ATOM 2848 C CA . ARG B 1 83 ? -6.434 -36.062 -1.9 1 97.94 83 ARG B CA 1
ATOM 2849 C C . ARG B 1 83 ? -5.055 -35.438 -2.012 1 97.94 83 ARG B C 1
ATOM 2851 O O . ARG B 1 83 ? -4.457 -35.406 -3.088 1 97.94 83 ARG B O 1
ATOM 2858 N N . SER B 1 84 ? -4.578 -34.875 -0.904 1 98.06 84 SER B N 1
ATOM 2859 C CA . SER B 1 84 ? -3.258 -34.281 -0.852 1 98.06 84 SER B CA 1
ATOM 2860 C C . SER B 1 84 ? -2.162 -35.281 -1.175 1 98.06 84 SER B C 1
ATOM 2862 O O . SER B 1 84 ? -1.25 -35 -1.95 1 98.06 84 SER B O 1
ATOM 2864 N N . ASP B 1 85 ? -2.232 -36.438 -0.586 1 97.69 85 ASP B N 1
ATOM 2865 C CA . ASP B 1 85 ? -1.252 -37.5 -0.838 1 97.69 85 ASP B CA 1
ATOM 2866 C C . ASP B 1 85 ? -1.244 -37.906 -2.311 1 97.69 85 ASP B C 1
ATOM 2868 O O . ASP B 1 85 ? -0.18 -38.031 -2.918 1 97.69 85 ASP B O 1
ATOM 2872 N N . ALA B 1 86 ? -2.434 -38.094 -2.834 1 98.19 86 ALA B N 1
ATOM 2873 C CA . ALA B 1 86 ? -2.557 -38.469 -4.238 1 98.19 86 ALA B CA 1
ATOM 2874 C C . ALA B 1 86 ? -1.957 -37.406 -5.148 1 98.19 86 ALA B C 1
ATOM 2876 O O . ALA B 1 86 ? -1.176 -37.719 -6.051 1 98.19 86 ALA B O 1
ATOM 2877 N N . LEU B 1 87 ? -2.324 -36.156 -4.91 1 98.44 87 LEU B N 1
ATOM 2878 C CA . LEU B 1 87 ? -1.793 -35.062 -5.691 1 98.44 87 LEU B CA 1
ATOM 2879 C C . LEU B 1 87 ? -0.28 -34.969 -5.535 1 98.44 87 LEU B C 1
ATOM 2881 O O . LEU B 1 87 ? 0.434 -34.719 -6.512 1 98.44 87 LEU B O 1
ATOM 2885 N N . GLY B 1 88 ? 0.19 -35.094 -4.324 1 98.31 88 GLY B N 1
ATOM 2886 C CA . GLY B 1 88 ? 1.619 -35.062 -4.062 1 98.31 88 GLY B CA 1
ATOM 2887 C C . GLY B 1 88 ? 2.406 -36.062 -4.859 1 98.31 88 GLY B C 1
ATOM 2888 O O . GLY B 1 88 ? 3.482 -35.781 -5.379 1 98.31 88 GLY B O 1
ATOM 2889 N N . GLU B 1 89 ? 1.888 -37.25 -4.906 1 98.31 89 GLU B N 1
ATOM 2890 C CA . GLU B 1 89 ? 2.527 -38.312 -5.688 1 98.31 89 GLU B CA 1
ATOM 2891 C C . GLU B 1 89 ? 2.588 -37.938 -7.164 1 98.31 89 GLU B C 1
ATOM 2893 O O . GLU B 1 89 ? 3.623 -38.125 -7.812 1 98.31 89 GLU B O 1
ATOM 2898 N N . ILE B 1 90 ? 1.522 -37.469 -7.691 1 98.5 90 ILE B N 1
ATOM 2899 C CA . ILE B 1 90 ? 1.441 -37.094 -9.102 1 98.5 90 ILE B CA 1
ATOM 2900 C C . ILE B 1 90 ? 2.414 -35.938 -9.391 1 98.5 90 ILE B C 1
ATOM 2902 O O . ILE B 1 90 ? 3.135 -35.969 -10.391 1 98.5 90 ILE B O 1
ATOM 2906 N N . LEU B 1 91 ? 2.398 -34.938 -8.539 1 98.31 91 LEU B N 1
ATOM 2907 C CA . LEU B 1 91 ? 3.32 -33.812 -8.688 1 98.31 91 LEU B CA 1
ATOM 2908 C C . LEU B 1 91 ? 4.766 -34.281 -8.719 1 98.31 91 LEU B C 1
ATOM 2910 O O . LEU B 1 91 ? 5.547 -33.875 -9.578 1 98.31 91 LEU B O 1
ATOM 2914 N N . THR B 1 92 ? 5.094 -35.156 -7.805 1 97.19 92 THR B N 1
ATOM 2915 C CA . THR B 1 92 ? 6.445 -35.688 -7.719 1 97.19 92 THR B CA 1
ATOM 2916 C C . THR B 1 92 ? 6.789 -36.5 -8.969 1 97.19 92 THR B C 1
ATOM 2918 O O . THR B 1 92 ? 7.875 -36.344 -9.531 1 97.19 92 THR B O 1
ATOM 2921 N N . ASP B 1 93 ? 5.863 -37.312 -9.344 1 97.81 93 ASP B N 1
ATOM 2922 C CA . ASP B 1 93 ? 6.055 -38.156 -10.516 1 97.81 93 ASP B CA 1
ATOM 2923 C C . ASP B 1 93 ? 6.336 -37.312 -11.758 1 97.81 93 ASP B C 1
ATOM 2925 O O . ASP B 1 93 ? 7.129 -37.719 -12.617 1 97.81 93 ASP B O 1
ATOM 2929 N N . GLU B 1 94 ? 5.695 -36.188 -11.898 1 97.5 94 GLU B N 1
ATOM 2930 C CA . GLU B 1 94 ? 5.824 -35.312 -13.078 1 97.5 94 GLU B CA 1
ATOM 2931 C C . GLU B 1 94 ? 7.027 -34.406 -12.953 1 97.5 94 GLU B C 1
ATOM 2933 O O . GLU B 1 94 ? 7.34 -33.656 -13.883 1 97.5 94 GLU B O 1
ATOM 2938 N N . GLY B 1 95 ? 7.652 -34.406 -11.797 1 95.38 95 GLY B N 1
ATOM 2939 C CA . GLY B 1 95 ? 8.891 -33.656 -11.648 1 95.38 95 GLY B CA 1
ATOM 2940 C C . GLY B 1 95 ? 8.695 -32.281 -10.992 1 95.38 95 GLY B C 1
ATOM 2941 O O . GLY B 1 95 ? 9.586 -31.438 -11.031 1 95.38 95 GLY B O 1
ATOM 2942 N N . SER B 1 96 ? 7.559 -32 -10.453 1 95.56 96 SER B N 1
ATOM 2943 C CA . SER B 1 96 ? 7.309 -30.766 -9.734 1 95.56 96 SER B CA 1
ATOM 2944 C C . SER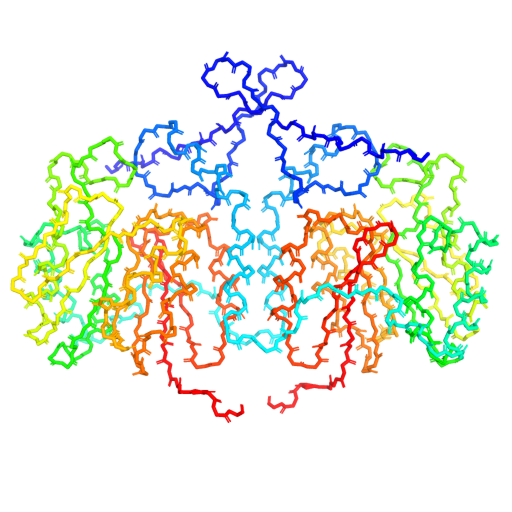 B 1 96 ? 7.77 -30.844 -8.289 1 95.56 96 SER B C 1
ATOM 2946 O O . SER B 1 96 ? 7.652 -31.906 -7.656 1 95.56 96 SER B O 1
ATOM 2948 N N . ASP B 1 97 ? 8.25 -29.766 -7.742 1 91.88 97 ASP B N 1
ATOM 2949 C CA . ASP B 1 97 ? 8.742 -29.781 -6.363 1 91.88 97 ASP B CA 1
ATOM 2950 C C . ASP B 1 97 ? 7.68 -29.25 -5.402 1 91.88 97 ASP B C 1
ATOM 2952 O O . ASP B 1 97 ? 7.98 -28.938 -4.25 1 91.88 97 ASP B O 1
ATOM 2956 N N . LYS B 1 98 ? 6.449 -29.094 -5.879 1 95.81 98 LYS B N 1
ATOM 2957 C CA . LYS B 1 98 ? 5.371 -28.5 -5.102 1 95.81 98 LYS B CA 1
ATOM 2958 C C . LYS B 1 98 ? 5.008 -29.375 -3.9 1 95.81 98 LYS B C 1
ATOM 2960 O O . LYS B 1 98 ? 4.387 -28.891 -2.949 1 95.81 98 LYS B O 1
ATOM 2965 N N . ALA B 1 99 ? 5.383 -30.641 -3.912 1 95.12 99 ALA B N 1
ATOM 2966 C CA . ALA B 1 99 ? 5.016 -31.547 -2.826 1 95.12 99 ALA B CA 1
ATOM 2967 C C . ALA B 1 99 ? 6.258 -32.125 -2.152 1 95.12 99 ALA B C 1
ATOM 2969 O O . ALA B 1 99 ? 6.152 -32.906 -1.205 1 95.12 99 ALA B O 1
ATOM 2970 N N . ARG B 1 100 ? 7.426 -31.875 -2.596 1 88.38 100 ARG B N 1
ATOM 2971 C CA . ARG B 1 100 ? 8.656 -32.375 -2.006 1 88.38 100 ARG B CA 1
ATOM 2972 C C . ARG B 1 100 ? 9.391 -31.297 -1.23 1 88.38 100 ARG B C 1
ATOM 2974 O O . ARG B 1 100 ? 9.422 -31.312 0.002 1 88.38 100 ARG B O 1
ATOM 2981 N N . LYS B 1 101 ? 9.805 -30.344 -1.963 1 85.44 101 LYS B N 1
ATOM 2982 C CA . LYS B 1 101 ? 10.484 -29.219 -1.344 1 85.44 101 LYS B CA 1
ATOM 2983 C C . LYS B 1 101 ? 9.492 -28.328 -0.593 1 85.44 101 LYS B C 1
ATOM 2985 O O . LYS B 1 101 ? 9.805 -27.812 0.481 1 85.44 101 LYS B O 1
ATOM 2990 N N . HIS B 1 102 ? 8.375 -28.312 -1.209 1 93 102 HIS B N 1
ATOM 2991 C CA . HIS B 1 102 ? 7.289 -27.547 -0.619 1 93 102 HIS B CA 1
ATOM 2992 C C . HIS B 1 102 ? 6.152 -28.453 -0.162 1 93 102 HIS B C 1
ATOM 2994 O O . HIS B 1 102 ? 6.301 -29.672 -0.15 1 93 102 HIS B O 1
ATOM 3000 N N . ASN B 1 103 ? 5.211 -28.078 0.44 1 96.75 103 ASN B N 1
ATOM 3001 C CA . ASN B 1 103 ? 4.012 -28.812 0.81 1 96.75 103 ASN B CA 1
ATOM 3002 C C . ASN B 1 103 ? 2.742 -28.078 0.393 1 96.75 103 ASN B C 1
ATOM 3004 O O . ASN B 1 103 ? 1.785 -28 1.166 1 96.75 103 ASN B O 1
ATOM 3008 N N . TYR B 1 104 ? 2.85 -27.547 -0.853 1 97.81 104 TYR B N 1
ATOM 3009 C CA . TYR B 1 104 ? 1.711 -26.812 -1.407 1 97.81 104 TYR B CA 1
ATOM 3010 C C . TYR B 1 104 ? 0.544 -27.75 -1.679 1 97.81 104 TYR B C 1
ATOM 3012 O O . TYR B 1 104 ? -0.599 -27.312 -1.818 1 97.81 104 TYR B O 1
ATOM 3020 N N . ASN B 1 105 ? 0.835 -29.109 -1.847 1 97.75 105 ASN B N 1
ATOM 3021 C CA . ASN B 1 105 ? -0.201 -30.109 -2.1 1 97.75 105 ASN B CA 1
ATOM 3022 C C . ASN B 1 105 ? -1.263 -30.109 -1.003 1 97.75 105 ASN B C 1
ATOM 3024 O O . ASN B 1 105 ? -2.424 -30.422 -1.257 1 97.75 105 ASN B O 1
ATOM 3028 N N . LEU B 1 106 ? -0.878 -29.672 0.223 1 97.81 106 LEU B N 1
ATOM 3029 C CA . LEU B 1 106 ? -1.842 -29.594 1.314 1 97.81 106 LEU B CA 1
ATOM 3030 C C . LEU B 1 106 ? -2.908 -28.531 1.018 1 97.81 106 LEU B C 1
ATOM 3032 O O . LEU B 1 106 ? -4.105 -28.812 1.114 1 97.81 106 LEU B O 1
ATOM 3036 N N . LEU B 1 107 ? -2.523 -27.344 0.654 1 98.38 107 LEU B N 1
ATOM 3037 C CA . LEU B 1 107 ? -3.459 -26.281 0.313 1 98.38 107 LEU B CA 1
ATOM 3038 C C . LEU B 1 107 ? -4.207 -26.609 -0.975 1 98.38 107 LEU B C 1
ATOM 3040 O O . LEU B 1 107 ? -5.418 -26.391 -1.064 1 98.38 107 LEU B O 1
ATOM 3044 N N . LEU B 1 108 ? -3.49 -27.109 -1.97 1 98.56 108 LEU B N 1
ATOM 3045 C CA . LEU B 1 108 ? -4.094 -27.406 -3.262 1 98.56 108 LEU B CA 1
ATOM 3046 C C . LEU B 1 108 ? -5.176 -28.469 -3.115 1 98.56 108 LEU B C 1
ATOM 3048 O O . LEU B 1 108 ? -6.207 -28.422 -3.787 1 98.56 108 LEU B O 1
ATOM 3052 N N . ALA B 1 109 ? -4.953 -29.453 -2.283 1 98.12 109 ALA B N 1
ATOM 3053 C CA . ALA B 1 109 ? -5.949 -30.5 -2.035 1 98.12 109 ALA B CA 1
ATOM 3054 C C . ALA B 1 109 ? -7.227 -29.906 -1.454 1 98.12 109 ALA B C 1
ATOM 3056 O O . ALA B 1 109 ? -8.328 -30.391 -1.726 1 98.12 109 ALA B O 1
ATOM 3057 N N . HIS B 1 110 ? -7.055 -28.922 -0.613 1 97.62 110 HIS B N 1
ATOM 3058 C CA . HIS B 1 110 ? -8.195 -28.203 -0.056 1 97.62 110 HIS B CA 1
ATOM 3059 C C . HIS B 1 110 ? -8.961 -27.453 -1.144 1 97.62 110 HIS B C 1
ATOM 3061 O O . HIS B 1 110 ? -10.195 -27.422 -1.13 1 97.62 110 HIS B O 1
ATOM 3067 N N . VAL B 1 111 ? -8.266 -26.844 -2.074 1 97.62 111 VAL B N 1
ATOM 3068 C CA . VAL B 1 111 ? -8.844 -26.078 -3.168 1 97.62 111 VAL B CA 1
ATOM 3069 C C . VAL B 1 111 ? -9.586 -27 -4.121 1 97.62 111 VAL B C 1
ATOM 3071 O O . VAL B 1 111 ? -10.695 -26.703 -4.57 1 97.62 111 VAL B O 1
ATOM 3074 N N . PHE B 1 112 ? -8.969 -28.172 -4.383 1 96.5 112 PHE B N 1
ATOM 3075 C CA . PHE B 1 112 ? -9.531 -29.156 -5.293 1 96.5 112 PHE B CA 1
ATOM 3076 C C . PHE B 1 112 ? -10.477 -30.094 -4.555 1 96.5 112 PHE B C 1
ATOM 3078 O O . PHE B 1 112 ? -10.336 -31.312 -4.633 1 96.5 112 PHE B O 1
ATOM 3085 N N . THR B 1 113 ? -11.422 -29.625 -3.924 1 94.62 113 THR B N 1
ATOM 3086 C CA . THR B 1 113 ? -12.352 -30.438 -3.154 1 94.62 113 THR B CA 1
ATOM 3087 C C . THR B 1 113 ? -13.047 -31.469 -4.051 1 94.62 113 THR B C 1
ATOM 3089 O O . THR B 1 113 ? -13.305 -32.594 -3.633 1 94.62 113 THR B O 1
ATOM 3092 N N . GLN B 1 114 ? -13.406 -31.047 -5.258 1 95.5 114 GLN B N 1
ATOM 3093 C CA . GLN B 1 114 ? -13.992 -31.891 -6.293 1 95.5 114 GLN B CA 1
ATOM 3094 C C . GLN B 1 114 ? -13.227 -31.766 -7.609 1 95.5 114 GLN B C 1
ATOM 3096 O O . GLN B 1 114 ? -13.648 -31.031 -8.508 1 95.5 114 GLN B O 1
ATOM 3101 N N . PRO B 1 115 ? -12.164 -32.562 -7.723 1 97.75 115 PRO B N 1
ATOM 3102 C CA . PRO B 1 115 ? -11.273 -32.406 -8.883 1 97.75 115 PRO B CA 1
ATOM 3103 C C . PRO B 1 115 ? -12.016 -32.531 -10.211 1 97.75 115 PRO B C 1
ATOM 3105 O O . PRO B 1 115 ? -11.656 -31.875 -11.188 1 97.75 115 PRO B O 1
ATOM 3108 N N . GLU B 1 116 ? -13.109 -33.344 -10.242 1 97.75 116 GLU B N 1
ATOM 3109 C CA . GLU B 1 116 ? -13.836 -33.594 -11.477 1 97.75 116 GLU B CA 1
ATOM 3110 C C . GLU B 1 116 ? -14.633 -32.375 -11.914 1 97.75 116 GLU B C 1
ATOM 3112 O O . GLU B 1 116 ? -15.07 -32.281 -13.062 1 97.75 116 GLU B O 1
ATOM 3117 N N . GLN B 1 117 ? -14.805 -31.438 -11.039 1 97.62 117 GLN B N 1
ATOM 3118 C CA . GLN B 1 117 ? -15.625 -30.266 -11.32 1 97.62 117 GLN B CA 1
ATOM 3119 C C . GLN B 1 117 ? -14.758 -29.094 -11.797 1 97.62 117 GLN B C 1
ATOM 3121 O O . GLN B 1 117 ? -15.281 -28.078 -12.25 1 97.62 117 GLN B O 1
ATOM 3126 N N . VAL B 1 118 ? -13.477 -29.234 -11.68 1 98.44 118 VAL B N 1
ATOM 3127 C CA . VAL B 1 118 ? -12.578 -28.188 -12.156 1 98.44 118 VAL B CA 1
ATOM 3128 C C . VAL B 1 118 ? -12.531 -28.188 -13.68 1 98.44 118 VAL B C 1
ATOM 3130 O O . VAL B 1 118 ? -12.328 -29.234 -14.297 1 98.44 118 VAL B O 1
ATOM 3133 N N . THR B 1 119 ? -12.703 -27 -14.281 1 98.38 119 THR B N 1
ATOM 3134 C CA . THR B 1 119 ? -12.797 -26.969 -15.734 1 98.38 119 THR B CA 1
ATOM 3135 C C . THR B 1 119 ? -11.656 -26.156 -16.328 1 98.38 119 THR B C 1
ATOM 3137 O O . THR B 1 119 ? -11.273 -26.359 -17.484 1 98.38 119 THR B O 1
ATOM 3140 N N . ALA B 1 120 ? -11.148 -25.219 -15.562 1 98.75 120 ALA B N 1
ATOM 3141 C CA . ALA B 1 120 ? -10.102 -24.375 -16.109 1 98.75 120 ALA B CA 1
ATOM 3142 C C . ALA B 1 120 ? -9.211 -23.828 -15 1 98.75 120 ALA B C 1
ATOM 3144 O O . ALA B 1 120 ? -9.703 -23.375 -13.961 1 98.75 120 ALA B O 1
ATOM 3145 N N . MET B 1 121 ? -7.902 -23.828 -15.195 1 98.62 121 MET B N 1
ATOM 3146 C CA . MET B 1 121 ? -6.957 -23.219 -14.266 1 98.62 121 MET B CA 1
ATOM 3147 C C . MET B 1 121 ? -5.789 -22.594 -15.016 1 98.62 121 MET B C 1
ATOM 3149 O O . MET B 1 121 ? -5.492 -22.969 -16.156 1 98.62 121 MET B O 1
ATOM 3153 N N . LEU B 1 122 ? -5.199 -21.578 -14.398 1 98.88 122 LEU B N 1
ATOM 3154 C CA . LEU B 1 122 ? -4.035 -20.875 -14.922 1 98.88 122 LEU B CA 1
ATOM 3155 C C . LEU B 1 122 ? -2.867 -20.953 -13.945 1 98.88 122 LEU B C 1
ATOM 3157 O O . LEU B 1 122 ? -3.049 -20.766 -12.742 1 98.88 122 LEU B O 1
ATOM 3161 N N . GLU B 1 123 ? -1.734 -21.281 -14.414 1 98.88 123 GLU B N 1
ATOM 3162 C CA . GLU B 1 123 ? -0.498 -21.156 -13.648 1 98.88 123 GLU B CA 1
ATOM 3163 C C . GLU B 1 123 ? 0.485 -20.219 -14.352 1 98.88 123 GLU B C 1
ATOM 3165 O O . GLU B 1 123 ? 0.85 -20.453 -15.508 1 98.88 123 GLU B O 1
ATOM 3170 N N . ILE B 1 124 ? 0.815 -19.188 -13.672 1 98.62 124 ILE B N 1
ATOM 3171 C CA . ILE B 1 124 ? 1.867 -18.297 -14.141 1 98.62 124 ILE B CA 1
ATOM 3172 C C . ILE B 1 124 ? 3.203 -18.703 -13.523 1 98.62 124 ILE B C 1
ATOM 3174 O O . ILE B 1 124 ? 3.359 -18.672 -12.305 1 98.62 124 ILE B O 1
ATOM 3178 N N . GLY B 1 125 ? 4.188 -18.953 -14.336 1 98.06 125 GLY B N 1
ATOM 3179 C CA . GLY B 1 125 ? 5.434 -19.578 -13.93 1 98.06 125 GLY B CA 1
ATOM 3180 C C . GLY B 1 125 ? 5.461 -21.062 -14.195 1 98.06 125 GLY B C 1
ATOM 3181 O O . GLY B 1 125 ? 4.887 -21.844 -13.43 1 98.06 125 GLY B O 1
ATOM 3182 N N . MET B 1 126 ? 6.188 -21.469 -15.227 1 97.81 126 MET B N 1
ATOM 3183 C CA . MET B 1 126 ? 6.184 -22.859 -15.656 1 97.81 126 MET B CA 1
ATOM 3184 C C . MET B 1 126 ? 7.535 -23.516 -15.383 1 97.81 126 MET B C 1
ATOM 3186 O O . MET B 1 126 ? 7.707 -24.703 -15.625 1 97.81 126 MET B O 1
ATOM 3190 N N . GLY B 1 127 ? 8.453 -22.734 -14.883 1 95.75 127 GLY B N 1
ATOM 3191 C CA . GLY B 1 127 ? 9.742 -23.266 -14.469 1 95.75 127 GLY B CA 1
ATOM 3192 C C . GLY B 1 127 ? 10.68 -23.531 -15.633 1 95.75 127 GLY B C 1
ATOM 3193 O O . GLY B 1 127 ? 10.906 -24.672 -16.016 1 95.75 127 GLY B O 1
ATOM 3194 N N . THR B 1 128 ? 11.305 -22.453 -16.125 1 96 128 THR B N 1
ATOM 3195 C CA . THR B 1 128 ? 12.234 -22.578 -17.234 1 96 128 THR B CA 1
ATOM 3196 C C . THR B 1 128 ? 13.516 -23.266 -16.797 1 96 128 THR B C 1
ATOM 3198 O O . THR B 1 128 ? 13.969 -23.094 -15.664 1 96 128 THR B O 1
ATOM 3201 N N . ASN B 1 129 ? 14.109 -24.109 -17.719 1 95.75 129 ASN B N 1
ATOM 3202 C CA . ASN B 1 129 ? 15.398 -24.75 -17.484 1 95.75 129 ASN B CA 1
ATOM 3203 C C . ASN B 1 129 ? 16.547 -23.984 -18.141 1 95.75 129 ASN B C 1
ATOM 3205 O O . ASN B 1 129 ? 17.656 -24.5 -18.25 1 95.75 129 ASN B O 1
ATOM 3209 N N . LYS B 1 130 ? 16.219 -22.797 -18.672 1 94.94 130 LYS B N 1
ATOM 3210 C CA . LYS B 1 130 ? 17.234 -21.875 -19.172 1 94.94 130 LYS B CA 1
ATOM 3211 C C . LYS B 1 130 ? 17.812 -21.031 -18.031 1 94.94 130 LYS B C 1
ATOM 3213 O O . LYS B 1 130 ? 17.109 -20.266 -17.391 1 94.94 130 LYS B O 1
ATOM 3218 N N . THR B 1 131 ? 19.078 -21.125 -17.797 1 92.31 131 THR B N 1
ATOM 3219 C CA . THR B 1 131 ? 19.672 -20.594 -16.578 1 92.31 131 THR B CA 1
ATOM 3220 C C . THR B 1 131 ? 20.047 -19.125 -16.75 1 92.31 131 THR B C 1
ATOM 3222 O O . THR B 1 131 ? 20.516 -18.469 -15.812 1 92.31 131 THR B O 1
ATOM 3225 N N . ASP B 1 132 ? 19.859 -18.562 -17.906 1 91.12 132 ASP B N 1
ATOM 3226 C CA . ASP B 1 132 ? 20.203 -17.172 -18.188 1 91.12 132 ASP B CA 1
ATOM 3227 C C . ASP B 1 132 ? 19.047 -16.25 -17.844 1 91.12 132 ASP B C 1
ATOM 3229 O O . ASP B 1 132 ? 19.109 -15.039 -18.078 1 91.12 132 ASP B O 1
ATOM 3233 N N . VAL B 1 133 ? 17.938 -16.828 -17.328 1 90.75 133 VAL B N 1
ATOM 3234 C CA . VAL B 1 133 ? 16.797 -16.031 -16.906 1 90.75 133 VAL B CA 1
ATOM 3235 C C . VAL B 1 133 ? 16.578 -16.188 -15.406 1 90.75 133 VAL B C 1
ATOM 3237 O O . VAL B 1 133 ? 16.953 -17.219 -14.82 1 90.75 133 VAL B O 1
ATOM 3240 N N . VAL B 1 134 ? 16 -15.156 -14.781 1 89.88 134 VAL B N 1
ATOM 3241 C CA . VAL B 1 134 ? 15.711 -15.203 -13.352 1 89.88 134 VAL B CA 1
ATOM 3242 C C . VAL B 1 134 ? 14.578 -16.203 -13.086 1 89.88 134 VAL B C 1
ATOM 3244 O O . VAL B 1 134 ? 13.75 -16.438 -13.961 1 89.88 134 VAL B O 1
ATOM 3247 N N . SER B 1 135 ? 14.633 -16.828 -11.875 1 91.25 135 SER B N 1
ATOM 3248 C CA . SER B 1 135 ? 13.602 -17.75 -11.414 1 91.25 135 SER B CA 1
ATOM 3249 C C . SER B 1 135 ? 13.57 -19.016 -12.273 1 91.25 135 SER B C 1
ATOM 3251 O O . SER B 1 135 ? 12.492 -19.484 -12.648 1 91.25 135 SER B O 1
ATOM 3253 N N . ASN B 1 136 ? 14.703 -19.438 -12.703 1 92.25 136 ASN B N 1
ATOM 3254 C CA . ASN B 1 136 ? 14.805 -20.672 -13.453 1 92.25 136 ASN B CA 1
ATOM 3255 C C . ASN B 1 136 ? 14.875 -21.891 -12.516 1 92.25 136 ASN B C 1
ATOM 3257 O O . ASN B 1 136 ? 15.086 -21.734 -11.312 1 92.25 136 ASN B O 1
ATOM 3261 N N . MET B 1 137 ? 14.68 -23.078 -13.062 1 90.81 137 MET B N 1
ATOM 3262 C CA . MET B 1 137 ? 14.648 -24.297 -12.25 1 90.81 137 MET B CA 1
ATOM 3263 C C . MET B 1 137 ? 15.914 -25.125 -12.469 1 90.81 137 MET B C 1
ATOM 3265 O O . MET B 1 137 ? 15.945 -26.312 -12.156 1 90.81 137 MET B O 1
ATOM 3269 N N . GLY B 1 138 ? 16.906 -24.438 -13.031 1 91.12 138 GLY B N 1
ATOM 3270 C CA . GLY B 1 138 ? 18.156 -25.156 -13.32 1 91.12 138 GLY B CA 1
ATOM 3271 C C . GLY B 1 138 ? 18.078 -25.969 -14.594 1 91.12 138 GLY B C 1
ATOM 3272 O O . GLY B 1 138 ? 17 -26.188 -15.148 1 91.12 138 GLY B O 1
ATOM 3273 N N . LYS B 1 139 ? 19.188 -26.5 -15 1 92.75 139 LYS B N 1
ATOM 3274 C CA . LYS B 1 139 ? 19.328 -27.172 -16.281 1 92.75 139 LYS B CA 1
ATOM 3275 C C . LYS B 1 139 ? 18.516 -28.469 -16.328 1 92.75 139 LYS B C 1
ATOM 3277 O O . LYS B 1 139 ? 18.062 -28.891 -17.391 1 92.75 139 LYS B O 1
ATOM 3282 N N . ARG B 1 140 ? 18.281 -29.062 -15.234 1 92 140 ARG B N 1
ATOM 3283 C CA . ARG B 1 140 ? 17.594 -30.344 -15.188 1 92 140 ARG B CA 1
ATOM 3284 C C . ARG B 1 140 ? 16.094 -30.172 -14.953 1 92 140 ARG B C 1
ATOM 3286 O O . ARG B 1 140 ? 15.359 -31.156 -14.867 1 92 140 ARG B O 1
ATOM 3293 N N . GLY B 1 141 ? 15.688 -28.953 -14.82 1 92.12 141 GLY B N 1
ATOM 3294 C CA . GLY B 1 141 ? 14.266 -28.703 -14.641 1 92.12 141 GLY B CA 1
ATOM 3295 C C . GLY B 1 141 ? 13.438 -29.125 -15.836 1 92.12 141 GLY B C 1
ATOM 3296 O O . GLY B 1 141 ? 13.938 -29.188 -16.953 1 92.12 141 GLY B O 1
ATOM 3297 N N . ILE B 1 142 ? 12.156 -29.422 -15.578 1 94 142 ILE B N 1
ATOM 3298 C CA . ILE B 1 142 ? 11.219 -29.844 -16.609 1 94 142 ILE B CA 1
ATOM 3299 C C . ILE B 1 142 ? 10.109 -28.797 -16.75 1 94 142 ILE B C 1
ATOM 3301 O O . ILE B 1 142 ? 9.133 -28.828 -15.992 1 94 142 ILE B O 1
ATOM 3305 N N . PRO B 1 143 ? 10.305 -27.922 -17.734 1 96.88 143 PRO B N 1
ATOM 3306 C CA . PRO B 1 143 ? 9.258 -26.906 -17.906 1 96.88 143 PRO B CA 1
ATOM 3307 C C . PRO B 1 143 ? 7.863 -27.531 -18.031 1 96.88 143 PRO B C 1
ATOM 3309 O O . PRO B 1 143 ? 7.672 -28.484 -18.781 1 96.88 143 PRO B O 1
ATOM 3312 N N . GLY B 1 144 ? 6.914 -27.016 -17.219 1 98.25 144 GLY B N 1
ATOM 3313 C CA . GLY B 1 144 ? 5.535 -27.453 -17.312 1 98.25 144 GLY B CA 1
ATOM 3314 C C . GLY B 1 144 ? 5.246 -28.688 -16.469 1 98.25 144 GLY B C 1
ATOM 3315 O O . GLY B 1 144 ? 4.184 -29.297 -16.594 1 98.25 144 GLY B O 1
ATOM 3316 N N . ALA B 1 145 ? 6.184 -29.078 -15.641 1 97.94 145 ALA B N 1
ATOM 3317 C CA . ALA B 1 145 ? 6 -30.266 -14.812 1 97.94 145 ALA B CA 1
ATOM 3318 C C . ALA B 1 145 ? 4.703 -30.172 -14.016 1 97.94 145 ALA B C 1
ATOM 3320 O O . ALA B 1 145 ? 3.912 -31.125 -14 1 97.94 145 ALA B O 1
ATOM 3321 N N . SER B 1 146 ? 4.457 -29.078 -13.359 1 98.12 146 SER B N 1
ATOM 3322 C CA . SER B 1 146 ? 3.242 -28.953 -12.562 1 98.12 146 SER B CA 1
ATOM 3323 C C . SER B 1 146 ? 2.002 -28.922 -13.453 1 98.12 146 SER B C 1
ATOM 3325 O O . SER B 1 146 ? 0.95 -29.438 -13.078 1 98.12 146 SER B O 1
ATOM 3327 N N . LEU B 1 147 ? 2.068 -28.281 -14.672 1 98.81 147 LEU B N 1
ATOM 3328 C CA . LEU B 1 147 ? 0.936 -28.281 -15.594 1 98.81 147 LEU B CA 1
ATOM 3329 C C . LEU B 1 147 ? 0.509 -29.703 -15.93 1 98.81 147 LEU B C 1
ATOM 3331 O O . LEU B 1 147 ? -0.681 -30.031 -15.898 1 98.81 147 LEU B O 1
ATOM 3335 N N . ARG B 1 148 ? 1.451 -30.531 -16.234 1 98.81 148 ARG B N 1
ATOM 3336 C CA . ARG B 1 148 ? 1.154 -31.906 -16.594 1 98.81 148 ARG B CA 1
ATOM 3337 C C . ARG B 1 148 ? 0.606 -32.688 -15.391 1 98.81 148 ARG B C 1
ATOM 3339 O O . ARG B 1 148 ? -0.262 -33.531 -15.539 1 98.81 148 ARG B O 1
ATOM 3346 N N . ALA B 1 149 ? 1.149 -32.375 -14.227 1 98.75 149 ALA B N 1
ATOM 3347 C CA . ALA B 1 149 ? 0.61 -32.969 -13.016 1 98.75 149 ALA B CA 1
ATOM 3348 C C . ALA B 1 149 ? -0.852 -32.594 -12.812 1 98.75 149 ALA B C 1
ATOM 3350 O O . ALA B 1 149 ? -1.69 -33.438 -12.508 1 98.75 149 ALA B O 1
ATOM 3351 N N . PHE B 1 150 ? -1.188 -31.312 -12.977 1 98.88 150 PHE B N 1
ATOM 3352 C CA . PHE B 1 150 ? -2.557 -30.844 -12.805 1 98.88 150 PHE B CA 1
ATOM 3353 C C . PHE B 1 150 ? -3.477 -31.453 -13.852 1 98.88 150 PHE B C 1
ATOM 3355 O O . PHE B 1 150 ? -4.613 -31.828 -13.547 1 98.88 150 PHE B O 1
ATOM 3362 N N . ARG B 1 151 ? -2.975 -31.609 -15.078 1 98.75 151 ARG B N 1
ATOM 3363 C CA . ARG B 1 151 ? -3.773 -32.25 -16.109 1 98.75 151 ARG B CA 1
ATOM 3364 C C . ARG B 1 151 ? -4.148 -33.688 -15.703 1 98.75 151 ARG B C 1
ATOM 3366 O O . ARG B 1 151 ? -5.277 -34.125 -15.93 1 98.75 151 ARG B O 1
ATOM 3373 N N . ARG B 1 152 ? -3.223 -34.375 -15.156 1 98.56 152 ARG B N 1
ATOM 3374 C CA . ARG B 1 152 ? -3.455 -35.75 -14.719 1 98.56 152 ARG B CA 1
ATOM 3375 C C . ARG B 1 152 ? -4.438 -35.812 -13.547 1 98.56 152 ARG B C 1
ATOM 3377 O O . ARG B 1 152 ? -5.281 -36.688 -13.477 1 98.56 152 ARG B O 1
ATOM 3384 N N . PHE B 1 153 ? -4.324 -34.906 -12.633 1 98.69 153 PHE B N 1
ATOM 3385 C CA . PHE B 1 153 ? -5.098 -34.906 -11.398 1 98.69 153 PHE B CA 1
ATOM 3386 C C . PHE B 1 153 ? -6.516 -34.406 -11.648 1 98.69 153 PHE B C 1
ATOM 3388 O O . PHE B 1 153 ? -7.457 -34.812 -10.969 1 98.69 153 PHE B O 1
ATOM 3395 N N . LEU B 1 154 ? -6.711 -33.469 -12.602 1 98.75 154 LEU B N 1
ATOM 3396 C CA . LEU B 1 154 ? -7.992 -32.844 -12.922 1 98.75 154 LEU B CA 1
ATOM 3397 C C . LEU B 1 154 ? -8.5 -33.312 -14.273 1 98.75 154 LEU B C 1
ATOM 3399 O O . LEU B 1 154 ? -8.289 -32.656 -15.297 1 98.75 154 LEU B O 1
ATOM 3403 N N . PRO B 1 155 ? -9.305 -34.312 -14.273 1 98.12 155 PRO B N 1
ATOM 3404 C CA . PRO B 1 155 ? -9.586 -35.031 -15.516 1 98.12 155 PRO B CA 1
ATOM 3405 C C . PRO B 1 155 ? -10.383 -34.188 -16.516 1 98.12 155 PRO B C 1
ATOM 3407 O O . PRO B 1 155 ? -10.375 -34.5 -17.719 1 98.12 155 PRO B O 1
ATOM 3410 N N . ASN B 1 156 ? -11.047 -33.125 -16.125 1 98.44 156 ASN B N 1
ATOM 3411 C CA . ASN B 1 156 ? -11.898 -32.375 -17.031 1 98.44 156 ASN B CA 1
ATOM 3412 C C . ASN B 1 156 ? -11.375 -30.953 -17.234 1 98.44 156 ASN B C 1
ATOM 3414 O O . ASN B 1 156 ? -12.008 -30.156 -17.922 1 98.44 156 ASN B O 1
ATOM 3418 N N . ALA B 1 157 ? -10.273 -30.656 -16.688 1 98.75 157 ALA B N 1
ATOM 3419 C CA . ALA B 1 157 ? -9.789 -29.266 -16.703 1 98.75 157 ALA B CA 1
ATOM 3420 C C . ALA B 1 157 ? -8.906 -29 -17.906 1 98.75 157 ALA B C 1
ATOM 3422 O O . ALA B 1 157 ? -8.102 -29.844 -18.312 1 98.75 157 ALA B O 1
ATOM 3423 N N . HIS B 1 158 ? -9.102 -27.891 -18.531 1 98.81 158 HIS B N 1
ATOM 3424 C CA . HIS B 1 158 ? -8.055 -27.312 -19.375 1 98.81 158 HIS B CA 1
ATOM 3425 C C . HIS B 1 158 ? -7.051 -26.531 -18.547 1 98.81 158 HIS B C 1
ATOM 3427 O O . HIS B 1 158 ? -7.434 -25.688 -17.734 1 98.81 158 HIS B O 1
ATOM 3433 N N . ILE B 1 159 ? -5.781 -26.844 -18.719 1 98.88 159 ILE B N 1
ATOM 3434 C CA . ILE B 1 159 ? -4.703 -26.234 -17.953 1 98.88 159 ILE B CA 1
ATOM 3435 C C . ILE B 1 159 ? -4.008 -25.156 -18.797 1 98.88 159 ILE B C 1
ATOM 3437 O O . ILE B 1 159 ? -3.402 -25.469 -19.828 1 98.88 159 ILE B O 1
ATOM 3441 N N . TYR B 1 160 ? -4.117 -23.938 -18.359 1 98.88 160 TYR B N 1
ATOM 3442 C CA . TYR B 1 160 ? -3.42 -22.828 -19 1 98.88 160 TYR B CA 1
ATOM 3443 C C . TYR B 1 160 ? -2.129 -22.5 -18.266 1 98.88 160 TYR B C 1
ATOM 3445 O O . TYR B 1 160 ? -2.088 -22.516 -17.031 1 98.88 160 TYR B O 1
ATOM 3453 N N . GLY B 1 161 ? -1.057 -22.281 -19 1 98.81 161 GLY B N 1
ATOM 3454 C CA . GLY B 1 161 ? 0.222 -21.844 -18.453 1 98.81 161 GLY B CA 1
ATOM 3455 C C . GLY B 1 161 ? 0.723 -20.547 -19.062 1 98.81 161 GLY B C 1
ATOM 3456 O O . GLY B 1 161 ? 0.4 -20.234 -20.203 1 98.81 161 GLY B O 1
ATOM 3457 N N . ALA B 1 162 ? 1.478 -19.812 -18.312 1 98.75 162 ALA B N 1
ATOM 3458 C CA . ALA B 1 162 ? 2.115 -18.594 -18.812 1 98.75 162 ALA B CA 1
ATOM 3459 C C . ALA B 1 162 ? 3.523 -18.438 -18.25 1 98.75 162 ALA B C 1
ATOM 3461 O O . ALA B 1 162 ? 3.773 -18.781 -17.094 1 98.75 162 ALA B O 1
ATOM 3462 N N . ASP B 1 163 ? 4.391 -17.938 -19 1 98.5 163 ASP B N 1
ATOM 3463 C CA . ASP B 1 163 ? 5.773 -17.75 -18.578 1 98.5 163 ASP B CA 1
ATOM 3464 C C . ASP B 1 163 ? 6.438 -16.609 -19.359 1 98.5 163 ASP B C 1
ATOM 3466 O O . ASP B 1 163 ? 6.02 -16.297 -20.4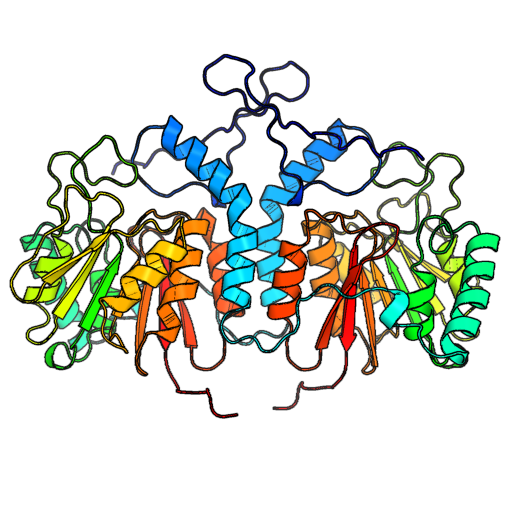69 1 98.5 163 ASP B O 1
ATOM 3470 N N . PHE B 1 164 ? 7.375 -16.062 -18.656 1 97.12 164 PHE B N 1
ATOM 3471 C CA . PHE B 1 164 ? 8.172 -15 -19.266 1 97.12 164 PHE B CA 1
ATOM 3472 C C . PHE B 1 164 ? 9.062 -15.555 -20.359 1 97.12 164 PHE B C 1
ATOM 3474 O O . PHE B 1 164 ? 9.312 -14.891 -21.359 1 97.12 164 PHE B O 1
ATOM 3481 N N . ASP B 1 165 ? 9.625 -16.781 -20.203 1 97.56 165 ASP B N 1
ATOM 3482 C CA . ASP B 1 165 ? 10.539 -17.406 -21.172 1 97.56 165 ASP B CA 1
ATOM 3483 C C . ASP B 1 165 ? 9.766 -18.047 -22.312 1 97.56 165 ASP B C 1
ATOM 3485 O O . ASP B 1 165 ? 9.273 -19.172 -22.172 1 97.56 165 ASP B O 1
ATOM 3489 N N . GLU B 1 166 ? 9.828 -17.406 -23.422 1 97.88 166 GLU B N 1
ATOM 3490 C CA . GLU B 1 166 ? 9.047 -17.875 -24.562 1 97.88 166 GLU B CA 1
ATOM 3491 C C . GLU B 1 166 ? 9.562 -19.203 -25.078 1 97.88 166 GLU B C 1
ATOM 3493 O O . GLU B 1 166 ? 8.836 -19.953 -25.75 1 97.88 166 GLU B O 1
ATOM 3498 N N . ARG B 1 167 ? 10.789 -19.578 -24.734 1 97.44 167 ARG B N 1
ATOM 3499 C CA . ARG B 1 167 ? 11.445 -20.766 -25.266 1 97.44 167 ARG B CA 1
ATOM 3500 C C . ARG B 1 167 ? 10.812 -22.031 -24.703 1 97.44 167 ARG B C 1
ATOM 3502 O O . ARG B 1 167 ? 10.984 -23.125 -25.266 1 97.44 167 ARG B O 1
ATOM 3509 N N . ILE B 1 168 ? 10.023 -21.859 -23.641 1 98.25 168 ILE B N 1
ATOM 3510 C CA . ILE B 1 168 ? 9.531 -23.078 -23 1 98.25 168 ILE B CA 1
ATOM 3511 C C . ILE B 1 168 ? 8.016 -23.188 -23.188 1 98.25 168 ILE B C 1
ATOM 3513 O O . ILE B 1 168 ? 7.367 -24.031 -22.578 1 98.25 168 ILE B O 1
ATOM 3517 N N . LEU B 1 169 ? 7.434 -22.344 -24.016 1 98.62 169 LEU B N 1
ATOM 3518 C CA . LEU B 1 169 ? 6.004 -22.438 -24.312 1 98.62 169 LEU B CA 1
ATOM 3519 C C . LEU B 1 169 ? 5.695 -23.656 -25.156 1 98.62 169 LEU B C 1
ATOM 3521 O O . LEU B 1 169 ? 6.5 -24.047 -26.016 1 98.62 169 LEU B O 1
ATOM 3525 N N . PHE B 1 170 ? 4.492 -24.281 -24.953 1 98.44 170 PHE B N 1
ATOM 3526 C CA . PHE B 1 170 ? 4.098 -25.469 -25.688 1 98.44 170 PHE B CA 1
ATOM 3527 C C . PHE B 1 170 ? 2.582 -25.625 -25.688 1 98.44 170 PHE B C 1
ATOM 3529 O O . PHE B 1 170 ? 1.876 -24.906 -24.984 1 98.44 170 PHE B O 1
ATOM 3536 N N . GLN B 1 171 ? 2.07 -26.531 -26.547 1 98.25 171 GLN B N 1
ATOM 3537 C CA . GLN B 1 171 ? 0.688 -27 -26.594 1 98.25 171 GLN B CA 1
ATOM 3538 C C . GLN B 1 171 ? 0.618 -28.516 -26.484 1 98.25 171 GLN B C 1
ATOM 3540 O O . GLN B 1 171 ? 1.381 -29.219 -27.156 1 98.25 171 GLN B O 1
ATOM 3545 N N . GLU B 1 172 ? -0.143 -28.969 -25.594 1 98.19 172 GLU B N 1
ATOM 3546 C CA . GLU B 1 172 ? -0.455 -30.391 -25.422 1 98.19 172 GLU B CA 1
ATOM 3547 C C . GLU B 1 172 ? -1.949 -30.594 -25.203 1 98.19 172 GLU B C 1
ATOM 3549 O O . GLU B 1 172 ? -2.725 -29.641 -25.203 1 98.19 172 GLU B O 1
ATOM 3554 N N . ASP B 1 173 ? -2.326 -31.875 -25.141 1 97.94 173 ASP B N 1
ATOM 3555 C CA . ASP B 1 173 ? -3.717 -32.188 -24.828 1 97.94 173 ASP B CA 1
ATOM 3556 C C . ASP B 1 173 ? -4.168 -31.5 -23.547 1 97.94 173 ASP B C 1
ATOM 3558 O O . ASP B 1 173 ? -3.596 -31.703 -22.484 1 97.94 173 ASP B O 1
ATOM 3562 N N . ARG B 1 174 ? -5.105 -30.625 -23.672 1 98.62 174 ARG B N 1
ATOM 3563 C CA . ARG B 1 174 ? -5.746 -29.859 -22.609 1 98.62 174 ARG B CA 1
ATOM 3564 C C . ARG B 1 174 ? -4.738 -28.969 -21.891 1 98.62 174 ARG B C 1
ATOM 3566 O O . ARG B 1 174 ? -4.918 -28.625 -20.719 1 98.62 174 ARG B O 1
ATOM 3573 N N . ILE B 1 175 ? -3.6 -28.625 -22.469 1 98.88 175 ILE B N 1
ATOM 3574 C CA . ILE B 1 175 ? -2.646 -27.641 -21.953 1 98.88 175 ILE B CA 1
ATOM 3575 C C . ILE B 1 175 ? -2.352 -26.594 -23.016 1 98.88 175 ILE B C 1
ATOM 3577 O O . ILE B 1 175 ? -1.997 -26.938 -24.156 1 98.88 175 ILE B O 1
ATOM 3581 N N . SER B 1 176 ? -2.529 -25.344 -22.766 1 98.88 176 SER B N 1
ATOM 3582 C CA . SER B 1 176 ? -2.16 -24.203 -23.609 1 98.88 176 SER B CA 1
ATOM 3583 C C . SER B 1 176 ? -1.291 -23.219 -22.844 1 98.88 176 SER B C 1
ATOM 3585 O O . SER B 1 176 ? -1.627 -22.812 -21.719 1 98.88 176 SER B O 1
ATOM 3587 N N . THR B 1 177 ? -0.177 -22.828 -23.438 1 98.81 177 THR B N 1
ATOM 3588 C CA . THR B 1 177 ? 0.727 -21.938 -22.719 1 98.81 177 THR B CA 1
ATOM 3589 C C . THR B 1 177 ? 0.944 -20.656 -23.516 1 98.81 177 THR B C 1
ATOM 3591 O O . THR B 1 177 ? 0.875 -20.656 -24.75 1 98.81 177 THR B O 1
ATOM 3594 N N . PHE B 1 178 ? 1.202 -19.5 -22.797 1 98.75 178 PHE B N 1
ATOM 3595 C CA . PHE B 1 178 ? 1.289 -18.172 -23.375 1 98.75 178 PHE B CA 1
ATOM 3596 C C . PHE B 1 178 ? 2.41 -17.375 -22.719 1 98.75 178 PHE B C 1
ATOM 3598 O O . PHE B 1 178 ? 2.934 -17.766 -21.672 1 98.75 178 PHE B O 1
ATOM 3605 N N . PHE B 1 179 ? 2.74 -16.297 -23.344 1 98.56 179 PHE B N 1
ATOM 3606 C CA . PHE B 1 179 ? 3.754 -15.391 -22.828 1 98.56 179 PHE B CA 1
ATOM 3607 C C . PHE B 1 179 ? 3.145 -14.43 -21.812 1 98.56 179 PHE B C 1
ATOM 3609 O O . PHE B 1 179 ? 2.061 -13.883 -22.047 1 98.56 179 PHE B O 1
ATOM 3616 N N . VAL B 1 180 ? 3.824 -14.172 -20.719 1 98.12 180 VAL B N 1
ATOM 3617 C CA . VAL B 1 180 ? 3.486 -13.117 -19.766 1 98.12 180 VAL B CA 1
ATOM 3618 C C . VAL B 1 180 ? 4.762 -12.562 -19.141 1 98.12 180 VAL B C 1
ATOM 3620 O O . VAL B 1 180 ? 5.668 -13.32 -18.781 1 98.12 180 VAL B O 1
ATOM 3623 N N . ASP B 1 181 ? 4.898 -11.32 -19.156 1 97.25 181 ASP B N 1
ATOM 3624 C CA . ASP B 1 181 ? 5.828 -10.586 -18.312 1 97.25 181 ASP B CA 1
ATOM 3625 C C . ASP B 1 181 ? 5.094 -9.906 -17.156 1 97.25 181 ASP B C 1
ATOM 3627 O O . ASP B 1 181 ? 4.469 -8.859 -17.344 1 97.25 181 ASP B O 1
ATOM 3631 N N . GLN B 1 182 ? 5.176 -10.438 -15.953 1 96.06 182 GLN B N 1
ATOM 3632 C CA . GLN B 1 182 ? 4.402 -9.953 -14.82 1 96.06 182 GLN B CA 1
ATOM 3633 C C . GLN B 1 182 ? 4.734 -8.492 -14.516 1 96.06 182 GLN B C 1
ATOM 3635 O O . GLN B 1 182 ? 3.992 -7.816 -13.805 1 96.06 182 GLN B O 1
ATOM 3640 N N . ASN B 1 183 ? 5.875 -8.023 -14.953 1 92.06 183 ASN B N 1
ATOM 3641 C CA . ASN B 1 183 ? 6.25 -6.629 -14.727 1 92.06 183 ASN B CA 1
ATOM 3642 C C . ASN B 1 183 ? 5.609 -5.703 -15.75 1 92.06 183 ASN B C 1
ATOM 3644 O O . ASN B 1 183 ? 5.762 -4.48 -15.672 1 92.06 183 ASN B O 1
ATOM 3648 N N . LYS B 1 184 ? 4.984 -6.281 -16.734 1 94.5 184 LYS B N 1
ATOM 3649 C CA . LYS B 1 184 ? 4.242 -5.535 -17.75 1 94.5 184 LYS B CA 1
ATOM 3650 C C . LYS B 1 184 ? 2.766 -5.914 -17.734 1 94.5 184 LYS B C 1
ATOM 3652 O O . LYS B 1 184 ? 2.346 -6.805 -18.484 1 94.5 184 LYS B O 1
ATOM 3657 N N . PRO B 1 185 ? 1.981 -5.16 -17.031 1 91.5 185 PRO B N 1
ATOM 3658 C CA . PRO B 1 185 ? 0.571 -5.504 -16.844 1 91.5 185 PRO B CA 1
ATOM 3659 C C . PRO B 1 185 ? -0.177 -5.68 -18.172 1 91.5 185 PRO B C 1
ATOM 3661 O O . PRO B 1 185 ? -1.137 -6.453 -18.234 1 91.5 185 PRO B O 1
ATOM 3664 N N . ASP B 1 186 ? 0.28 -5.051 -19.203 1 94.88 186 ASP B N 1
ATOM 3665 C CA . ASP B 1 186 ? -0.377 -5.18 -20.5 1 94.88 186 ASP B CA 1
ATOM 3666 C C . ASP B 1 186 ? -0.297 -6.617 -21 1 94.88 186 ASP B C 1
ATOM 3668 O O . ASP B 1 186 ? -1.182 -7.07 -21.734 1 94.88 186 ASP B O 1
ATOM 3672 N N . THR B 1 187 ? 0.747 -7.332 -20.641 1 97.25 187 THR B N 1
ATOM 3673 C CA . THR B 1 187 ? 0.876 -8.719 -21.078 1 97.25 187 THR B CA 1
ATOM 3674 C C . THR B 1 187 ? -0.101 -9.617 -20.328 1 97.25 187 THR B C 1
ATOM 3676 O O . THR B 1 187 ? -0.54 -10.641 -20.859 1 97.25 187 THR B O 1
ATOM 3679 N N . LEU B 1 188 ? -0.428 -9.289 -19.125 1 95.5 188 LEU B N 1
ATOM 3680 C CA . LEU B 1 188 ? -1.472 -10 -18.391 1 95.5 188 LEU B CA 1
ATOM 3681 C C . LEU B 1 188 ? -2.836 -9.773 -19.031 1 95.5 188 LEU B C 1
ATOM 3683 O O . LEU B 1 188 ? -3.629 -10.711 -19.172 1 95.5 188 LEU B O 1
ATOM 3687 N N . GLU B 1 189 ? -3.043 -8.586 -19.453 1 93.44 189 GLU B N 1
ATOM 3688 C CA . GLU B 1 189 ? -4.285 -8.273 -20.156 1 93.44 189 GLU B CA 1
ATOM 3689 C C . GLU B 1 189 ? -4.387 -9.039 -21.469 1 93.44 189 GLU B C 1
ATOM 3691 O O . GLU B 1 189 ? -5.461 -9.531 -21.828 1 93.44 189 GLU B O 1
ATOM 3696 N N . ALA B 1 190 ? -3.316 -9.078 -22.172 1 96.44 190 ALA B N 1
ATOM 3697 C CA . ALA B 1 190 ? -3.285 -9.836 -23.422 1 96.44 190 ALA B CA 1
ATOM 3698 C C . ALA B 1 190 ? -3.57 -11.312 -23.172 1 96.44 190 ALA B C 1
ATOM 3700 O O . ALA B 1 190 ? -4.234 -11.961 -23.984 1 96.44 190 ALA B O 1
ATOM 3701 N N . LEU B 1 191 ? -3.057 -11.844 -22.094 1 97.25 191 LEU B N 1
ATOM 3702 C CA . LEU B 1 191 ? -3.289 -13.234 -21.719 1 97.25 191 LEU B CA 1
ATOM 3703 C C . LEU B 1 191 ? -4.781 -13.508 -21.547 1 97.25 191 LEU B C 1
ATOM 3705 O O . LEU B 1 191 ? -5.258 -14.594 -21.891 1 97.25 191 LEU B O 1
ATOM 3709 N N . GLU B 1 192 ? -5.512 -12.555 -21.094 1 94.38 192 GLU B N 1
ATOM 3710 C CA . GLU B 1 192 ? -6.938 -12.68 -20.812 1 94.38 192 GLU B CA 1
ATOM 3711 C C . GLU B 1 192 ? -7.707 -13.109 -22.062 1 94.38 192 GLU B C 1
ATOM 3713 O O . GLU B 1 192 ? -8.672 -13.875 -21.969 1 94.38 192 GLU B O 1
ATOM 3718 N N . ARG B 1 193 ? -7.273 -12.703 -23.188 1 94.69 193 ARG B N 1
ATOM 3719 C CA . ARG B 1 193 ? -7.953 -13 -24.438 1 94.69 193 ARG B CA 1
ATOM 3720 C C . ARG B 1 193 ? -7.895 -14.492 -24.75 1 94.69 193 ARG B C 1
ATOM 3722 O O . ARG B 1 193 ? -8.695 -15 -25.547 1 94.69 193 ARG B O 1
ATOM 3729 N N . ASN B 1 194 ? -6.984 -15.141 -24.141 1 96.81 194 ASN B N 1
ATOM 3730 C CA . ASN B 1 194 ? -6.777 -16.562 -24.422 1 96.81 194 ASN B CA 1
ATOM 3731 C C . ASN B 1 194 ? -7.387 -17.438 -23.328 1 96.81 194 ASN B C 1
ATOM 3733 O O . ASN B 1 194 ? -7.254 -18.656 -23.375 1 96.81 194 ASN B O 1
ATOM 3737 N N . LEU B 1 195 ? -8.008 -16.891 -22.391 1 97.81 195 LEU B N 1
ATOM 3738 C CA . LEU B 1 195 ? -8.555 -17.609 -21.25 1 97.81 195 LEU B CA 1
ATOM 3739 C C . LEU B 1 195 ? -10.078 -17.578 -21.266 1 97.81 195 LEU B C 1
ATOM 3741 O O . LEU B 1 195 ? -10.688 -16.688 -21.875 1 97.81 195 LEU B O 1
ATOM 3745 N N . PRO B 1 196 ? -10.719 -18.578 -20.672 1 97.38 196 PRO B N 1
ATOM 3746 C CA . PRO B 1 196 ? -12.164 -18.453 -20.453 1 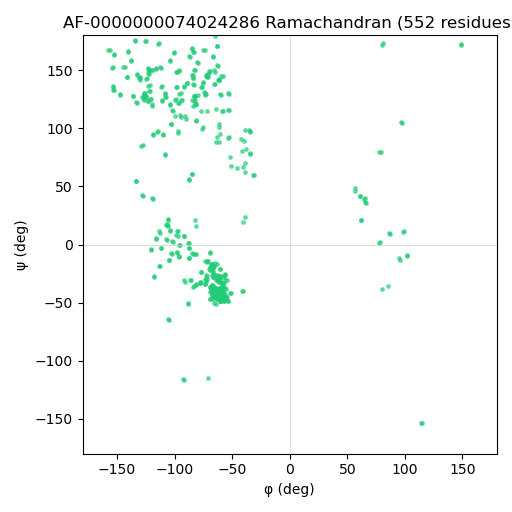97.38 196 PRO B CA 1
ATOM 3747 C C . PRO B 1 196 ? -12.523 -17.297 -19.516 1 97.38 196 PRO B C 1
ATOM 3749 O O . PRO B 1 196 ? -11.641 -16.734 -18.875 1 97.38 196 PRO B O 1
ATOM 3752 N N . ASP B 1 197 ? -13.805 -16.984 -19.391 1 94.06 197 ASP B N 1
ATOM 3753 C CA . ASP B 1 197 ? -14.289 -15.844 -18.609 1 94.06 197 ASP B CA 1
ATOM 3754 C C . ASP B 1 197 ? -14.023 -16.062 -17.125 1 94.06 197 ASP B C 1
ATOM 3756 O O . ASP B 1 197 ? -13.758 -15.102 -16.391 1 94.06 197 ASP B O 1
ATOM 3760 N N . GLU B 1 198 ? -14.156 -17.281 -16.719 1 96.25 198 GLU B N 1
ATOM 3761 C CA . GLU B 1 198 ? -13.953 -17.594 -15.305 1 96.25 198 GLU B CA 1
ATOM 3762 C C . GLU B 1 198 ? -13.008 -18.781 -15.133 1 96.25 198 GLU B C 1
ATOM 3764 O O . GLU B 1 198 ? -13.023 -19.719 -15.938 1 96.25 198 GLU B O 1
ATOM 3769 N N . LEU B 1 199 ? -12.227 -18.703 -14.133 1 98.38 199 LEU B N 1
ATOM 3770 C CA . LEU B 1 199 ? -11.281 -19.766 -13.805 1 98.38 199 LEU B CA 1
ATOM 3771 C C . LEU B 1 199 ? -11.57 -20.328 -12.414 1 98.38 199 LEU B C 1
ATOM 3773 O O . LEU B 1 199 ? -12.062 -19.609 -11.539 1 98.38 199 LEU B O 1
ATOM 3777 N N . ASP B 1 200 ? -11.25 -21.578 -12.266 1 98.69 200 ASP B N 1
ATOM 3778 C CA . ASP B 1 200 ? -11.406 -22.234 -10.969 1 98.69 200 ASP B CA 1
ATOM 3779 C C . ASP B 1 200 ? -10.227 -21.922 -10.055 1 98.69 200 ASP B C 1
ATOM 3781 O O . ASP B 1 200 ? -10.383 -21.844 -8.836 1 98.69 200 ASP B O 1
ATOM 3785 N N . LEU B 1 201 ? -9.047 -21.797 -10.656 1 98.75 201 LEU B N 1
ATOM 3786 C CA . LEU B 1 201 ? -7.809 -21.609 -9.898 1 98.75 201 LEU B CA 1
ATOM 3787 C C . LEU B 1 201 ? -6.777 -20.844 -10.727 1 98.75 201 LEU B C 1
ATOM 3789 O O . LEU B 1 201 ? -6.613 -21.109 -11.922 1 98.75 201 LEU B O 1
ATOM 3793 N N . ILE B 1 202 ? -6.18 -19.875 -10.117 1 98.81 202 ILE B N 1
ATOM 3794 C CA . ILE B 1 202 ? -5.012 -19.188 -10.664 1 98.81 202 ILE B CA 1
ATOM 3795 C C . ILE B 1 202 ? -3.838 -19.328 -9.695 1 98.81 202 ILE B C 1
ATOM 3797 O O . ILE B 1 202 ? -3.955 -18.984 -8.516 1 98.81 202 ILE B O 1
ATOM 3801 N N . ILE B 1 203 ? -2.723 -19.828 -10.156 1 98.81 203 ILE B N 1
ATOM 3802 C CA . ILE B 1 203 ? -1.501 -19.953 -9.367 1 98.81 203 ILE B CA 1
ATOM 3803 C C . ILE B 1 203 ? -0.446 -18.984 -9.898 1 98.81 203 ILE B C 1
ATOM 3805 O O . ILE B 1 203 ? -0.163 -18.969 -11.102 1 98.81 203 ILE B O 1
ATOM 3809 N N . ASP B 1 204 ? 0.029 -18.172 -9.055 1 98.62 204 ASP B N 1
ATOM 3810 C CA . ASP B 1 204 ? 1.19 -17.328 -9.336 1 98.62 204 ASP B CA 1
ATOM 3811 C C . ASP B 1 204 ? 2.467 -17.953 -8.781 1 98.62 204 ASP B C 1
ATOM 3813 O O . ASP B 1 204 ? 2.768 -17.812 -7.594 1 98.62 204 ASP B O 1
ATOM 3817 N N . ASP B 1 205 ? 3.203 -18.641 -9.555 1 97.62 205 ASP B N 1
ATOM 3818 C CA . ASP B 1 205 ? 4.504 -19.234 -9.273 1 97.62 205 ASP B CA 1
ATOM 3819 C C . ASP B 1 205 ? 5.582 -18.672 -10.195 1 97.62 205 ASP B C 1
ATOM 3821 O O . ASP B 1 205 ? 6.402 -19.422 -10.734 1 97.62 205 ASP B O 1
ATOM 3825 N N . GLY B 1 206 ? 5.48 -17.344 -10.445 1 95.81 206 GLY B N 1
ATOM 3826 C CA . GLY B 1 206 ? 6.328 -16.672 -11.422 1 95.81 206 GLY B CA 1
ATOM 3827 C C . GLY B 1 206 ? 7.59 -16.094 -10.82 1 95.81 206 GLY B C 1
ATOM 3828 O O . GLY B 1 206 ? 8.414 -16.828 -10.273 1 95.81 206 GLY B O 1
ATOM 3829 N N . LEU B 1 207 ? 7.688 -14.828 -10.883 1 94 207 LEU B N 1
ATOM 3830 C CA . LEU B 1 207 ? 8.93 -14.109 -10.602 1 94 207 LEU B CA 1
ATOM 3831 C C . LEU B 1 207 ? 9.234 -14.117 -9.109 1 94 207 LEU B C 1
ATOM 3833 O O . LEU B 1 207 ? 10.383 -13.938 -8.703 1 94 207 LEU B O 1
ATOM 3837 N N . HIS B 1 208 ? 8.32 -14.234 -8.195 1 94.75 208 HIS B N 1
ATOM 3838 C CA . HIS B 1 208 ? 8.453 -14.281 -6.742 1 94.75 208 HIS B CA 1
ATOM 3839 C C . HIS B 1 208 ? 8.992 -12.969 -6.191 1 94.75 208 HIS B C 1
ATOM 3841 O O . HIS B 1 208 ? 9.914 -12.969 -5.371 1 94.75 208 HIS B O 1
ATOM 3847 N N . SER B 1 209 ? 8.57 -11.922 -6.707 1 95.25 209 SER B N 1
ATOM 3848 C CA . SER B 1 209 ? 8.82 -10.578 -6.199 1 95.25 209 SER B CA 1
ATOM 3849 C C . SER B 1 209 ? 7.516 -9.844 -5.906 1 95.25 209 SER B C 1
ATOM 3851 O O . SER B 1 209 ? 6.535 -10 -6.637 1 95.25 209 SER B O 1
ATOM 3853 N N . ALA B 1 210 ? 7.547 -9.039 -4.93 1 96.25 210 ALA B N 1
ATOM 3854 C CA . ALA B 1 210 ? 6.324 -8.406 -4.438 1 96.25 210 ALA B CA 1
ATOM 3855 C C . ALA B 1 210 ? 5.617 -7.637 -5.551 1 96.25 210 ALA B C 1
ATOM 3857 O O . ALA B 1 210 ? 4.414 -7.801 -5.762 1 96.25 210 ALA B O 1
ATOM 3858 N N . HIS B 1 211 ? 6.363 -6.824 -6.262 1 96.31 211 HIS B N 1
ATOM 3859 C CA . HIS B 1 211 ? 5.727 -5.973 -7.262 1 96.31 211 HIS B CA 1
ATOM 3860 C C . HIS B 1 211 ? 5.133 -6.805 -8.391 1 96.31 211 HIS B C 1
ATOM 3862 O O . HIS B 1 211 ? 4.023 -6.523 -8.859 1 96.31 211 HIS B O 1
ATOM 3868 N N . ALA B 1 212 ? 5.82 -7.812 -8.836 1 97.06 212 ALA B N 1
ATOM 3869 C CA . ALA B 1 212 ? 5.289 -8.695 -9.875 1 97.06 212 ALA B CA 1
ATOM 3870 C C . ALA B 1 212 ? 4.07 -9.461 -9.375 1 97.06 212 ALA B C 1
ATOM 3872 O O . ALA B 1 212 ? 3.074 -9.594 -10.086 1 97.06 212 ALA B O 1
ATOM 3873 N N . ASN B 1 213 ? 4.168 -9.977 -8.18 1 97.94 213 ASN B N 1
ATOM 3874 C CA . ASN B 1 213 ? 3.076 -10.758 -7.602 1 97.94 213 ASN B CA 1
ATOM 3875 C C . ASN B 1 213 ? 1.839 -9.898 -7.367 1 97.94 213 ASN B C 1
ATOM 3877 O O . ASN B 1 213 ? 0.71 -10.359 -7.539 1 97.94 213 ASN B O 1
ATOM 3881 N N . LEU B 1 214 ? 2.068 -8.656 -6.973 1 97.69 214 LEU B N 1
ATOM 3882 C CA . LEU B 1 214 ? 0.951 -7.738 -6.793 1 97.69 214 LEU B CA 1
ATOM 3883 C C . LEU B 1 214 ? 0.246 -7.477 -8.117 1 97.69 214 LEU B C 1
ATOM 3885 O O . LEU B 1 214 ? -0.977 -7.32 -8.156 1 97.69 214 LEU B O 1
ATOM 3889 N N . ALA B 1 215 ? 0.994 -7.355 -9.188 1 97.19 215 ALA B N 1
ATOM 3890 C CA . ALA B 1 215 ? 0.388 -7.188 -10.508 1 97.19 215 ALA B CA 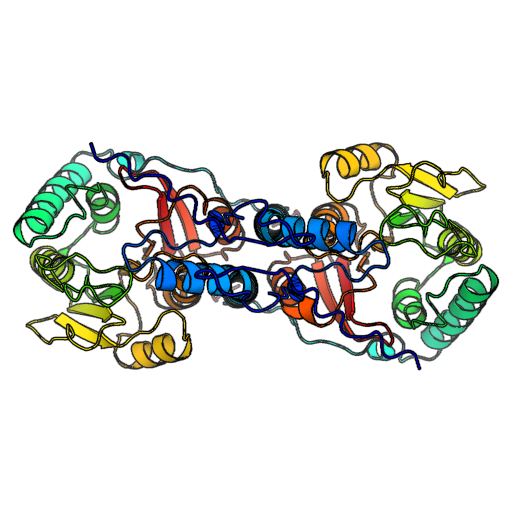1
ATOM 3891 C C . ALA B 1 215 ? -0.525 -8.367 -10.844 1 97.19 215 ALA B C 1
ATOM 3893 O O . ALA B 1 215 ? -1.636 -8.172 -11.344 1 97.19 215 ALA B O 1
ATOM 3894 N N . THR B 1 216 ? -0.062 -9.539 -10.555 1 97.81 216 THR B N 1
ATOM 3895 C CA . THR B 1 216 ? -0.862 -10.734 -10.82 1 97.81 216 THR B CA 1
ATOM 3896 C C . THR B 1 216 ? -2.08 -10.773 -9.898 1 97.81 216 THR B C 1
ATOM 3898 O O . THR B 1 216 ? -3.168 -11.172 -10.32 1 97.81 216 THR B O 1
ATOM 3901 N N . LEU B 1 217 ? -1.858 -10.391 -8.641 1 97.94 217 LEU B N 1
ATOM 3902 C CA . LEU B 1 217 ? -2.971 -10.359 -7.695 1 97.94 217 LEU B CA 1
ATOM 3903 C C . LEU B 1 217 ? -4.051 -9.391 -8.156 1 97.94 217 LEU B C 1
ATOM 3905 O O . LEU B 1 217 ? -5.242 -9.648 -7.977 1 97.94 217 LEU B O 1
ATOM 3909 N N . ALA B 1 218 ? -3.67 -8.266 -8.703 1 95.88 218 ALA B N 1
ATOM 3910 C CA . ALA B 1 218 ? -4.645 -7.305 -9.211 1 95.88 218 ALA B CA 1
ATOM 3911 C C . ALA B 1 218 ? -5.398 -7.871 -10.414 1 95.88 218 ALA B C 1
ATOM 3913 O O . ALA B 1 218 ? -6.562 -7.539 -10.641 1 95.88 218 ALA B O 1
ATOM 3914 N N . PHE B 1 219 ? -4.824 -8.719 -11.117 1 95.31 219 PHE B N 1
ATOM 3915 C CA . PHE B 1 219 ? -5.348 -9.305 -12.344 1 95.31 219 PHE B CA 1
ATOM 3916 C C . PHE B 1 219 ? -6.277 -10.469 -12.031 1 95.31 219 PHE B C 1
ATOM 3918 O O . PHE B 1 219 ? -7.324 -10.625 -12.664 1 95.31 219 PHE B O 1
ATOM 3925 N N . ALA B 1 220 ? -6.051 -11.234 -11.086 1 95.44 220 ALA B N 1
ATOM 3926 C CA . ALA B 1 220 ? -6.527 -12.609 -10.992 1 95.44 220 ALA B CA 1
ATOM 3927 C C . ALA B 1 220 ? -7.906 -12.672 -10.352 1 95.44 220 ALA B C 1
ATOM 3929 O O . ALA B 1 220 ? -8.828 -13.281 -10.898 1 95.44 220 ALA B O 1
ATOM 3930 N N . PRO B 1 221 ? -8.102 -12.039 -9.195 1 92.69 221 PRO B N 1
ATOM 3931 C CA . PRO B 1 221 ? -9.328 -12.312 -8.438 1 92.69 221 PRO B CA 1
ATOM 3932 C C . PRO B 1 221 ? -10.594 -12.023 -9.227 1 92.69 221 PRO B C 1
ATOM 3934 O O . PRO B 1 221 ? -11.539 -12.812 -9.203 1 92.69 221 PRO B O 1
ATOM 3937 N N . PRO B 1 222 ? -10.609 -10.977 -10.094 1 91.06 222 PRO B N 1
ATOM 3938 C CA . PRO B 1 222 ? -11.836 -10.703 -10.852 1 91.06 222 PRO B CA 1
ATOM 3939 C C . PRO B 1 222 ? -12.133 -11.773 -11.898 1 91.06 222 PRO B C 1
ATOM 3941 O O . PRO B 1 222 ? -13.227 -11.805 -12.469 1 91.06 222 PRO B O 1
ATOM 3944 N N . ARG B 1 223 ? -11.266 -12.664 -12.102 1 94.94 223 ARG B N 1
ATOM 3945 C CA . ARG B 1 223 ? -11.398 -13.672 -13.156 1 94.94 223 ARG B CA 1
ATOM 3946 C C . ARG B 1 223 ? -11.734 -15.039 -12.562 1 94.94 223 ARG B C 1
ATOM 3948 O O . ARG B 1 223 ? -11.836 -16.031 -13.289 1 94.94 223 ARG B O 1
ATOM 3955 N N . LEU B 1 224 ? -11.914 -15.055 -11.328 1 97 224 LEU B N 1
ATOM 3956 C CA . LEU B 1 224 ? -12.289 -16.297 -10.641 1 97 224 LEU B CA 1
ATOM 3957 C C . LEU B 1 224 ? -13.797 -16.453 -10.602 1 97 224 LEU B C 1
ATOM 3959 O O . LEU B 1 224 ? -14.531 -15.492 -10.398 1 97 224 LEU B O 1
ATOM 3963 N N . ARG B 1 225 ? -14.242 -17.625 -10.812 1 96.81 225 ARG B N 1
ATOM 3964 C CA . ARG B 1 225 ? -15.633 -17.922 -10.484 1 96.81 225 ARG B CA 1
ATOM 3965 C C . ARG B 1 225 ? -15.867 -17.859 -8.984 1 96.81 225 ARG B C 1
ATOM 3967 O O . ARG B 1 225 ? -14.922 -17.922 -8.195 1 96.81 225 ARG B O 1
ATOM 3974 N N . VAL B 1 226 ? -17.188 -17.734 -8.594 1 96.25 226 VAL B N 1
ATOM 3975 C CA . VAL B 1 226 ? -17.5 -17.859 -7.176 1 96.25 226 VAL B CA 1
ATOM 3976 C C . VAL B 1 226 ? -17.062 -19.234 -6.672 1 96.25 226 VAL B C 1
ATOM 3978 O O . VAL B 1 226 ? -17.359 -20.25 -7.301 1 96.25 226 VAL B O 1
ATOM 3981 N N . GLY B 1 227 ? -16.328 -19.219 -5.613 1 97 227 GLY B N 1
ATOM 3982 C CA . GLY B 1 227 ? -15.766 -20.453 -5.094 1 97 227 GLY B CA 1
ATOM 3983 C C . GLY B 1 227 ? -14.344 -20.703 -5.562 1 97 227 GLY B C 1
ATOM 3984 O O . GLY B 1 227 ? -13.641 -21.562 -5.02 1 97 227 GLY B O 1
ATOM 3985 N N . GLY B 1 228 ? -13.883 -19.953 -6.574 1 98.06 228 GLY B N 1
ATOM 3986 C CA . GLY B 1 228 ? -12.547 -20.094 -7.121 1 98.06 228 GLY B CA 1
ATOM 3987 C C . GLY B 1 228 ? -11.461 -19.531 -6.223 1 98.06 228 GLY B C 1
ATOM 3988 O O . GLY B 1 228 ? -11.758 -18.812 -5.262 1 98.06 228 GLY B O 1
ATOM 3989 N N . TRP B 1 229 ? -10.164 -19.891 -6.578 1 98.5 229 TRP B N 1
ATOM 3990 C CA . TRP B 1 229 ? -9.055 -19.531 -5.707 1 98.5 229 TRP B CA 1
ATOM 3991 C C . TRP B 1 229 ? -7.906 -18.922 -6.512 1 98.5 229 TRP B C 1
ATOM 3993 O O . TRP B 1 229 ? -7.691 -19.297 -7.672 1 98.5 229 TRP B O 1
ATOM 4003 N N . TYR B 1 230 ? -7.242 -18 -5.926 1 98.69 230 TYR B N 1
ATOM 4004 C CA . TYR B 1 230 ? -5.926 -17.516 -6.324 1 98.69 230 TYR B CA 1
ATOM 4005 C C . TYR B 1 230 ? -4.863 -17.906 -5.301 1 98.69 230 TYR B C 1
ATOM 4007 O O . TYR B 1 230 ? -5.094 -17.812 -4.094 1 98.69 230 TYR B O 1
ATOM 4015 N N . ILE B 1 231 ? -3.684 -18.375 -5.781 1 98.81 231 ILE B N 1
ATOM 4016 C CA . ILE B 1 231 ? -2.59 -18.781 -4.902 1 98.81 231 ILE B CA 1
ATOM 4017 C C . ILE B 1 231 ? -1.276 -18.188 -5.41 1 98.81 231 ILE B C 1
ATOM 4019 O O . ILE B 1 231 ? -0.894 -18.422 -6.562 1 98.81 231 ILE B O 1
ATOM 4023 N N . CYS B 1 232 ? -0.627 -17.453 -4.586 1 98.69 232 CYS B N 1
ATOM 4024 C CA . CYS B 1 232 ? 0.725 -16.969 -4.848 1 98.69 232 CYS B CA 1
ATOM 4025 C C . CYS B 1 232 ? 1.749 -17.75 -4.035 1 98.69 232 CYS B C 1
ATOM 4027 O O . CYS B 1 232 ? 1.702 -17.75 -2.803 1 98.69 232 CYS B O 1
ATOM 4029 N N . GLU B 1 233 ? 2.676 -18.406 -4.699 1 97.81 233 GLU B N 1
ATOM 4030 C CA . GLU B 1 233 ? 3.625 -19.312 -4.059 1 97.81 233 GLU B CA 1
ATOM 4031 C C . GLU B 1 233 ? 4.98 -18.625 -3.854 1 97.81 233 GLU B C 1
ATOM 4033 O O . GLU B 1 233 ? 5.23 -17.562 -4.398 1 97.81 233 GLU B O 1
ATOM 4038 N N . ASP B 1 234 ? 5.844 -19.188 -3.037 1 96.31 234 ASP B N 1
ATOM 4039 C CA . ASP B 1 234 ? 7.258 -18.875 -2.863 1 96.31 234 ASP B CA 1
ATOM 4040 C C . ASP B 1 234 ? 7.457 -17.438 -2.402 1 96.31 234 ASP B C 1
ATOM 4042 O O . ASP B 1 234 ? 8.32 -16.719 -2.918 1 96.31 234 ASP B O 1
ATOM 4046 N N . ILE B 1 235 ? 6.613 -17.031 -1.498 1 97 235 ILE B N 1
ATOM 4047 C CA . ILE B 1 235 ? 6.75 -15.703 -0.902 1 97 235 ILE B CA 1
ATOM 4048 C C . ILE B 1 235 ? 7.781 -15.75 0.223 1 97 235 ILE B C 1
ATOM 4050 O O . ILE B 1 235 ? 7.688 -16.578 1.127 1 97 235 ILE B O 1
ATOM 4054 N N . ALA B 1 236 ? 8.781 -14.906 0.116 1 94.25 236 ALA B N 1
ATOM 4055 C CA . ALA B 1 236 ? 9.758 -14.797 1.199 1 94.25 236 ALA B CA 1
ATOM 4056 C C . ALA B 1 236 ? 9.109 -14.25 2.469 1 94.25 236 ALA B C 1
ATOM 4058 O O . ALA B 1 236 ? 8.234 -13.383 2.402 1 94.25 236 ALA B O 1
ATOM 4059 N N . ASP B 1 237 ? 9.578 -14.641 3.613 1 94.75 237 ASP B N 1
ATOM 4060 C CA . ASP B 1 237 ? 9.016 -14.219 4.891 1 94.75 237 ASP B CA 1
ATOM 4061 C C . ASP B 1 237 ? 9.086 -12.695 5.047 1 94.75 237 ASP B C 1
ATOM 4063 O O . ASP B 1 237 ? 8.211 -12.086 5.664 1 94.75 237 ASP B O 1
ATOM 4067 N N . GLU B 1 238 ? 10.094 -12.109 4.504 1 93.62 238 GLU B N 1
ATOM 4068 C CA . GLU B 1 238 ? 10.336 -10.68 4.641 1 93.62 238 GLU B CA 1
ATOM 4069 C C . GLU B 1 238 ? 9.266 -9.859 3.928 1 93.62 238 GLU B C 1
ATOM 4071 O O . GLU B 1 238 ? 9.109 -8.672 4.191 1 93.62 238 GLU B O 1
ATOM 4076 N N . ALA B 1 239 ? 8.539 -10.5 3.062 1 96.12 239 ALA B N 1
ATOM 4077 C CA . ALA B 1 239 ? 7.52 -9.789 2.297 1 96.12 239 ALA B CA 1
ATOM 4078 C C . ALA B 1 239 ? 6.172 -9.836 3.006 1 96.12 239 ALA B C 1
ATOM 4080 O O . ALA B 1 239 ? 5.164 -9.367 2.469 1 96.12 239 ALA B O 1
ATOM 4081 N N . LEU B 1 240 ? 6.105 -10.352 4.227 1 97.75 240 LEU B N 1
ATOM 4082 C CA . LEU B 1 240 ? 4.871 -10.547 4.977 1 97.75 240 LEU B CA 1
ATOM 4083 C C . LEU B 1 240 ? 4.043 -9.266 5.016 1 97.75 240 LEU B C 1
ATOM 4085 O O . LEU B 1 240 ? 2.834 -9.297 4.781 1 97.75 240 LEU B O 1
ATOM 4089 N N . PRO B 1 241 ? 4.617 -8.039 5.207 1 97.69 241 PRO B N 1
ATOM 4090 C CA . PRO B 1 241 ? 3.801 -6.828 5.285 1 97.69 241 PRO B CA 1
ATOM 4091 C C . PRO B 1 241 ? 3.031 -6.551 3.992 1 97.69 241 PRO B C 1
ATOM 4093 O O . PRO B 1 241 ? 1.942 -5.973 4.031 1 97.69 241 PRO B O 1
ATOM 4096 N N . VAL B 1 242 ? 3.609 -6.945 2.857 1 98.25 242 VAL B N 1
ATOM 4097 C CA . VAL B 1 242 ? 2.934 -6.773 1.575 1 98.25 242 VAL B CA 1
ATOM 4098 C C . VAL B 1 242 ? 1.602 -7.516 1.587 1 98.25 242 VAL B C 1
ATOM 4100 O O . VAL B 1 242 ? 0.569 -6.961 1.204 1 98.25 242 VAL B O 1
ATOM 4103 N N . TRP B 1 243 ? 1.611 -8.641 2.094 1 98.56 243 TRP B N 1
ATOM 4104 C CA . TRP B 1 243 ? 0.454 -9.523 1.997 1 98.56 243 TRP B CA 1
ATOM 4105 C C . TRP B 1 243 ? -0.538 -9.25 3.123 1 98.56 243 TRP B C 1
ATOM 4107 O O . TRP B 1 243 ? -1.744 -9.445 2.955 1 98.56 243 TRP B O 1
ATOM 4117 N N . GLU B 1 244 ? -0.034 -8.812 4.289 1 98.38 244 GLU B N 1
ATOM 4118 C CA . GLU B 1 244 ? -0.945 -8.273 5.297 1 98.38 244 GLU B CA 1
ATOM 4119 C C . GLU B 1 244 ? -1.733 -7.086 4.754 1 98.38 244 GLU B C 1
ATOM 4121 O O . GLU B 1 244 ? -2.953 -7.016 4.918 1 98.38 244 GLU B O 1
ATOM 4126 N N . ALA B 1 245 ? -1.019 -6.188 4.102 1 97.31 245 ALA B N 1
ATOM 4127 C CA . ALA B 1 245 ? -1.682 -5.039 3.49 1 97.31 245 ALA B CA 1
ATOM 4128 C C . ALA B 1 245 ? -2.711 -5.484 2.455 1 97.31 245 ALA B C 1
ATOM 4130 O O . ALA B 1 245 ? -3.852 -5.016 2.461 1 97.31 245 ALA B O 1
ATOM 4131 N N . ALA B 1 246 ? -2.305 -6.383 1.578 1 96.94 246 ALA B N 1
ATOM 4132 C CA . ALA B 1 246 ? -3.205 -6.887 0.546 1 96.94 246 ALA B CA 1
ATOM 4133 C C . ALA B 1 246 ? -4.465 -7.492 1.163 1 96.94 246 ALA B C 1
ATOM 4135 O O . ALA B 1 246 ? -5.57 -7.285 0.661 1 96.94 246 ALA B O 1
ATOM 4136 N N . THR B 1 247 ? -4.328 -8.25 2.244 1 97.19 247 THR B N 1
ATOM 4137 C CA . THR B 1 247 ? -5.457 -8.883 2.926 1 97.19 247 THR B CA 1
ATOM 4138 C C . THR B 1 247 ? -6.445 -7.824 3.41 1 97.19 247 THR B C 1
ATOM 4140 O O . THR B 1 247 ? -7.652 -7.941 3.17 1 97.19 247 THR B O 1
ATOM 4143 N N . HIS B 1 248 ? -5.941 -6.809 4.023 1 94.94 248 HIS B N 1
ATOM 4144 C CA . HIS B 1 248 ? -6.801 -5.773 4.586 1 94.94 248 HIS B CA 1
ATOM 4145 C C . HIS B 1 248 ? -7.469 -4.953 3.486 1 94.94 248 HIS B C 1
ATOM 4147 O O . HIS B 1 248 ? -8.523 -4.355 3.707 1 94.94 248 HIS B O 1
ATOM 4153 N N . MET B 1 249 ? -6.918 -4.949 2.301 1 90.62 249 MET B N 1
ATOM 4154 C CA . MET B 1 249 ? -7.434 -4.152 1.192 1 90.62 249 MET B CA 1
ATOM 4155 C C . MET B 1 249 ? -8.5 -4.922 0.418 1 90.62 249 MET B C 1
ATOM 4157 O O . MET B 1 249 ? -9.18 -4.355 -0.44 1 90.62 249 MET B O 1
ATOM 4161 N N . MET B 1 250 ? -8.633 -6.156 0.664 1 90.38 250 MET B N 1
ATOM 4162 C CA . MET B 1 250 ? -9.539 -6.988 -0.119 1 90.38 250 MET B CA 1
ATOM 4163 C C . MET B 1 250 ? -10.977 -6.508 0.028 1 90.38 250 MET B C 1
ATOM 4165 O O . MET B 1 250 ? -11.398 -6.121 1.12 1 90.38 250 MET B O 1
ATOM 4169 N N . ARG B 1 251 ? -11.648 -6.562 -1.005 1 87.88 251 ARG B N 1
ATOM 4170 C CA . ARG B 1 251 ? -13.055 -6.152 -1.019 1 87.88 251 ARG B CA 1
ATOM 4171 C C . ARG B 1 251 ? -13.961 -7.293 -0.569 1 87.88 251 ARG B C 1
ATOM 4173 O O . ARG B 1 251 ? -13.523 -8.445 -0.486 1 87.88 251 ARG B O 1
ATOM 4180 N N . ASP B 1 252 ? -15.195 -6.879 -0.35 1 87.62 252 ASP B N 1
ATOM 4181 C CA . ASP B 1 252 ? -16.172 -7.895 0.03 1 87.62 252 ASP B CA 1
ATOM 4182 C C . ASP B 1 252 ? -16.328 -8.945 -1.065 1 87.62 252 ASP B C 1
ATOM 4184 O O . ASP B 1 252 ? -16.234 -8.633 -2.254 1 87.62 252 ASP B O 1
ATOM 4188 N N . GLY B 1 253 ? -16.469 -10.094 -0.754 1 92.81 253 GLY B N 1
ATOM 4189 C CA . GLY B 1 253 ? -16.609 -11.203 -1.688 1 92.81 253 GLY B CA 1
ATOM 4190 C C . GLY B 1 253 ? -15.336 -12.008 -1.849 1 92.81 253 GLY B C 1
ATOM 4191 O O . GLY B 1 253 ? -15.344 -13.07 -2.479 1 92.81 253 GLY B O 1
ATOM 4192 N N . TYR B 1 254 ? -14.289 -11.461 -1.274 1 94.75 254 TYR B N 1
ATOM 4193 C CA . TYR B 1 254 ? -13.016 -12.164 -1.31 1 94.75 254 TYR B CA 1
ATOM 4194 C C . TYR B 1 254 ? -12.469 -12.367 0.097 1 94.75 254 TYR B C 1
ATOM 4196 O O . TYR B 1 254 ? -12.594 -11.492 0.953 1 94.75 254 TYR B O 1
ATOM 4204 N N . VAL B 1 255 ? -11.875 -13.484 0.318 1 96.19 255 VAL B N 1
ATOM 4205 C CA . VAL B 1 255 ? -11.234 -13.797 1.592 1 96.19 255 VAL B CA 1
ATOM 4206 C C . VAL B 1 255 ? -9.766 -14.133 1.359 1 96.19 255 VAL B C 1
ATOM 4208 O O . VAL B 1 255 ? -9.445 -15.023 0.562 1 96.19 255 VAL B O 1
ATOM 4211 N N . GLY B 1 256 ? -8.914 -13.406 2.029 1 97.31 256 GLY B N 1
ATOM 4212 C CA . GLY B 1 256 ? -7.484 -13.625 1.912 1 97.31 256 GLY B CA 1
ATOM 4213 C C . GLY B 1 256 ? -6.914 -14.461 3.043 1 97.31 256 GLY B C 1
ATOM 4214 O O . GLY B 1 256 ? -7.402 -14.398 4.172 1 97.31 256 GLY B O 1
ATOM 4215 N N . HIS B 1 257 ? -5.867 -15.227 2.734 1 98.25 257 HIS B N 1
ATOM 4216 C CA . HIS B 1 257 ? -5.152 -16.062 3.688 1 98.25 257 HIS B CA 1
ATOM 4217 C C . HIS B 1 257 ? -3.643 -15.953 3.506 1 98.25 257 HIS B C 1
ATOM 4219 O O . HIS B 1 257 ? -3.137 -16.062 2.387 1 98.25 257 HIS B O 1
ATOM 4225 N N . ILE B 1 258 ? -2.99 -15.688 4.547 1 98.75 258 ILE B N 1
ATOM 4226 C CA . ILE B 1 258 ? -1.538 -15.82 4.582 1 98.75 258 ILE B CA 1
ATOM 4227 C C . ILE B 1 258 ? -1.152 -17.141 5.234 1 98.75 258 ILE B C 1
ATOM 4229 O O . ILE B 1 258 ? -1.536 -17.422 6.375 1 98.75 258 ILE B O 1
ATOM 4233 N N . ILE B 1 259 ? -0.372 -17.922 4.531 1 98.69 259 ILE B N 1
ATOM 4234 C CA . ILE B 1 259 ? -0.203 -19.312 4.938 1 98.69 259 ILE B CA 1
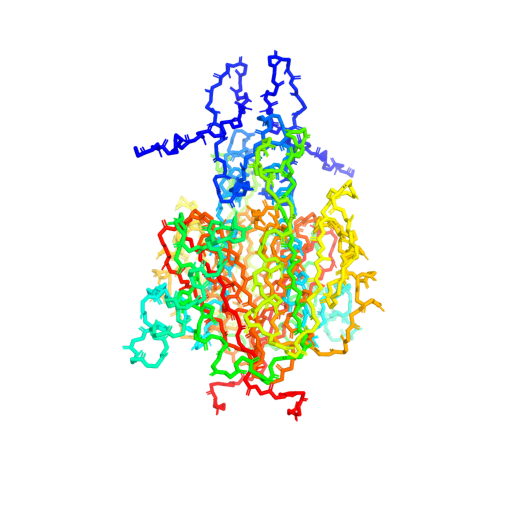ATOM 4235 C C . ILE B 1 259 ? 1.285 -19.656 5.035 1 98.69 259 ILE B C 1
ATOM 4237 O O . ILE B 1 259 ? 2.039 -19.438 4.086 1 98.69 259 ILE B O 1
ATOM 4241 N N . GLN B 1 260 ? 1.692 -20.172 6.137 1 98.25 260 GLN B N 1
ATOM 4242 C CA . GLN B 1 260 ? 3.055 -20.656 6.32 1 98.25 260 GLN B CA 1
ATOM 4243 C C . GLN B 1 260 ? 3.211 -22.078 5.77 1 98.25 260 GLN B C 1
ATOM 4245 O O . GLN B 1 260 ? 2.434 -22.969 6.113 1 98.25 260 GLN B O 1
ATOM 4250 N N . THR B 1 261 ? 4.152 -22.297 4.957 1 97.12 261 THR B N 1
ATOM 4251 C CA . THR B 1 261 ? 4.5 -23.609 4.414 1 97.12 261 THR B CA 1
ATOM 4252 C C . THR B 1 261 ? 5.973 -23.922 4.66 1 97.12 261 THR B C 1
ATOM 4254 O O . THR B 1 261 ? 6.691 -23.125 5.266 1 97.12 261 THR B O 1
ATOM 4257 N N . ARG B 1 262 ? 6.391 -25.109 4.312 1 92.44 262 ARG B N 1
ATOM 4258 C CA . ARG B 1 262 ? 7.789 -25.5 4.453 1 92.44 262 ARG B CA 1
ATOM 4259 C C . ARG B 1 262 ? 8.695 -24.609 3.611 1 92.44 262 ARG B C 1
ATOM 4261 O O . ARG B 1 262 ? 9.828 -24.312 4.004 1 92.44 262 ARG B O 1
ATOM 4268 N N . GLY B 1 263 ? 8.234 -24.047 2.518 1 85.31 263 GLY B N 1
ATOM 4269 C CA . GLY B 1 263 ? 9.055 -23.281 1.603 1 85.31 263 GLY B CA 1
ATOM 4270 C C . GLY B 1 263 ? 8.805 -21.781 1.703 1 85.31 263 GLY B C 1
ATOM 4271 O O . GLY B 1 263 ? 9.156 -21.031 0.794 1 85.31 263 GLY B O 1
ATOM 4272 N N . GLY B 1 264 ? 8.281 -21.344 2.797 1 93.06 264 GLY B N 1
ATOM 4273 C CA . GLY B 1 264 ? 7.977 -19.922 2.949 1 93.06 264 GLY B CA 1
ATOM 4274 C C . GLY B 1 264 ? 6.488 -19.641 3.047 1 93.06 264 GLY B C 1
ATOM 4275 O O . GLY B 1 264 ? 5.727 -20.453 3.564 1 93.06 264 GLY B O 1
ATOM 4276 N N . LEU B 1 265 ? 6.117 -18.484 2.658 1 97.62 265 LEU B N 1
ATOM 4277 C CA . LEU B 1 265 ? 4.715 -18.094 2.75 1 97.62 265 LEU B CA 1
ATOM 4278 C C . LEU B 1 265 ? 3.996 -18.328 1.429 1 97.62 265 LEU B C 1
ATOM 4280 O O . LEU B 1 265 ? 4.625 -18.359 0.37 1 97.62 265 LEU B O 1
ATOM 4284 N N . VAL B 1 266 ? 2.814 -18.578 1.536 1 98.56 266 VAL B N 1
ATOM 4285 C CA . VAL B 1 266 ? 1.853 -18.594 0.438 1 98.56 266 VAL B CA 1
ATOM 4286 C C . VAL B 1 266 ? 0.715 -17.625 0.742 1 98.56 266 VAL B C 1
ATOM 4288 O O . VAL B 1 266 ? 0.291 -17.484 1.893 1 98.56 266 VAL B O 1
ATOM 4291 N N . PHE B 1 267 ? 0.31 -16.859 -0.238 1 98.75 267 PHE B N 1
ATOM 4292 C CA . PHE B 1 267 ? -0.889 -16.031 -0.126 1 98.75 267 PHE B CA 1
ATOM 4293 C C . PHE B 1 267 ? -2.014 -16.594 -0.989 1 98.75 267 PHE B C 1
ATOM 4295 O O . PHE B 1 267 ? -1.808 -16.891 -2.168 1 98.75 267 PHE B O 1
ATOM 4302 N N . ALA B 1 268 ? -3.199 -16.75 -0.382 1 98.69 268 ALA B N 1
ATOM 4303 C CA . ALA B 1 268 ? -4.336 -17.312 -1.108 1 98.69 268 ALA B CA 1
ATOM 4304 C C . ALA B 1 268 ? -5.574 -16.438 -0.952 1 98.69 268 ALA B C 1
ATOM 4306 O O . ALA B 1 268 ? -5.785 -15.828 0.103 1 98.69 268 ALA B O 1
ATOM 4307 N N . VAL B 1 269 ? -6.336 -16.312 -2.008 1 98 269 VAL B N 1
ATOM 4308 C CA . VAL B 1 269 ? -7.594 -15.578 -2.01 1 98 269 VAL B CA 1
ATOM 4309 C C . VAL B 1 269 ? -8.719 -16.469 -2.531 1 98 269 VAL B C 1
ATOM 4311 O O . VAL B 1 269 ? -8.578 -17.109 -3.578 1 98 269 VAL B O 1
ATOM 4314 N N . ASN B 1 270 ? -9.789 -16.578 -1.821 1 97.38 270 ASN B N 1
ATOM 4315 C CA . ASN B 1 270 ? -11.008 -17.266 -2.248 1 97.38 270 ASN B CA 1
ATOM 4316 C C . ASN B 1 270 ? -12.125 -16.266 -2.574 1 97.38 270 ASN B C 1
ATOM 4318 O O . ASN B 1 270 ? -12.414 -15.375 -1.783 1 97.38 270 ASN B O 1
ATOM 4322 N N . ARG B 1 271 ? -12.672 -16.422 -3.766 1 96.94 271 ARG B N 1
ATOM 4323 C CA . ARG B 1 271 ? -13.883 -15.648 -4.062 1 96.94 271 ARG B CA 1
ATOM 4324 C C . ARG B 1 271 ? -15.117 -16.328 -3.473 1 96.94 271 ARG B C 1
ATOM 4326 O O . ARG B 1 271 ? -15.484 -17.422 -3.887 1 96.94 271 ARG B O 1
ATOM 4333 N N . VAL B 1 272 ? -15.844 -15.602 -2.568 1 95.44 272 VAL B N 1
ATOM 4334 C CA . VAL B 1 272 ? -16.875 -16.281 -1.802 1 95.44 272 VAL B CA 1
ATOM 4335 C C . VAL B 1 272 ? -18.25 -15.758 -2.203 1 95.44 272 VAL B C 1
ATOM 4337 O O . VAL B 1 272 ? -19.281 -16.359 -1.867 1 95.44 272 VAL B O 1
ATOM 4340 N N . SER B 1 273 ? -18.375 -14.641 -2.809 1 91.19 273 SER B N 1
ATOM 4341 C CA . SER B 1 273 ? -19.688 -14.125 -3.225 1 91.19 273 SER B CA 1
ATOM 4342 C C . SER B 1 273 ? -19.547 -13.211 -4.438 1 91.19 273 SER B C 1
ATOM 4344 O O . SER B 1 273 ? -18.438 -12.844 -4.828 1 91.19 273 SER B O 1
ATOM 4346 N N . ASP B 1 274 ? -20.75 -12.961 -5.117 1 74.81 274 ASP B N 1
ATOM 4347 C CA . ASP B 1 274 ? -20.844 -12.086 -6.277 1 74.81 274 ASP B CA 1
ATOM 4348 C C . ASP B 1 274 ? -20.938 -10.617 -5.852 1 74.81 274 ASP B C 1
ATOM 4350 O O . ASP B 1 274 ? -21.141 -9.734 -6.688 1 74.81 274 ASP B O 1
ATOM 4354 N N . LEU B 1 275 ? -20.641 -10.18 -4.918 1 56.81 275 LEU B N 1
ATOM 4355 C CA . LEU B 1 275 ? -21.047 -8.883 -4.395 1 56.81 275 LEU B CA 1
ATOM 4356 C C . LEU B 1 275 ? -21.062 -7.828 -5.496 1 56.81 275 LEU B C 1
ATOM 4358 O O . LEU B 1 275 ? -21.125 -6.629 -5.215 1 56.81 275 LEU B O 1
ATOM 4362 N N . LYS B 1 276 ? -21.109 -7.926 -6.875 1 43.97 276 LYS B N 1
ATOM 4363 C CA . LYS B 1 276 ? -21.453 -6.688 -7.566 1 43.97 276 LYS B CA 1
ATOM 4364 C C . LYS B 1 276 ? -22.562 -5.941 -6.832 1 43.97 276 LYS B C 1
ATOM 4366 O O . LYS B 1 276 ? -22.953 -4.844 -7.234 1 43.97 276 LYS B O 1
ATOM 4371 N N . SER B 1 277 ? -23.609 -6.562 -6.27 1 34.19 277 SER B N 1
ATOM 4372 C CA . SER B 1 277 ? -24.969 -6.102 -6.078 1 34.19 277 SER B CA 1
ATOM 4373 C C . SER B 1 277 ? -25.047 -5.035 -4.988 1 34.19 277 SER B C 1
ATOM 4375 O O . SER B 1 277 ? -26.125 -4.504 -4.711 1 34.19 277 SER B O 1
ATOM 4377 N N . SER B 1 278 ? -24.328 -4.793 -3.873 1 27.61 278 SER B N 1
ATOM 4378 C CA . SER B 1 278 ? -25.016 -3.633 -3.314 1 27.61 278 SER B CA 1
ATOM 4379 C C . SER B 1 278 ? -24.688 -2.367 -4.102 1 27.61 278 SER B C 1
ATOM 4381 O O . SER B 1 278 ? -23.578 -2.219 -4.617 1 27.61 278 SER B O 1
#

Radius of gyration: 26.17 Å; Cα contacts (8 Å, |Δi|>4): 1202; chains: 2; bounding box: 58×77×53 Å

Foldseek 3Di:
DPPPPPPLCFPQDDDPNDRDTGDRPPVQFDPDDDDSVVRNVSSVVSVQCVLLVLLVVLCVVFPADLDAAALVVLQVDDQLVVQLVVLLVLLVVLPHCCVPLWSCSSNVSSLPVPLQPFAEEEEEAQAACDPVDARHPHVPHDGNSVVVSSCVSRVRYQYEYEAQDPVNFDDDDSYHYYYDDLLDLVRLVVVVVVGDQAGQEYEYPYNQDLSSVVSVVVRHPNRHDQSHKYKYPQHAQSCSSSLSSVQSNDDPQKHWHWYQMSRHIMIMIHRHDPPPDD/DPPPPPPLCFPQDDDPNDSDTGDDPPVQFDPDDDDSVVRNVSSVVSVQCVLLVLLVVLCVVFPADLDAAALVVLQVDPQLVVQLVVLLVLLVVLPHCCVPLWSCSSNVSSLPVPLQPFAEEEEEAQAACDPVDARHPHVPHDGNSVVVSSCVSRVRYQYEYEAQDPVRFDDDDSYHYYYDDLLDLVRLVVVVVVGDQAGQEYEYPYNQDLSSVVSVVVRHPNRHDASHKYKYPQHAQSCSSSLSSVQSNDDPQKHWHWYQMSRHIMIMIHRHDPPPDD

pLDDT: mean 89.61, std 17.66, range [17.72, 98.88]

Solvent-accessible surface area (backbone atoms only — not comparable to full-atom values): 28162 Å² total; per-residue (Å²): 127,81,70,74,69,76,70,70,55,45,39,24,34,44,57,88,88,42,86,38,65,51,42,56,57,64,47,27,36,46,56,50,48,53,56,66,69,59,48,50,53,47,22,56,48,20,63,69,37,33,55,50,27,48,21,53,37,30,43,60,91,43,86,61,68,59,61,76,38,57,39,63,76,48,32,72,50,70,69,35,40,52,46,15,51,54,48,25,52,43,23,47,74,45,62,23,53,51,42,69,70,24,52,51,28,34,46,50,21,45,73,46,74,53,37,73,73,39,50,31,32,39,33,32,35,43,37,42,34,53,65,92,39,71,37,32,50,38,75,83,36,53,58,39,15,53,56,56,22,48,44,70,66,19,77,56,28,36,37,37,37,26,24,67,61,66,87,67,56,56,76,55,91,54,31,47,45,46,63,30,44,58,83,38,64,67,34,55,56,58,45,51,78,77,47,73,83,53,25,45,33,38,35,40,52,46,66,34,22,54,28,36,51,36,43,48,56,52,58,45,65,85,33,38,32,76,72,10,37,40,36,37,46,49,32,49,71,65,34,48,45,60,54,35,21,51,36,34,57,52,53,85,32,49,46,50,42,36,29,43,49,80,59,33,29,32,42,35,36,37,28,73,45,75,62,78,73,121,126,83,68,73,68,76,70,70,55,44,39,30,33,44,59,89,88,40,83,64,56,53,43,57,57,64,48,26,35,47,58,49,49,52,56,66,68,60,48,51,52,46,21,56,48,21,64,70,38,33,55,50,29,48,22,53,36,32,43,61,91,44,88,61,68,57,63,74,38,56,38,61,77,48,33,72,51,69,69,34,40,52,46,14,51,54,48,24,51,41,22,45,73,45,63,23,52,50,42,68,70,23,54,50,26,34,46,49,22,46,72,45,72,53,38,73,72,38,50,30,35,39,33,32,35,43,37,41,35,54,66,91,40,71,38,32,51,37,77,85,34,54,59,38,16,52,55,55,23,48,42,69,67,20,77,56,27,37,35,36,38,26,25,67,59,67,88,68,58,56,76,54,92,56,32,45,45,45,64,30,43,58,85,39,64,68,34,53,55,56,46,51,77,76,47,73,83,52,26,45,34,39,34,40,53,44,67,32,23,54,29,35,49,36,44,48,56,52,59,44,64,84,33,37,34,76,71,9,39,38,37,37,45,49,33,49,71,65,34,47,45,61,54,36,20,50,35,35,57,52,52,83,32,48,47,51,42,36,29,42,50,79,58,34,29,31,42,35,35,37,28,74,46,74,59,78,72,120

Organism: NCBI:txid1655543

Secondary structure (DSSP, 8-state):
----------EEEEBTTB---EE--GGGS-SS-S-HHHHHHHHHHHHHHHHHHHHHHHHTT------EEEGGGGS-SHHHHHHHHHHHHHHHHHT--TTTT--HHHHHHHH-SSGGG--EEEEE------TTSTT---TT--TTHHHHHHHHH-TT-EEEEEES-GGG--EETTEEEEE--TT-HHHHHHHHTTS-S-EEEEEE-SS--HHHHHHHHHHSGGGEEEEEEEEEEEE-GGGHHHHHHHHHHPPTTEEEEEEEETTEEEEEEEE----TT-/----------EEEEETTEEEEEE--GGGS-SS-S-HHHHHHHHHHHHHHHHHHHHHHHHTT------EEEGGGGS-SHHHHHHHHHHHHHHHHTT--TTTTS-HHHHHHHH-SSGGG--EEEEE------TTSTT---TT--TTHHHHHHHHH-TT-EEEEEES-GGG--EETTEEEEE--TT-HHHHHHHHTTS-S-EEEEEE-SS--HHHHHHHHHHSGGGEEEEEEEEEEEE-GGGHHHHHHHHHHPPTTEEEEEEEETTEEEEEEEE----TT-

InterPro domains:
  IPR029063 S-adenosyl-L-methionine-dependent methyltransferase superfamily [G3DSA:3.40.50.150] (84-263)
  IPR029063 S-adenosyl-L-methionine-dependent methyltransferase superfamily [SSF53335] (143-245)